Protein 7MCM (pdb70)

Foldseek 3Di:
DQQWDWDDDFQEIEIEGEPPVAQSACLDPSNLVVLLVVLVVNQVPLRHAEYEQAYPDAFRHQHDDVSLQSNVVSLVPRLHAYEYLGLAEQAQSSLLNNLSGPAYEYEQRHKYFVQQVVVVGARPHCSLVRVCVQQNDVVSCVRRVVRDIDGRVNCCVRRVHVYYHHSVCRVVVVVVVSVVLSVDNSVVSSLVVVLVVCVVDDDPVVSVVSVVVVD/DDQQWDWDDDFQEIETEGEDVVAQSACQDQSNLVVLLVVLVVNVVPLRHAEYEYAYPDAFRHQHDDVRLQSNLVSLLSRLHAYEYLGLAEQAQSSLLNNLSGPAYEYEQHHKYFVQQVVVVGARPHCSLVRVCVQQNDVVSCVRRVVRDIGGRVNCCVRRVHVYYHHSVCRVVVVVVVVCVRSVDNSVVSSLVVVLVSCVVDDDPVVSVVSCVVSPD

Sequence (432 aa):
TAPLRIDRAGRVQTWTIDVPDAANAITGSDFIDAFDAAVDAANADTDISSVVILTGAGRFFSAGGNSGIQRVPRALQRCEVPVIAAVNGAAIGAGCDLAVMCDLRIAAESAFFAESFVQLGLIPGDGGTWFLPRRAVGWARAAEMTLTGDRVDAATALSWGLVNEEVLSDDELLPAAHRLAERIAKNPAPAVRMAKRLLLESRRTASLDSTLALAAALQVTAPLRIDRAGRVQTWTIDVPDAANAITGSDFIDAFDAAVDAANADTDISVVILTGAGRFFSAGGNSGIQRVPRALQRCEVPVIAAVNGAAIGAGCDLAVMCDLRIAAEESAFFAESFVQLGLIPGDGGTWFLPRRAVGWWARAAEMTLTGDRVDAATALSWGLVNEEVLSDDELLPAAHRLAERIAKNPAPAVRMAKRLLLESSRTASLDSTLALAAALQP

Secondary structure (DSSP, 8-state):
--SEEEEEETTEEEEEE--GGGTT-S-SHHHHHHHHHHHHHHHH-TT--EEEEEESTTEEE-----GGGHHHHHHHH--S-EEEEE-SEEETHHHHHHHHSSEEEEETT-EEE-GGGGGT---TTSHHHHHHHHH-HHHHHHHHHH---EEHHHHHHHTSSS-EE-GGGHHHHHHHHHHHHHTS-HHHHHHHHHHHHHHHHS-HHHHHHHHHHH-/---SEEEEEETTEEEEEE--GGGTT-S-SHHHHHHHHHHHHHHHH-TT--EEEEEESTTEEE-----GGGHHHHHHHH--S-EEEEE-SEEETHHHHHHHHSSEEEEETT-EEE-GGGGGT---TTSHHHHHHHHH-HHHHHHHHHH---EEHHHHHHHTSSS-EE-GGGHHHHHHHHHHHHHTS-HHHHHHHHHHHHHHTTS-HHHHHHHHHHH--

Structure (mmCIF, N/CA/C/O backbone):
data_7MCM
#
_entry.id   7MCM
#
_cell.length_a   104.130
_cell.length_b   104.130
_cell.length_c   83.750
_cell.angle_alpha   90.000
_cell.angle_beta   90.000
_cell.angle_gamma   120.000
#
_symmetry.space_group_name_H-M   'P 63'
#
loop_
_entity.id
_entity.type
_entity.pdbx_description
1 polymer 'Enoyl-CoA hydratase'
2 non-polymer 1,2-ETHANEDIOL
3 water water
#
loop_
_atom_site.group_PDB
_atom_site.id
_atom_site.type_symbol
_atom_site.label_atom_id
_atom_site.label_alt_id
_atom_site.label_comp_id
_atom_site.label_asym_id
_atom_site.label_entity_id
_atom_site.label_seq_id
_atom_site.pdbx_PDB_ins_code
_atom_site.Cartn_x
_atom_site.Cartn_y
_atom_site.Cartn_z
_atom_site.occupancy
_atom_site.B_iso_or_equiv
_atom_site.auth_seq_id
_atom_site.auth_comp_id
_atom_site.auth_asym_id
_atom_site.auth_atom_id
_atom_site.pdbx_PDB_model_num
ATOM 1 N N . THR A 1 5 ? 15.94405 11.29260 39.37219 1.000 97.34914 3 THR A N 1
ATOM 2 C CA . THR A 1 5 ? 15.72291 12.71880 39.58739 1.000 89.77965 3 THR A CA 1
ATOM 3 C C . THR A 1 5 ? 16.56909 13.54581 38.61390 1.000 87.43651 3 THR A C 1
ATOM 4 O O . THR A 1 5 ? 17.46259 13.01471 37.95574 1.000 88.56459 3 THR A O 1
ATOM 8 N N . ALA A 1 6 ? 16.27026 14.83943 38.53017 1.000 79.40711 4 ALA A N 1
ATOM 9 C CA . ALA A 1 6 ? 17.01759 15.78156 37.70374 1.000 71.00784 4 ALA A CA 1
ATOM 10 C C . ALA A 1 6 ? 18.49283 15.83058 38.10081 1.000 66.02562 4 ALA A C 1
ATOM 11 O O . ALA A 1 6 ? 18.80408 16.18842 39.24529 1.000 65.94946 4 ALA A O 1
ATOM 13 N N . PRO A 1 7 ? 19.42278 15.49417 37.20122 1.000 64.62143 5 PRO A N 1
ATOM 14 C CA . PRO A 1 7 ? 20.84068 15.40106 37.60432 1.000 56.53075 5 PRO A CA 1
ATOM 15 C C . PRO A 1 7 ? 21.51044 16.73583 37.92086 1.000 49.52020 5 PRO A C 1
ATOM 16 O O . PRO A 1 7 ? 22.57546 16.72888 38.55147 1.000 48.03105 5 PRO A O 1
ATOM 20 N N . LEU A 1 8 ? 20.94195 17.87779 37.52273 1.000 54.27559 6 LEU A N 1
ATOM 21 C CA . LEU A 1 8 ? 21.55478 19.18370 37.79652 1.000 50.97032 6 LEU A CA 1
ATOM 22 C C . LEU A 1 8 ? 20.44654 20.15086 38.19462 1.000 48.65609 6 LEU A C 1
ATOM 23 O O . LEU A 1 8 ? 19.70450 20.63477 37.33363 1.000 57.94560 6 LEU A O 1
ATOM 28 N N . ARG A 1 9 ? 20.31573 20.40492 39.49528 1.000 49.68751 7 ARG A N 1
ATOM 29 C CA . ARG A 1 9 ? 19.29860 21.33129 39.98866 1.000 49.72459 7 ARG A CA 1
ATOM 30 C C . ARG A 1 9 ? 19.78198 22.76616 39.82793 1.000 49.12167 7 ARG A C 1
ATOM 31 O O . ARG A 1 9 ? 20.93121 23.08596 40.14954 1.000 48.74685 7 ARG A O 1
ATOM 39 N N . ILE A 1 10 ? 18.92086 23.62807 39.30567 1.000 49.84812 8 ILE A N 1
ATOM 40 C CA . ILE A 1 10 ? 19.27735 25.01287 39.03738 1.000 52.08684 8 ILE A CA 1
ATOM 41 C C . ILE A 1 10 ? 18.39202 25.90623 39.89744 1.000 59.09604 8 ILE A C 1
ATOM 42 O O . ILE A 1 10 ? 17.16549 25.92952 39.73199 1.000 53.38690 8 ILE A O 1
ATOM 47 N N . ASP A 1 11 ? 19.01032 26.62933 40.82830 1.000 49.67753 9 ASP A N 1
ATOM 48 C CA . ASP A 1 11 ? 18.31653 27.56902 41.69631 1.000 53.46083 9 ASP A CA 1
ATOM 49 C C . ASP A 1 11 ? 18.79562 28.96354 41.33998 1.000 47.57414 9 ASP A C 1
ATOM 50 O O . ASP A 1 11 ? 19.98057 29.16107 41.07659 1.000 46.10990 9 ASP A O 1
ATOM 55 N N . ARG A 1 12 ? 17.88715 29.93220 41.32287 1.000 48.34394 10 ARG A N 1
ATOM 56 C CA . ARG A 1 12 ? 18.28054 31.29859 41.01787 1.000 48.60428 10 ARG A CA 1
ATOM 57 C C . ARG A 1 12 ? 18.04486 32.16930 42.24155 1.000 43.83400 10 ARG A C 1
ATOM 58 O O . ARG A 1 12 ? 17.03853 32.01236 42.93414 1.000 46.99689 10 ARG A O 1
ATOM 66 N N . ALA A 1 13 ? 19.01609 33.04125 42.54312 1.000 41.26414 11 ALA A N 1
ATOM 67 C CA . ALA A 1 13 ? 18.89013 34.01057 43.64161 1.000 46.97144 11 ALA A CA 1
ATOM 68 C C . ALA A 1 13 ? 19.47310 35.34340 43.17106 1.000 42.73168 11 ALA A C 1
ATOM 69 O O . ALA A 1 13 ? 20.67056 35.60467 43.31943 1.000 44.44194 11 ALA A O 1
ATOM 71 N N . GLY A 1 14 ? 18.61957 36.18260 42.61196 1.000 41.33292 12 GLY A N 1
ATOM 72 C CA . GLY A 1 14 ? 19.06402 37.45949 42.10131 1.000 40.24969 12 GLY A CA 1
ATOM 73 C C . GLY A 1 14 ? 19.85339 37.33351 40.82272 1.000 39.95844 12 GLY A C 1
ATOM 74 O O . GLY A 1 14 ? 19.32471 36.90444 39.79456 1.000 44.32230 12 GLY A O 1
ATOM 75 N N . ARG A 1 15 ? 21.12031 37.73006 40.87429 1.000 34.04409 13 ARG A N 1
ATOM 76 C CA . ARG A 1 15 ? 22.02914 37.62928 39.74806 1.000 34.40600 13 ARG A CA 1
ATOM 77 C C . ARG A 1 15 ? 22.91186 36.38774 39.82696 1.000 37.71998 13 ARG A C 1
ATOM 78 O O . ARG A 1 15 ? 23.79961 36.21985 38.98739 1.000 38.14768 13 ARG A O 1
ATOM 86 N N . VAL A 1 16 ? 22.66218 35.50591 40.79785 1.000 38.66854 14 VAL A N 1
ATOM 87 C CA . VAL A 1 16 ? 23.46369 34.31358 41.04777 1.000 34.98705 14 VAL A CA 1
ATOM 88 C C . VAL A 1 16 ? 22.59541 33.07310 40.84000 1.000 41.49195 14 VAL A C 1
ATOM 89 O O . VAL A 1 16 ? 21.45967 33.01242 41.32904 1.000 41.67879 14 VAL A O 1
ATOM 93 N N . GLN A 1 17 ? 23.09639 32.11861 40.05978 1.000 36.51421 15 GLN A N 1
ATOM 94 C CA . GLN A 1 17 ? 22.48640 30.80002 39.96456 1.000 44.14175 15 GLN A CA 1
ATOM 95 C C . GLN A 1 17 ? 23.35624 29.80383 40.71702 1.000 40.72545 15 GLN A C 1
ATOM 96 O O . GLN A 1 17 ? 24.58702 29.87743 40.65626 1.000 39.82918 15 GLN A O 1
ATOM 102 N N . THR A 1 18 ? 22.71809 28.87695 41.42922 1.000 43.95476 16 THR A N 1
ATOM 103 C CA . THR A 1 18 ? 23.40665 27.73903 42.03237 1.000 38.98976 16 THR A CA 1
ATOM 104 C C . THR A 1 18 ? 23.02713 26.47783 41.26656 1.000 41.79267 16 THR A C 1
ATOM 105 O O . THR A 1 18 ? 21.83688 26.20682 41.05828 1.000 43.81526 16 THR A O 1
ATOM 109 N N . TRP A 1 19 ? 24.03915 25.72575 40.83678 1.000 39.41068 17 TRP A N 1
ATOM 110 C CA . TRP A 1 19 ? 23.87534 24.44534 40.15646 1.000 39.59978 17 TRP A CA 1
ATOM 111 C C . TRP A 1 19 ? 24.30651 23.33152 41.10353 1.000 41.67759 17 TRP A C 1
ATOM 112 O O . TRP A 1 19 ? 25.45501 23.32212 41.56449 1.000 38.32446 17 TRP A O 1
ATOM 123 N N . THR A 1 20 ? 23.39659 22.39727 41.39857 1.000 41.40066 18 THR A N 1
ATOM 124 C CA . THR A 1 20 ? 23.68724 21.30348 42.32078 1.000 43.31529 18 THR A CA 1
ATOM 125 C C . THR A 1 20 ? 23.70564 19.97347 41.57041 1.000 43.73918 18 THR A C 1
ATOM 126 O O . THR A 1 20 ? 22.66693 19.52015 41.06657 1.000 45.32292 18 THR A O 1
ATOM 130 N N . ILE A 1 21 ? 24.88646 19.35094 41.51141 1.000 41.51759 19 ILE A N 1
ATOM 131 C CA . ILE A 1 21 ? 25.02170 18.00984 40.95553 1.000 42.59852 19 ILE A CA 1
ATOM 132 C C . ILE A 1 21 ? 24.27359 17.03942 41.85084 1.000 46.11678 19 ILE A C 1
ATOM 133 O O . ILE A 1 21 ? 24.49553 17.00398 43.06818 1.000 46.79795 19 ILE A O 1
ATOM 138 N N . ASP A 1 22 ? 23.36381 16.25375 41.25206 1.000 50.82728 20 ASP A N 1
ATOM 139 C CA . ASP A 1 22 ? 22.47207 15.37352 42.01961 1.000 45.20053 20 ASP A CA 1
ATOM 140 C C . ASP A 1 22 ? 22.29626 14.05152 41.26386 1.000 46.90579 20 ASP A C 1
ATOM 141 O O . ASP A 1 22 ? 21.29285 13.83326 40.58783 1.000 53.60664 20 ASP A O 1
ATOM 146 N N . VAL A 1 23 ? 23.28640 13.16976 41.38461 1.000 47.93055 21 VAL A N 1
ATOM 147 C CA . VAL A 1 23 ? 23.22558 11.82308 40.81848 1.000 53.20640 21 VAL A CA 1
ATOM 148 C C . VAL A 1 23 ? 23.37222 10.85767 41.98644 1.000 52.97807 21 VAL A C 1
ATOM 149 O O . VAL A 1 23 ? 24.45644 10.29559 42.19816 1.000 54.79191 21 VAL A O 1
ATOM 153 N N . PRO A 1 24 ? 22.31379 10.64319 42.77248 1.000 59.06401 22 PRO A N 1
ATOM 154 C CA . PRO A 1 24 ? 22.48765 9.97083 44.06636 1.000 56.90091 22 PRO A CA 1
ATOM 155 C C . PRO A 1 24 ? 22.82323 8.49831 43.95877 1.000 66.54628 22 PRO A C 1
ATOM 156 O O . PRO A 1 24 ? 23.37519 7.94357 44.91677 1.000 69.13743 22 PRO A O 1
ATOM 160 N N . ASP A 1 25 ? 22.50773 7.84260 42.84461 1.000 60.60038 23 ASP A N 1
ATOM 161 C CA . ASP A 1 25 ? 22.85961 6.43568 42.69261 1.000 70.46252 23 ASP A CA 1
ATOM 162 C C . ASP A 1 25 ? 24.28833 6.23785 42.19805 1.000 66.08908 23 ASP A C 1
ATOM 163 O O . ASP A 1 25 ? 24.72875 5.09147 42.05519 1.000 72.96533 23 ASP A O 1
ATOM 168 N N . ALA A 1 26 ? 25.03173 7.31690 41.96521 1.000 62.79886 24 ALA A N 1
ATOM 169 C CA . ALA A 1 26 ? 26.38155 7.20744 41.43079 1.000 59.09162 24 ALA A CA 1
ATOM 170 C C . ALA A 1 26 ? 27.31388 8.24828 42.02979 1.000 55.76978 24 ALA A C 1
ATOM 171 O O . ALA A 1 26 ? 28.24350 8.70408 41.35644 1.000 58.44502 24 ALA A O 1
ATOM 173 N N . ALA A 1 27 ? 27.07028 8.64765 43.28190 1.000 52.63045 25 ALA A N 1
ATOM 174 C CA . ALA A 1 27 ? 27.94876 9.56482 44.00874 1.000 53.71237 25 ALA A CA 1
ATOM 175 C C . ALA A 1 27 ? 28.24447 10.81531 43.18139 1.000 50.24222 25 ALA A C 1
ATOM 176 O O . ALA A 1 27 ? 29.38753 11.26984 43.08457 1.000 48.12867 25 ALA A O 1
ATOM 178 N N . ASN A 1 28 ? 27.19710 11.36406 42.56125 1.000 45.01128 26 ASN A N 1
ATOM 179 C CA . ASN A 1 28 ? 27.27425 12.62140 41.80765 1.000 47.35546 26 ASN A CA 1
ATOM 180 C C . ASN A 1 28 ? 28.21830 12.53194 40.61175 1.000 46.75089 26 ASN A C 1
ATOM 181 O O . ASN A 1 28 ? 28.84217 13.53061 40.23296 1.000 43.09443 26 ASN A O 1
ATOM 186 N N . ALA A 1 29 ? 28.33320 11.34335 40.01084 1.000 48.52680 27 ALA A N 1
ATOM 187 C CA . ALA A 1 29 ? 29.10819 11.19787 38.78586 1.000 45.27098 27 ALA A CA 1
ATOM 188 C C . ALA A 1 29 ? 28.56960 12.11028 37.68740 1.000 47.68730 27 ALA A C 1
ATOM 189 O O . ALA A 1 29 ? 27.36821 12.36784 37.59098 1.000 51.58021 27 ALA A O 1
ATOM 191 N N . ILE A 1 30 ? 29.47916 12.61652 36.85835 1.000 47.29850 28 ILE A N 1
ATOM 192 C CA . ILE A 1 30 ? 29.12861 13.55629 35.80076 1.000 46.92616 28 ILE A CA 1
ATOM 193 C C . ILE A 1 30 ? 29.30196 12.94612 34.41701 1.000 43.56155 28 ILE A C 1
ATOM 194 O O . ILE A 1 30 ? 29.23146 13.65980 33.41416 1.000 42.89867 28 ILE A O 1
ATOM 199 N N . THR A 1 31 ? 29.52625 11.64682 34.33285 1.000 43.96738 29 THR A N 1
ATOM 200 C CA . THR A 1 31 ? 29.77438 11.00955 33.05250 1.000 47.34038 29 THR A CA 1
ATOM 201 C C . THR A 1 31 ? 28.51152 10.48222 32.39071 1.000 52.94645 29 THR A C 1
ATOM 202 O O . THR A 1 31 ? 28.59455 9.94977 31.27880 1.000 56.82358 29 THR A O 1
ATOM 206 N N . GLY A 1 32 ? 27.35343 10.60781 33.04142 1.000 52.97961 30 GLY A N 1
ATOM 207 C CA . GLY A 1 32 ? 26.11344 10.13646 32.44310 1.000 53.62989 30 GLY A CA 1
ATOM 208 C C . GLY A 1 32 ? 25.56965 11.12313 31.42562 1.000 57.41117 30 GLY A C 1
ATOM 209 O O . GLY A 1 32 ? 25.70086 12.33870 31.56766 1.000 49.95752 30 GLY A O 1
ATOM 210 N N . SER A 1 33 ? 24.95248 10.58534 30.36962 1.000 52.30306 31 SER A N 1
ATOM 211 C CA . SER A 1 33 ? 24.51745 11.45430 29.28218 1.000 52.57539 31 SER A CA 1
ATOM 212 C C . SER A 1 33 ? 23.43715 12.42668 29.73524 1.000 57.99903 31 SER A C 1
ATOM 213 O O . SER A 1 33 ? 23.35406 13.54583 29.21379 1.000 54.85469 31 SER A O 1
ATOM 216 N N . ASP A 1 34 ? 22.60381 12.03168 30.70072 1.000 55.00168 32 ASP A N 1
ATOM 217 C CA . ASP A 1 34 ? 21.60745 12.96528 31.22026 1.000 61.59397 32 ASP A CA 1
ATOM 218 C C . ASP A 1 34 ? 22.27413 14.18195 31.84770 1.000 51.36428 32 ASP A C 1
ATOM 219 O O . ASP A 1 34 ? 21.90562 15.32842 31.55839 1.000 56.50487 32 ASP A O 1
ATOM 224 N N . PHE A 1 35 ? 23.27613 13.95482 32.69613 1.000 50.20949 33 PHE A N 1
ATOM 225 C CA . PHE A 1 35 ? 23.95662 15.07810 33.32666 1.000 50.50038 33 PHE A CA 1
ATOM 226 C C . PHE A 1 35 ? 24.63963 15.95415 32.28895 1.000 50.28548 33 PHE A C 1
ATOM 227 O O . PHE A 1 35 ? 24.56236 17.18950 32.35090 1.000 47.26936 33 PHE A O 1
ATOM 235 N N . ILE A 1 36 ? 25.34532 15.32813 31.34793 1.000 48.45391 34 ILE A N 1
ATOM 236 C CA . ILE A 1 36 ? 26.05018 16.08328 30.32216 1.000 47.71499 34 ILE A CA 1
ATOM 237 C C . ILE A 1 36 ? 25.07371 16.96263 29.54944 1.000 52.30392 34 ILE A C 1
ATOM 238 O O . ILE A 1 36 ? 25.34008 18.14944 29.32357 1.000 49.09488 34 ILE A O 1
ATOM 243 N N . ASP A 1 37 ? 23.90810 16.40837 29.16993 1.000 53.79974 35 ASP A N 1
ATOM 244 C CA . ASP A 1 37 ? 22.88640 17.19953 28.47996 1.000 52.28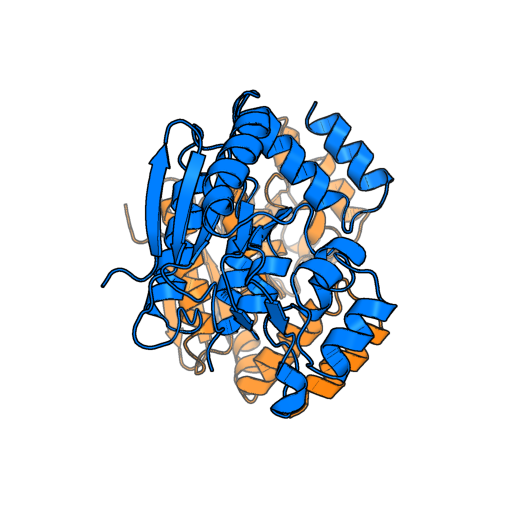972 35 ASP A CA 1
ATOM 245 C C . ASP A 1 37 ? 22.39259 18.36618 29.33282 1.000 53.29883 35 ASP A C 1
ATOM 246 O O . ASP A 1 37 ? 22.22021 19.48466 28.83164 1.000 52.57872 35 ASP A O 1
ATOM 251 N N . ALA A 1 38 ? 22.13867 18.11833 30.61790 1.000 49.74435 36 ALA A N 1
ATOM 252 C CA . ALA A 1 38 ? 21.68114 19.17859 31.50555 1.000 51.49613 36 ALA A CA 1
ATOM 253 C C . ALA A 1 38 ? 22.75734 20.24234 31.71483 1.000 49.08643 36 ALA A C 1
ATOM 254 O O . ALA A 1 38 ? 22.43796 21.42386 31.87833 1.000 45.00710 36 ALA A O 1
ATOM 256 N N . PHE A 1 39 ? 24.02762 19.84188 31.74716 1.000 49.22050 37 PHE A N 1
ATOM 257 C CA . PHE A 1 39 ? 25.10378 20.81173 31.91171 1.000 43.50719 37 PHE A CA 1
ATOM 258 C C . PHE A 1 39 ? 25.22476 21.71232 30.68775 1.000 43.66627 37 PHE A C 1
ATOM 259 O O . PHE A 1 39 ? 25.39641 22.92758 30.82360 1.000 40.08848 37 PHE A O 1
ATOM 267 N N . ASP A 1 40 ? 25.16911 21.12822 29.48706 1.000 44.57463 38 ASP A N 1
ATOM 268 C CA . ASP A 1 40 ? 25.10807 21.91471 28.25761 1.000 44.43664 38 ASP A CA 1
ATOM 269 C C . ASP A 1 40 ? 23.99449 22.94787 28.32661 1.000 46.74636 38 ASP A C 1
ATOM 270 O O . ASP A 1 40 ? 24.20244 24.13372 28.04505 1.000 45.24549 38 ASP A O 1
ATOM 275 N N . ALA A 1 41 ? 22.79267 22.49643 28.67944 1.000 45.54499 39 ALA A N 1
ATOM 276 C CA . ALA A 1 41 ? 21.63237 23.37806 28.70983 1.000 46.56711 39 ALA A CA 1
ATOM 277 C C . ALA A 1 41 ? 21.81484 24.48984 29.73097 1.000 46.77829 39 ALA A C 1
ATOM 278 O O . ALA A 1 41 ? 21.43909 25.63887 29.48036 1.000 44.66609 39 ALA A O 1
ATOM 280 N N . ALA A 1 42 ? 22.37941 24.15892 30.89392 1.000 45.06467 40 ALA A N 1
ATOM 281 C CA . ALA A 1 42 ? 22.56089 25.15308 31.94572 1.000 44.61482 40 ALA A CA 1
ATOM 282 C C . ALA A 1 42 ? 23.48653 26.26629 31.48900 1.000 44.83365 40 ALA A C 1
ATOM 283 O O . ALA A 1 42 ? 23.21572 27.45062 31.72121 1.000 42.37116 40 ALA A O 1
ATOM 285 N N . VAL A 1 43 ? 24.58049 25.90443 30.82082 1.000 39.77687 41 VAL A N 1
ATOM 286 C CA . VAL A 1 43 ? 25.51470 26.91081 30.32866 1.000 42.73257 41 VAL A CA 1
ATOM 287 C C . VAL A 1 43 ? 24.83128 27.83118 29.32636 1.000 43.65140 41 VAL A C 1
ATOM 288 O O . VAL A 1 43 ? 24.90524 29.06216 29.43525 1.000 41.77639 41 VAL A O 1
ATOM 292 N N . ASP A 1 44 ? 24.13437 27.24771 28.34935 1.000 41.76599 42 ASP A N 1
ATOM 293 C CA . ASP A 1 44 ? 23.49136 28.05524 27.31852 1.000 45.41131 42 ASP A CA 1
ATOM 294 C C . ASP A 1 44 ? 22.41665 28.96445 27.90693 1.000 47.49823 42 ASP A C 1
ATOM 295 O O . ASP A 1 44 ? 22.28125 30.12355 27.48965 1.000 44.34380 42 ASP A O 1
ATOM 300 N N . ALA A 1 45 ? 21.65715 28.46463 28.89234 1.000 46.55797 43 ALA A N 1
ATOM 301 C CA . ALA A 1 45 ? 20.61517 29.27912 29.50981 1.000 48.57987 43 ALA A CA 1
ATOM 302 C C . ALA A 1 45 ? 21.22497 30.39049 30.35149 1.000 42.97158 43 ALA A C 1
ATOM 303 O O . ALA A 1 45 ? 20.68771 31.50113 30.40459 1.000 43.99940 43 ALA A O 1
ATOM 305 N N . ALA A 1 46 ? 22.34137 30.11111 31.02210 1.000 43.87151 44 ALA A N 1
ATOM 306 C CA . ALA A 1 46 ? 22.99808 31.15595 31.79790 1.000 41.99308 44 ALA A CA 1
ATOM 307 C C . ALA A 1 46 ? 23.59665 32.22124 30.88360 1.000 43.10652 44 ALA A C 1
ATOM 308 O O . ALA A 1 46 ? 23.48403 33.42044 31.16830 1.000 42.21024 44 ALA A O 1
ATOM 310 N N . ASN A 1 47 ? 24.19812 31.80669 29.75920 1.000 38.01894 45 ASN A N 1
ATOM 311 C CA . ASN A 1 47 ? 24.73015 32.77708 28.80428 1.000 43.84376 45 ASN A CA 1
ATOM 312 C C . ASN A 1 47 ? 23.63064 33.68801 28.28211 1.000 41.65328 45 ASN A C 1
ATOM 313 O O . ASN A 1 47 ? 23.84586 34.89020 28.09563 1.000 44.36600 45 ASN A O 1
ATOM 318 N N . ALA A 1 48 ? 22.44709 33.12380 28.02947 1.000 45.48038 46 ALA A N 1
ATOM 319 C CA . ALA A 1 48 ? 21.35684 33.85862 27.41060 1.000 46.46571 46 ALA A CA 1
ATOM 320 C C . ALA A 1 48 ? 20.66755 34.80764 28.38400 1.000 49.72634 46 ALA A C 1
ATOM 321 O O . ALA A 1 48 ? 20.06193 35.79551 27.95425 1.000 49.38116 46 ALA A O 1
ATOM 323 N N . ASP A 1 49 ? 20.72485 34.51897 29.68279 1.000 46.13792 47 ASP A N 1
ATOM 324 C CA . ASP A 1 49 ? 20.09913 35.37396 30.69144 1.000 55.10076 47 ASP A CA 1
ATOM 325 C C . ASP A 1 49 ? 21.17561 36.33947 31.16934 1.000 48.62342 47 ASP A C 1
ATOM 326 O O . ASP A 1 49 ? 21.94461 36.04355 32.08431 1.000 48.32485 47 ASP A O 1
ATOM 331 N N . THR A 1 50 ? 21.22247 37.51382 30.53695 1.000 52.44412 48 THR A N 1
ATOM 332 C CA . THR A 1 50 ? 22.22619 38.53772 30.81889 1.000 53.85232 48 THR A CA 1
ATOM 333 C C . THR A 1 50 ? 22.12485 39.11415 32.22668 1.000 59.13650 48 THR A C 1
ATOM 334 O O . THR A 1 50 ? 23.03038 39.84521 32.64388 1.000 59.78472 48 THR A O 1
ATOM 338 N N . ASP A 1 51 ? 21.04382 38.84139 32.95480 1.000 56.21723 49 ASP A N 1
ATOM 339 C CA . ASP A 1 51 ? 20.99186 39.25829 34.34645 1.000 54.19592 49 ASP A CA 1
ATOM 340 C C . ASP A 1 51 ? 21.88804 38.39628 35.23315 1.000 49.92858 49 ASP A C 1
ATOM 341 O O . ASP A 1 51 ? 22.31108 38.86402 36.29579 1.000 52.63744 49 ASP A O 1
ATOM 346 N N . ILE A 1 52 ? 22.19567 37.16327 34.82012 1.000 43.95805 50 ILE A N 1
ATOM 347 C CA . ILE A 1 52 ? 23.03087 36.26310 35.61272 1.000 41.20052 50 ILE A CA 1
ATOM 348 C C . ILE A 1 52 ? 24.49284 36.67734 35.47705 1.000 44.03341 50 ILE A C 1
ATOM 349 O O . ILE A 1 52 ? 25.01201 36.81190 34.36277 1.000 39.52782 50 ILE A O 1
ATOM 354 N N . SER A 1 53 ? 25.18037 36.83726 36.60512 1.000 41.00795 51 SER A N 1
ATOM 355 C CA A SER A 1 53 ? 26.59001 37.20221 36.60837 0.592 39.25702 51 SER A CA 1
ATOM 356 C CA B SER A 1 53 ? 26.59286 37.17520 36.55762 0.408 39.24099 51 SER A CA 1
ATOM 357 C C . SER A 1 53 ? 27.49950 36.18484 37.27360 1.000 38.15326 51 SER A C 1
ATOM 358 O O . SER A 1 53 ? 28.72122 36.27221 37.10441 1.000 38.21376 51 SER A O 1
ATOM 363 N N . VAL A 1 54 ? 26.95950 35.24329 38.04484 1.000 34.89725 52 VAL A N 1
ATOM 364 C CA . VAL A 1 54 ? 27.78386 34.24509 38.72309 1.000 32.12920 52 VAL A CA 1
ATOM 365 C C . VAL A 1 54 ? 27.01971 32.92947 38.76544 1.000 30.86191 52 VAL A C 1
ATOM 366 O O . VAL A 1 54 ? 25.79673 32.91928 38.95560 1.000 36.60863 52 VAL A O 1
ATOM 370 N N . VAL A 1 55 ? 27.75111 31.82081 38.60596 1.000 30.92633 53 VAL A N 1
ATOM 371 C CA . VAL A 1 55 ? 27.25412 30.46876 38.86240 1.000 30.84682 53 VAL A CA 1
ATOM 372 C C . VAL A 1 55 ? 28.07578 29.87230 40.00049 1.000 34.00039 53 VAL A C 1
ATOM 373 O O . VAL A 1 55 ? 29.31097 29.97264 40.00039 1.000 35.37733 53 VAL A O 1
ATOM 377 N N . ILE A 1 56 ? 27.38138 29.29499 40.98052 1.000 37.16783 54 ILE A N 1
ATOM 378 C CA . ILE A 1 56 ? 27.95539 28.46592 42.03990 1.000 31.47158 54 ILE A CA 1
ATOM 379 C C . ILE A 1 56 ? 27.65504 27.00817 41.69870 1.000 38.41625 54 ILE A C 1
ATOM 380 O O . ILE A 1 56 ? 26.48340 26.62595 41.58502 1.000 33.36398 54 ILE A O 1
ATOM 385 N N . LEU A 1 57 ? 28.69982 26.19283 41.54849 1.000 36.83438 55 LEU A N 1
ATOM 386 C CA . LEU A 1 57 ? 28.56844 24.77824 41.21787 1.000 37.85279 55 LEU A CA 1
ATOM 387 C C . LEU A 1 57 ? 28.95501 23.94863 42.43501 1.000 35.25803 55 LEU A C 1
ATOM 388 O O . LEU A 1 57 ? 30.04162 24.12892 42.99193 1.000 33.92330 55 LEU A O 1
ATOM 393 N N . THR A 1 58 ? 28.06705 23.04717 42.84953 1.000 35.70983 56 THR A N 1
ATOM 394 C CA . THR A 1 58 ? 28.28464 22.26574 44.05919 1.000 36.96617 56 THR A CA 1
ATOM 395 C C . THR A 1 58 ? 27.57682 20.92274 43.89726 1.000 41.19248 56 THR A C 1
ATOM 396 O O . THR A 1 58 ? 26.89096 20.67769 42.90039 1.000 38.50862 56 THR A O 1
ATOM 400 N N . GLY A 1 59 ? 27.77348 20.04084 44.86585 1.000 39.18240 57 GLY A N 1
ATOM 401 C CA . GLY A 1 59 ? 27.19315 18.70284 44.82703 1.000 38.66210 57 GLY A CA 1
ATOM 402 C C . GLY A 1 59 ? 26.20003 18.48472 45.95136 1.000 40.31612 57 GLY A C 1
ATOM 403 O O . GLY A 1 59 ? 26.39355 18.97618 47.06370 1.000 47.26332 57 GLY A O 1
ATOM 404 N N . ALA A 1 60 ? 25.13816 17.73853 45.65574 1.000 40.70055 58 ALA A N 1
ATOM 405 C CA . ALA A 1 60 ? 24.20110 17.33797 46.69559 1.000 44.63038 58 ALA A CA 1
ATOM 406 C C . ALA A 1 60 ? 24.80765 16.23535 47.55569 1.000 51.45591 58 ALA A C 1
ATOM 407 O O . ALA A 1 60 ? 25.50047 15.34939 47.05267 1.000 48.93464 58 ALA A O 1
ATOM 409 N N . GLY A 1 61 ? 24.58025 16.31615 48.86475 1.000 49.61360 59 GLY A N 1
ATOM 410 C CA . GLY A 1 61 ? 24.99144 15.24277 49.74871 1.000 53.33804 59 GLY A CA 1
ATOM 411 C C . GLY A 1 61 ? 26.46582 15.29698 50.11961 1.000 49.46351 59 GLY A C 1
ATOM 412 O O . GLY A 1 61 ? 27.07216 16.36217 50.22591 1.000 47.29192 59 GLY A O 1
ATOM 413 N N . ARG A 1 62 ? 27.04706 14.10692 50.30899 1.000 52.24955 60 ARG A N 1
ATOM 414 C CA . ARG A 1 62 ? 28.40702 13.99065 50.82346 1.000 52.25566 60 ARG A CA 1
ATOM 415 C C . ARG A 1 62 ? 29.46780 14.24147 49.75832 1.000 46.56603 60 ARG A C 1
ATOM 416 O O . ARG A 1 62 ? 30.59339 14.61638 50.10152 1.000 46.79671 60 ARG A O 1
ATOM 418 N N . PHE A 1 63 ? 29.13222 14.08532 48.48195 1.000 47.49695 61 PHE A N 1
ATOM 419 C CA . PHE A 1 63 ? 30.09942 14.16254 47.39730 1.000 46.20938 61 PHE A CA 1
ATOM 420 C C . PHE A 1 63 ? 29.96385 15.47455 46.64189 1.000 39.12387 61 PHE A C 1
ATOM 421 O O . PHE A 1 63 ? 28.85325 15.98553 46.45853 1.000 44.64090 61 PHE A O 1
ATOM 429 N N . PHE A 1 64 ? 31.09641 16.01744 46.18860 1.000 35.73359 62 PHE A N 1
ATOM 430 C CA . PHE A 1 64 ? 31.01959 17.00116 45.11653 1.000 37.77014 62 PHE A CA 1
ATOM 431 C C . PHE A 1 64 ? 30.73455 16.28128 43.80648 1.000 40.31139 62 PHE A C 1
ATOM 432 O O . PHE A 1 64 ? 29.67744 16.47287 43.19439 1.000 43.79925 62 PHE A O 1
ATOM 440 N N . SER A 1 65 ? 31.65561 15.41020 43.39315 1.000 37.74551 63 SER A N 1
ATOM 441 C CA . SER A 1 65 ? 31.42675 14.50141 42.27635 1.000 39.57078 63 SER A CA 1
ATOM 442 C C . SER A 1 65 ? 32.44657 13.38005 42.35807 1.000 41.57896 63 SER A C 1
ATOM 443 O O . SER A 1 65 ? 33.65479 13.64140 42.32879 1.000 39.73857 63 SER A O 1
ATOM 446 N N . ALA A 1 66 ? 31.97784 12.14255 42.47510 1.000 45.39630 64 ALA A N 1
ATOM 447 C CA . ALA A 1 66 ? 32.94118 11.05254 42.33405 1.000 43.66028 64 ALA A CA 1
ATOM 448 C C . ALA A 1 66 ? 33.38909 10.85676 40.89750 1.000 45.08299 64 ALA A C 1
ATOM 449 O O . ALA A 1 66 ? 34.09246 9.86974 40.62802 1.000 53.75192 64 ALA A O 1
ATOM 451 N N . GLY A 1 67 ? 33.02127 11.74981 39.97741 1.000 47.84947 65 GLY A N 1
ATOM 452 C CA . GLY A 1 67 ? 33.44644 11.65458 38.59318 1.000 49.96499 65 GLY A CA 1
ATOM 453 C C . GLY A 1 67 ? 32.69070 10.65217 37.74058 1.000 55.97849 65 GLY A C 1
ATOM 454 O O . GLY A 1 67 ? 31.89236 11.04811 36.88747 1.000 55.89313 65 GLY A O 1
ATOM 455 N N . GLY A 1 68 ? 32.96082 9.36419 37.93126 1.000 58.65329 66 GLY A N 1
ATOM 456 C CA . GLY A 1 68 ? 32.31837 8.29421 37.19090 1.000 64.01532 66 GLY A CA 1
ATOM 457 C C . GLY A 1 68 ? 33.29197 7.59925 36.25600 1.000 73.67389 66 GLY A C 1
ATOM 458 O O . GLY A 1 68 ? 34.49610 7.86609 36.25032 1.000 78.08439 66 GLY A O 1
ATOM 459 N N . ASN A 1 69 ? 32.74336 6.69602 35.44478 1.000 76.94937 67 ASN A N 1
ATOM 460 C CA . ASN A 1 69 ? 33.54903 5.90063 34.51476 1.000 83.23678 67 ASN A CA 1
ATOM 461 C C . ASN A 1 69 ? 33.37379 6.37771 33.07192 1.000 82.80892 67 ASN A C 1
ATOM 462 O O . ASN A 1 69 ? 34.23255 7.07572 32.52583 1.000 78.72600 67 ASN A O 1
ATOM 464 N N . SER A 1 93 ? 35.27139 14.23988 22.00033 1.000 83.87912 91 SER A N 1
ATOM 465 C CA . SER A 1 93 ? 35.00167 13.08867 22.85672 1.000 84.70466 91 SER A CA 1
ATOM 466 C C . SER A 1 93 ? 33.87733 13.39742 23.85562 1.000 75.86045 91 SER A C 1
ATOM 467 O O . SER A 1 93 ? 33.67789 14.55336 24.23405 1.000 70.99486 91 SER A O 1
ATOM 470 N N . GLY A 1 94 ? 33.14047 12.35549 24.26087 1.000 81.49987 92 GLY A N 1
ATOM 471 C CA . GLY A 1 94 ? 31.95913 12.56272 25.09063 1.000 67.70872 92 GLY A CA 1
ATOM 472 C C . GLY A 1 94 ? 32.29603 13.12258 26.46184 1.000 57.47606 92 GLY A C 1
ATOM 473 O O . GLY A 1 94 ? 31.62281 14.03391 26.95194 1.000 48.28035 92 GLY A O 1
ATOM 474 N N . ILE A 1 95 ? 33.33775 12.57947 27.10053 1.000 58.42305 93 ILE A N 1
ATOM 475 C CA . ILE A 1 95 ? 33.83246 13.09172 28.37235 1.000 55.97092 93 ILE A CA 1
ATOM 476 C C . ILE A 1 95 ? 34.37933 14.50414 28.24968 1.000 49.52177 93 ILE A C 1
ATOM 477 O O . ILE A 1 95 ? 34.73745 15.10848 29.26734 1.000 46.62993 93 ILE A O 1
ATOM 479 N N . GLN A 1 96 ? 34.51021 15.01921 27.02509 1.000 42.82038 94 GLN A N 1
ATOM 480 C CA . GLN A 1 96 ? 34.97672 16.37579 26.78345 1.000 46.30941 94 GLN A CA 1
ATOM 481 C C . GLN A 1 96 ? 33.84302 17.37279 26.53580 1.000 47.27288 94 GLN A C 1
ATOM 482 O O . GLN A 1 96 ? 34.12267 18.55867 26.35444 1.000 40.96569 94 GLN A O 1
ATOM 488 N N . ARG A 1 97 ? 32.57603 16.93367 26.51939 1.000 45.15572 95 ARG A N 1
ATOM 489 C CA . ARG A 1 97 ? 31.47865 17.88955 26.35089 1.000 42.85631 95 ARG A CA 1
ATOM 490 C C . ARG A 1 97 ? 31.35115 18.81451 27.55180 1.000 42.74927 95 ARG A C 1
ATOM 491 O O . ARG A 1 97 ? 31.15330 20.02239 27.38446 1.000 43.54934 95 ARG A O 1
ATOM 499 N N . VAL A 1 98 ? 31.46471 18.27491 28.77043 1.000 41.30263 96 VAL A N 1
ATOM 500 C CA . VAL A 1 98 ? 31.40004 19.12872 29.96216 1.000 41.31295 96 VAL A CA 1
ATOM 501 C C . VAL A 1 98 ? 32.54043 20.14008 29.99511 1.000 41.77042 96 VAL A C 1
ATOM 502 O O . VAL A 1 98 ? 32.27214 21.33357 30.22449 1.000 40.66314 96 VAL A O 1
ATOM 506 N N . PRO A 1 99 ? 33.80629 19.76096 29.78653 1.000 42.74296 97 PRO A N 1
ATOM 507 C CA . PRO A 1 99 ? 34.85155 20.79642 29.68894 1.000 37.38884 97 PRO A CA 1
ATOM 508 C C . PRO A 1 99 ? 34.58386 21.82693 28.60576 1.000 37.85187 97 PRO A C 1
ATOM 509 O O . PRO A 1 99 ? 34.87331 23.00866 28.80972 1.000 36.18741 97 PRO A O 1
ATOM 513 N N . ARG A 1 100 ? 34.08265 21.41575 27.43694 1.000 38.31486 98 ARG A N 1
ATOM 514 C CA . ARG A 1 100 ? 33.83499 22.40183 26.39370 1.000 37.84435 98 ARG A CA 1
ATOM 515 C C . ARG A 1 100 ? 32.65934 23.30571 26.74412 1.000 43.29150 98 ARG A C 1
ATOM 516 O O . ARG A 1 100 ? 32.63999 24.47649 26.34212 1.000 41.92355 98 ARG A O 1
ATOM 524 N N . ALA A 1 101 ? 31.66753 22.78332 27.47149 1.000 41.37093 99 ALA A N 1
ATOM 525 C CA . ALA A 1 101 ? 30.56986 23.63058 27.93045 1.000 41.45822 99 ALA A CA 1
ATOM 526 C C . ALA A 1 101 ? 31.08618 24.72996 28.85320 1.000 42.69767 99 ALA A C 1
ATOM 527 O O . ALA A 1 101 ? 30.67530 25.89440 28.74163 1.000 42.23408 99 ALA A O 1
ATOM 529 N N . LEU A 1 102 ? 31.98677 24.37966 29.77373 1.000 39.66874 100 LEU A N 1
ATOM 530 C CA . LEU A 1 102 ? 32.55067 25.38195 30.67213 1.000 43.14613 100 LEU A CA 1
ATOM 531 C C . LEU A 1 102 ? 33.37831 26.41493 29.92741 1.000 43.73761 100 LEU A C 1
ATOM 532 O O . LEU A 1 102 ? 33.41879 27.58152 30.33639 1.000 45.56051 100 LEU A O 1
ATOM 537 N N . GLN A 1 103 ? 34.03537 26.02593 28.83202 1.000 38.83459 101 GLN A N 1
ATOM 538 C CA . GLN A 1 103 ? 34.83717 27.00779 28.10909 1.000 41.80640 101 GLN A CA 1
ATOM 539 C C . GLN A 1 103 ? 33.96954 28.05241 27.42211 1.000 44.45540 101 GLN A C 1
ATOM 540 O O . GLN A 1 103 ? 34.40754 29.19426 27.23881 1.000 47.73955 101 GLN A O 1
ATOM 546 N N . ARG A 1 104 ? 32.75095 27.69835 27.02463 1.000 41.27291 102 ARG A N 1
ATOM 547 C CA . ARG A 1 104 ? 31.88171 28.69089 26.40996 1.000 44.49307 102 ARG A CA 1
ATOM 548 C C . ARG A 1 104 ? 30.93924 29.35685 27.40754 1.000 42.72530 102 ARG A C 1
ATOM 549 O O . ARG A 1 104 ? 30.16238 30.23048 27.00996 1.000 41.15891 102 ARG A O 1
ATOM 557 N N . CYS A 1 105 ? 31.01783 29.00531 28.69083 1.000 38.46769 103 CYS A N 1
ATOM 558 C CA . CYS A 1 105 ? 30.23979 29.69847 29.71182 1.000 42.79999 103 CYS A CA 1
ATOM 559 C C . CYS A 1 105 ? 30.80002 31.10294 29.92062 1.000 42.69609 103 CYS A C 1
ATOM 560 O O . CYS A 1 105 ? 31.96855 31.26101 30.29397 1.000 35.50345 103 CYS A O 1
ATOM 563 N N . GLU A 1 106 ? 29.96542 32.11985 29.69809 1.000 39.45822 104 GLU A N 1
ATOM 564 C CA . GLU A 1 106 ? 30.41195 33.50386 29.77964 1.000 37.48587 104 GLU A CA 1
ATOM 565 C C . GLU A 1 106 ? 30.44724 34.04773 31.20084 1.000 42.28663 104 GLU A C 1
ATOM 566 O O . GLU A 1 106 ? 31.05606 35.09952 31.42599 1.000 42.09394 104 GLU A O 1
ATOM 572 N N . VAL A 1 107 ? 29.80410 33.38390 32.15491 1.000 39.04848 105 VAL A N 1
ATOM 573 C CA . VAL A 1 107 ? 29.72600 33.92398 33.51085 1.000 36.53190 105 VAL A CA 1
ATOM 574 C C . VAL A 1 107 ? 30.75756 33.20638 34.37187 1.000 37.99913 105 VAL A C 1
ATOM 575 O O . VAL A 1 107 ? 31.05180 32.02881 34.12492 1.000 34.50566 105 VAL A O 1
ATOM 579 N N . PRO A 1 108 ? 31.32953 33.87861 35.37484 1.000 36.89819 106 PRO A N 1
ATOM 580 C CA . PRO A 1 108 ? 32.25365 33.20881 36.29886 1.000 35.07362 106 PRO A CA 1
ATOM 581 C C . PRO A 1 108 ? 31.58194 32.04379 37.00271 1.000 35.85962 106 PRO A C 1
ATOM 582 O O . PRO A 1 108 ? 30.41062 32.12067 37.37631 1.000 32.56177 106 PRO A O 1
ATOM 586 N N . VAL A 1 109 ? 32.34589 30.97208 37.22444 1.000 33.04442 107 VAL A N 1
ATOM 587 C CA . VAL A 1 109 ? 31.84305 29.78950 37.91605 1.000 29.72746 107 VAL A CA 1
ATOM 588 C C . VAL A 1 109 ? 32.69128 29.54701 39.16112 1.000 32.64372 107 VAL A C 1
ATOM 589 O O . VAL A 1 109 ? 33.91485 29.38131 39.06870 1.000 31.77182 107 VAL A O 1
ATOM 593 N N . ILE A 1 110 ? 32.03304 29.50906 40.31555 1.000 36.14563 108 ILE A N 1
ATOM 594 C CA . ILE A 1 110 ? 32.65114 29.20129 41.60008 1.000 30.97583 108 ILE A CA 1
ATOM 595 C C . ILE A 1 110 ? 32.32369 27.75635 41.95592 1.000 32.73809 108 ILE A C 1
ATOM 596 O O . ILE A 1 110 ? 31.14669 27.40140 42.10917 1.000 33.91682 108 ILE A O 1
ATOM 601 N N . ALA A 1 111 ? 33.34895 26.91999 42.11112 1.000 28.54921 109 ALA A N 1
ATOM 602 C CA . ALA A 1 111 ? 33.14635 25.55979 42.60101 1.000 30.40215 109 ALA A CA 1
ATOM 603 C C . ALA A 1 111 ? 33.13924 25.58797 44.12321 1.000 32.96491 109 ALA A C 1
ATOM 604 O O . ALA A 1 111 ? 34.14348 25.95570 44.74153 1.000 30.31936 109 ALA A O 1
ATOM 606 N N . ALA A 1 112 ? 32.01301 25.20380 44.72398 1.000 31.92949 110 ALA A N 1
ATOM 607 C CA . ALA A 1 112 ? 31.89906 25.06300 46.17475 1.000 32.74396 110 ALA A CA 1
ATOM 608 C C . ALA A 1 112 ? 32.01599 23.57076 46.46559 1.000 35.81909 110 ALA A C 1
ATOM 609 O O . ALA A 1 112 ? 31.03004 22.82938 46.43602 1.000 38.12212 110 ALA A O 1
ATOM 611 N N . VAL A 1 113 ? 33.23900 23.12233 46.73867 1.000 35.62098 111 VAL A N 1
ATOM 612 C CA . VAL A 1 113 ? 33.53997 21.69066 46.79625 1.000 34.43260 111 VAL A CA 1
ATOM 613 C C . VAL A 1 113 ? 33.18568 21.19510 48.19587 1.000 38.74228 111 VAL A C 1
ATOM 614 O O . VAL A 1 113 ? 33.90132 21.45407 49.16672 1.000 39.01829 111 VAL A O 1
ATOM 618 N N . ASN A 1 114 ? 32.05848 20.49114 48.30086 1.000 33.86695 112 ASN A N 1
ATOM 619 C CA . ASN A 1 114 ? 31.50220 20.05643 49.57299 1.000 37.70337 112 ASN A CA 1
ATOM 620 C C . ASN A 1 114 ? 31.98169 18.68250 50.01145 1.000 41.14309 112 ASN A C 1
ATOM 621 O O . ASN A 1 114 ? 31.68227 18.27256 51.13565 1.000 43.91777 112 ASN A O 1
ATOM 626 N N . GLY A 1 115 ? 32.69689 17.95856 49.16159 1.000 41.02427 113 GLY A N 1
ATOM 627 C CA . GLY A 1 115 ? 33.12053 16.61938 49.51347 1.000 43.22206 113 GLY A CA 1
ATOM 628 C C . GLY A 1 115 ? 34.07244 16.07166 48.47954 1.000 38.50188 113 GLY A C 1
ATOM 629 O O . GLY A 1 115 ? 34.75252 16.83733 47.78602 1.000 37.28499 113 GLY A O 1
ATOM 630 N N . ALA A 1 116 ? 34.11267 14.74874 48.36422 1.000 40.11699 114 ALA A N 1
ATOM 631 C CA . ALA A 1 116 ? 35.00205 14.08126 47.42284 1.000 38.84150 114 ALA A CA 1
ATOM 632 C C . ALA A 1 116 ? 34.83342 14.64581 46.02167 1.000 37.15321 114 ALA A C 1
ATOM 633 O O . ALA A 1 116 ? 33.71789 14.73560 45.50617 1.000 37.41430 114 ALA A O 1
ATOM 635 N N . ALA A 1 117 ? 35.94906 15.04261 45.41460 1.000 34.68066 115 ALA A N 1
ATOM 636 C CA . ALA A 1 117 ? 35.99123 15.45042 44.01317 1.000 34.44155 115 ALA A CA 1
ATOM 637 C C . ALA A 1 117 ? 37.05193 14.57189 43.35524 1.000 33.71104 115 ALA A C 1
ATOM 638 O O . ALA A 1 117 ? 38.25059 14.85337 43.45459 1.000 33.45776 115 ALA A O 1
ATOM 640 N N . ILE A 1 118 ? 36.60252 13.51891 42.67182 1.000 31.56765 116 ILE A N 1
ATOM 641 C CA . ILE A 1 118 ? 37.46020 12.42418 42.22992 1.000 35.68579 116 ILE A CA 1
ATOM 642 C C . ILE A 1 118 ? 37.38116 12.28318 40.71788 1.000 34.03474 116 ILE A C 1
ATOM 643 O O . ILE A 1 118 ? 36.28646 12.28943 40.14223 1.000 36.04138 116 ILE A O 1
ATOM 648 N N . GLY A 1 119 ? 38.53568 12.08579 40.08822 1.000 34.32775 117 GLY A N 1
ATOM 649 C CA . GLY A 1 119 ? 38.55514 11.79636 38.66221 1.000 34.87927 117 GLY A CA 1
ATOM 650 C C . GLY A 1 119 ? 37.98447 12.95978 37.87624 1.000 31.44520 117 GLY A C 1
ATOM 651 O O . GLY A 1 119 ? 38.41055 14.10571 38.03205 1.000 31.20693 117 GLY A O 1
ATOM 652 N N . ALA A 1 120 ? 36.99880 12.66059 37.02588 1.000 37.00691 118 ALA A N 1
ATOM 653 C CA . ALA A 1 120 ? 36.32777 13.70777 36.26177 1.000 36.00178 118 ALA A CA 1
ATOM 654 C C . ALA A 1 120 ? 35.74494 14.76703 37.18150 1.000 33.16838 118 ALA A C 1
ATOM 655 O O . ALA A 1 120 ? 35.69599 15.94435 36.81715 1.000 32.62137 118 ALA A O 1
ATOM 657 N N . GLY A 1 121 ? 35.31725 14.37056 38.38203 1.000 32.92668 119 GLY A N 1
ATOM 658 C CA . GLY A 1 121 ? 34.80245 15.34569 39.32898 1.000 37.27346 119 GLY A CA 1
ATOM 659 C C . GLY A 1 121 ? 35.87921 16.28802 39.82974 1.000 30.74917 119 GLY A C 1
ATOM 660 O O . GLY A 1 121 ? 35.61840 17.46832 40.08112 1.000 32.65556 119 GLY A O 1
ATOM 661 N N . CYS A 1 122 ? 37.09702 15.77163 40.01447 1.000 29.33724 120 CYS A N 1
ATOM 662 C CA . CYS A 1 122 ? 38.23074 16.62630 40.35433 1.000 30.43334 120 CYS A CA 1
ATOM 663 C C . CYS A 1 122 ? 38.50391 17.63096 39.24261 1.000 32.52205 120 CYS A C 1
ATOM 664 O O . CYS A 1 122 ? 38.68354 18.82943 39.49835 1.000 30.69647 120 CYS A O 1
ATOM 667 N N . ASP A 1 123 ? 38.53990 17.15267 37.99306 1.000 28.51703 121 ASP A N 1
ATOM 668 C CA . ASP A 1 123 ? 38.85824 18.02432 36.87309 1.000 28.64039 121 ASP A CA 1
ATOM 669 C C . ASP A 1 123 ? 37.78461 19.08272 36.67945 1.000 30.45872 121 ASP A C 1
ATOM 670 O O . ASP A 1 123 ? 38.09868 20.22883 36.35378 1.000 25.06252 121 ASP A O 1
ATOM 675 N N . LEU A 1 124 ? 36.51564 18.71951 36.88469 1.000 27.60056 122 LEU A N 1
ATOM 676 C CA . LEU A 1 124 ? 35.44128 19.70355 36.77862 1.000 26.09762 122 LEU A CA 1
ATOM 677 C C . LEU A 1 124 ? 35.66851 20.87759 37.73309 1.000 29.21991 122 LEU A C 1
ATOM 678 O O . LEU A 1 124 ? 35.59562 22.04575 37.33013 1.000 29.44206 122 LEU A O 1
ATOM 683 N N . ALA A 1 125 ? 35.94742 20.58344 39.00725 1.000 27.53542 123 ALA A N 1
ATOM 684 C CA . ALA A 1 125 ? 36.21336 21.64396 39.97524 1.000 29.69972 123 ALA A CA 1
ATOM 685 C C . ALA A 1 125 ? 37.41032 22.49289 39.55785 1.000 30.19807 123 ALA A C 1
ATOM 686 O O . ALA A 1 125 ? 37.40408 23.71706 39.72087 1.000 27.16571 123 ALA A O 1
ATOM 688 N N . VAL A 1 126 ? 38.45358 21.84887 39.03371 1.000 29.91216 124 VAL A N 1
ATOM 689 C CA . VAL A 1 126 ? 39.66652 22.54148 38.62365 1.000 25.86507 124 VAL A CA 1
ATOM 690 C C . VAL A 1 126 ? 39.41187 23.40175 37.39198 1.000 28.51703 124 VAL A C 1
ATOM 691 O O . VAL A 1 126 ? 40.08119 24.41538 37.19027 1.000 29.07363 124 VAL A O 1
ATOM 695 N N . MET A 1 127 ? 38.42239 23.05087 36.57180 1.000 28.27585 125 MET A N 1
ATOM 696 C CA . MET A 1 127 ? 38.08962 23.87138 35.41176 1.000 25.61255 125 MET A CA 1
ATOM 697 C C . MET A 1 127 ? 37.25859 25.09604 35.74960 1.000 32.50576 125 MET A C 1
ATOM 698 O O . MET A 1 127 ? 37.12991 25.98121 34.89338 1.000 30.74414 125 MET A O 1
ATOM 703 N N . CYS A 1 128 ? 36.67798 25.15725 36.94350 1.000 30.26628 126 CYS A N 1
ATOM 704 C CA . CYS A 1 128 ? 35.94420 26.34625 37.34280 1.000 31.46387 126 CYS A CA 1
ATOM 705 C C . CYS A 1 128 ? 36.91660 27.48973 37.60415 1.000 32.05602 126 CYS A C 1
ATOM 706 O O . CYS A 1 128 ? 38.12267 27.28581 37.75554 1.000 29.98954 126 CYS A O 1
ATOM 709 N N . ASP A 1 129 ? 36.37619 28.70996 37.66582 1.000 29.23533 127 ASP A N 1
ATOM 710 C CA . ASP A 1 129 ? 37.23495 29.88807 37.77276 1.000 31.30603 127 ASP A CA 1
ATOM 711 C C . ASP A 1 129 ? 37.85299 30.01234 39.16218 1.000 30.58105 127 ASP A C 1
ATOM 712 O O . ASP A 1 129 ? 39.01772 30.40645 39.30024 1.000 29.46837 127 ASP A O 1
ATOM 717 N N . LEU A 1 130 ? 37.08437 29.68623 40.19499 1.000 30.15933 128 LEU A N 1
ATOM 718 C CA . LEU A 1 130 ? 37.46428 29.83469 41.59587 1.000 37.29577 128 LEU A CA 1
ATOM 719 C C . LEU A 1 130 ? 37.00834 28.58595 42.33034 1.000 32.16584 128 LEU A C 1
ATOM 720 O O . LEU A 1 130 ? 35.96931 28.02062 41.99429 1.000 31.89828 128 LEU A O 1
ATOM 725 N N . ARG A 1 131 ? 37.77531 28.15568 43.32929 1.000 31.60257 129 ARG A N 1
ATOM 726 C CA . ARG A 1 131 ? 37.36791 27.04349 44.18193 1.000 33.77626 129 ARG A CA 1
ATOM 727 C C . ARG A 1 131 ? 37.39945 27.46562 45.64293 1.000 33.38920 129 ARG A C 1
ATOM 728 O O . ARG A 1 131 ? 38.35112 28.11213 46.09175 1.000 31.25281 129 ARG A O 1
ATOM 736 N N . ILE A 1 132 ? 36.35909 27.08578 46.38545 1.000 33.23070 130 ILE A N 1
ATOM 737 C CA . ILE A 1 132 ? 36.38926 27.08038 47.84183 1.000 32.63448 130 ILE A CA 1
ATOM 738 C C . ILE A 1 132 ? 35.89645 25.70560 48.27040 1.000 34.38451 130 ILE A C 1
ATOM 739 O O . ILE A 1 132 ? 35.26663 24.98495 47.49250 1.000 35.14302 130 ILE A O 1
ATOM 744 N N . ALA A 1 133 ? 36.22476 25.31906 49.50426 1.000 38.53315 131 ALA A N 1
ATOM 745 C CA . ALA A 1 133 ? 36.01042 23.93509 49.91689 1.000 38.72951 131 ALA A CA 1
ATOM 746 C C . ALA A 1 133 ? 35.50665 23.83995 51.34961 1.000 39.44686 131 ALA A C 1
ATOM 747 O O . ALA A 1 133 ? 35.84813 24.65755 52.20882 1.000 43.65765 131 ALA A O 1
ATOM 749 N N . ALA A 1 134 ? 34.70032 22.81270 51.60001 1.000 40.11153 132 ALA A N 1
ATOM 750 C CA . ALA A 1 134 ? 34.39819 22.41561 52.96586 1.000 43.43971 132 ALA A CA 1
ATOM 751 C C . ALA A 1 134 ? 35.59598 21.67553 53.56561 1.000 46.24421 132 ALA A C 1
ATOM 752 O O . ALA A 1 134 ? 36.45472 21.15661 52.85071 1.000 45.53910 132 ALA A O 1
ATOM 754 N N . GLU A 1 135 ? 35.65594 21.63086 54.89842 1.000 46.45625 133 GLU A N 1
ATOM 755 C CA . GLU A 1 135 ? 36.78211 20.94852 55.53221 1.000 47.68435 133 GLU A CA 1
ATOM 756 C C . GLU A 1 135 ? 36.80264 19.45506 55.22964 1.000 48.76972 133 GLU A C 1
ATOM 757 O O . GLU A 1 135 ? 37.87124 18.83727 55.29920 1.000 44.61930 133 GLU A O 1
ATOM 763 N N . SER A 1 136 ? 35.66069 18.86264 54.88530 1.000 45.21388 134 SER A N 1
ATOM 764 C CA . SER A 1 136 ? 35.61010 17.44858 54.54165 1.000 48.94067 134 SER A CA 1
ATOM 765 C C . SER A 1 136 ? 35.85063 17.19447 53.06298 1.000 48.84505 134 SER A C 1
ATOM 766 O O . SER A 1 136 ? 35.76280 16.04306 52.62524 1.000 51.81397 134 SER A O 1
ATOM 769 N N . ALA A 1 137 ? 36.13187 18.22731 52.27873 1.000 45.18343 135 ALA A N 1
ATOM 770 C CA . ALA A 1 137 ? 36.39707 18.00384 50.86952 1.000 39.25743 135 ALA A CA 1
ATOM 771 C C . ALA A 1 137 ? 37.77730 17.37337 50.67009 1.000 44.65606 135 ALA A C 1
ATOM 772 O O . ALA A 1 137 ? 38.65935 17.45002 51.52991 1.000 40.94057 135 ALA A O 1
ATOM 774 N N . PHE A 1 138 ? 37.94053 16.70632 49.53070 1.000 35.68692 136 PHE A N 1
ATOM 775 C CA . PHE A 1 138 ? 39.26577 16.31598 49.06900 1.000 38.73729 136 PHE A CA 1
ATOM 776 C C . PHE A 1 138 ? 39.22586 16.14112 47.56234 1.000 37.37608 136 PHE A C 1
ATOM 777 O O . PHE A 1 138 ? 38.15449 16.02891 46.95754 1.000 37.27466 136 PHE A O 1
ATOM 785 N N . PHE A 1 139 ? 40.41619 16.15451 46.96329 1.000 31.42398 137 PHE A N 1
ATOM 786 C CA . PHE A 1 139 ? 40.59087 16.07531 45.52380 1.000 31.35323 137 PHE A CA 1
ATOM 787 C C . PHE A 1 139 ? 41.48935 14.89066 45.20425 1.000 36.35502 137 PHE A C 1
ATOM 788 O O . PHE A 1 139 ? 42.45356 14.61793 45.92961 1.000 38.28055 137 PHE A O 1
ATOM 796 N N . ALA A 1 140 ? 41.19711 14.21305 44.10026 1.000 33.07075 138 ALA A N 1
ATOM 797 C CA . ALA A 1 140 ? 42.03154 13.10116 43.65853 1.000 31.85014 138 ALA A CA 1
ATOM 798 C C . ALA A 1 140 ? 42.01526 13.07928 42.13981 1.000 31.78340 138 ALA A C 1
ATOM 799 O O . ALA A 1 140 ? 40.97289 12.81497 41.52641 1.000 32.38592 138 ALA A O 1
ATOM 801 N N . GLU A 1 141 ? 4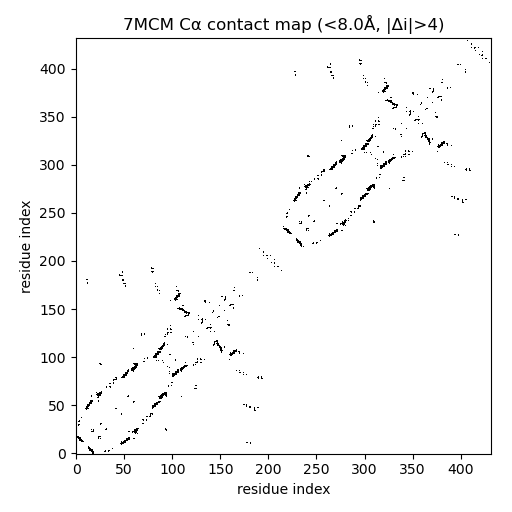3.18348 13.34247 41.55456 1.000 32.48249 139 GLU A N 1
ATOM 802 C CA . GLU A 1 141 ? 43.46355 13.15973 40.13087 1.000 28.55452 139 GLU A CA 1
ATOM 803 C C . GLU A 1 141 ? 43.80860 11.68956 39.93029 1.000 38.83436 139 GLU A C 1
ATOM 804 O O . GLU A 1 141 ? 44.95335 11.30313 39.67777 1.000 34.68588 139 GLU A O 1
ATOM 810 N N . SER A 1 142 ? 42.77107 10.86417 40.07850 1.000 31.50163 140 SER A N 1
ATOM 811 C CA . SER A 1 142 ? 42.89128 9.43301 40.32718 1.000 34.18350 140 SER A CA 1
ATOM 812 C C . SER A 1 142 ? 43.16841 8.59202 39.09196 1.000 32.55739 140 SER A C 1
ATOM 813 O O . SER A 1 142 ? 43.37446 7.38205 39.23731 1.000 37.47056 140 SER A O 1
ATOM 816 N N . PHE A 1 143 ? 43.17344 9.18821 37.89801 1.000 31.30458 141 PHE A N 1
ATOM 817 C CA . PHE A 1 143 ? 43.18026 8.41218 36.65774 1.000 29.11577 141 PHE A CA 1
ATOM 818 C C . PHE A 1 143 ? 44.33442 7.41293 36.59118 1.000 29.90177 141 PHE A C 1
ATOM 819 O O . PHE A 1 143 ? 44.14021 6.25962 36.17477 1.000 33.11029 141 PHE A O 1
ATOM 827 N N . VAL A 1 144 ? 45.54865 7.83643 36.97265 1.000 27.73749 142 VAL A N 1
ATOM 828 C CA . VAL A 1 144 ? 46.73499 6.97791 36.81751 1.000 28.10786 142 VAL A CA 1
ATOM 829 C C . VAL A 1 144 ? 46.57405 5.65472 37.56080 1.000 31.86891 142 VAL A C 1
ATOM 830 O O . VAL A 1 144 ? 47.07311 4.61453 37.11201 1.000 33.95858 142 VAL A O 1
ATOM 834 N N . GLN A 1 145 ? 45.86418 5.66087 38.69092 1.000 28.28901 143 GLN A N 1
ATOM 835 C CA . GLN A 1 145 ? 45.68290 4.44932 39.47113 1.000 36.43631 143 GLN A CA 1
ATOM 836 C C . GLN A 1 145 ? 44.81896 3.44370 38.73352 1.000 39.76019 143 GLN A C 1
ATOM 837 O O . GLN A 1 145 ? 44.82701 2.25767 39.07973 1.000 38.47079 143 GLN A O 1
ATOM 843 N N . LEU A 1 146 ? 44.10241 3.89082 37.70545 1.000 33.43231 144 LEU A N 1
ATOM 844 C CA . LEU A 1 146 ? 43.23478 3.03799 36.91088 1.000 34.04768 144 LEU A CA 1
ATOM 845 C C . LEU A 1 146 ? 43.86959 2.69112 35.57695 1.000 36.83628 144 LEU A C 1
ATOM 846 O O . LEU A 1 146 ? 43.21247 2.09084 34.72454 1.000 39.28202 144 LEU A O 1
ATOM 851 N N . GLY A 1 147 ? 45.14872 3.02340 35.39089 1.000 39.19085 145 GLY A N 1
ATOM 852 C CA . GLY A 1 147 ? 45.79242 2.81879 34.10612 1.000 38.27326 145 GLY A CA 1
ATOM 853 C C . GLY A 1 147 ? 45.38412 3.82469 33.05051 1.000 34.48524 145 GLY A C 1
ATOM 854 O O . GLY A 1 147 ? 45.51071 3.54140 31.85743 1.000 37.75589 145 GLY A O 1
ATOM 855 N N . LEU A 1 148 ? 44.85453 4.97448 33.45563 1.000 32.60423 146 LEU A N 1
ATOM 856 C CA . LEU A 1 148 ? 44.32410 5.97321 32.53692 1.000 31.66245 146 LEU A CA 1
ATOM 857 C C . LEU A 1 148 ? 45.01318 7.31530 32.73101 1.000 32.75823 146 LEU A C 1
ATOM 858 O O . LEU A 1 148 ? 45.71915 7.55534 33.71533 1.000 30.10425 146 LEU A O 1
ATOM 863 N N . ILE A 1 149 ? 44.75374 8.21879 31.79209 1.000 28.88098 147 ILE A N 1
ATOM 864 C CA . ILE A 1 149 ? 45.16737 9.61150 31.94617 1.000 27.89576 147 ILE A CA 1
ATOM 865 C C . ILE A 1 149 ? 43.89959 10.45004 32.03226 1.000 31.06550 147 ILE A C 1
ATOM 866 O O . ILE A 1 149 ? 42.81100 9.94183 31.72333 1.000 31.09488 147 ILE A O 1
ATOM 871 N N . PRO A 1 150 ? 43.97469 11.72092 32.47148 1.000 32.45382 148 PRO A N 1
ATOM 872 C CA . PRO A 1 150 ? 42.76394 12.55502 32.49407 1.000 32.91288 148 PRO A CA 1
ATOM 873 C C . PRO A 1 150 ? 42.29406 12.86978 31.08355 1.000 32.29509 148 PRO A C 1
ATOM 874 O O . PRO A 1 150 ? 42.84698 13.74817 30.41501 1.000 31.67070 148 PRO A O 1
ATOM 878 N N . GLY A 1 151 ? 41.28373 12.14300 30.61511 1.000 27.71715 149 GLY A N 1
ATOM 879 C CA . GLY A 1 151 ? 40.86155 12.29885 29.24231 1.000 34.42547 149 GLY A CA 1
ATOM 880 C C . GLY A 1 151 ? 40.06360 13.54538 28.95106 1.000 35.22506 149 GLY A C 1
ATOM 881 O O . GLY A 1 151 ? 39.69321 13.78043 27.79818 1.000 31.92686 149 GLY A O 1
ATOM 882 N N . ASP A 1 152 ? 39.78383 14.36011 29.96583 1.000 32.81799 150 ASP A N 1
ATOM 883 C CA . ASP A 1 152 ? 38.89202 15.50394 29.82097 1.000 37.22646 150 ASP A CA 1
ATOM 884 C C . ASP A 1 152 ? 39.62187 16.84380 29.84312 1.000 35.72193 150 ASP A C 1
ATOM 885 O O . ASP A 1 152 ? 38.96889 17.88840 29.92796 1.000 36.98457 150 ASP A O 1
ATOM 890 N N . GLY A 1 153 ? 40.95247 16.84750 29.76305 1.000 33.61375 151 GLY A N 1
ATOM 891 C CA . GLY A 1 153 ? 41.70122 18.08973 29.78471 1.000 28.46928 151 GLY A CA 1
ATOM 892 C C . GLY A 1 153 ? 42.18303 18.53093 31.14921 1.000 35.95209 151 GLY A C 1
ATOM 893 O O . GLY A 1 153 ? 42.74243 19.63368 31.26767 1.000 30.95479 151 GLY A O 1
ATOM 894 N N . GLY A 1 154 ? 42.00930 17.69543 32.17757 1.000 31.56249 152 GLY A N 1
ATOM 895 C CA . GLY A 1 154 ? 42.47786 18.04145 33.50866 1.000 33.09736 152 GLY A CA 1
ATOM 896 C C . GLY A 1 154 ? 43.96012 18.37268 33.58144 1.000 32.09747 152 GLY A C 1
ATOM 897 O O . GLY A 1 154 ? 44.37098 19.18038 34.41700 1.000 32.68614 152 GLY A O 1
ATOM 898 N N . THR A 1 155 ? 44.78402 17.76279 32.72027 1.000 33.79789 153 THR A N 1
ATOM 899 C CA . THR A 1 155 ? 46.21981 18.06198 32.75583 1.000 28.15330 153 THR A CA 1
ATOM 900 C C . THR A 1 155 ? 46.53425 19.47925 32.27877 1.000 33.23123 153 THR A C 1
ATOM 901 O O . THR A 1 155 ? 47.62302 19.99896 32.56876 1.000 28.94723 153 THR A O 1
ATOM 905 N N . TRP A 1 156 ? 45.62723 20.11035 31.53861 1.000 27.57771 154 TRP A N 1
ATOM 906 C CA . TRP A 1 156 ? 45.85955 21.49580 31.13780 1.000 31.26770 154 TRP A CA 1
ATOM 907 C C . TRP A 1 156 ? 45.51912 22.45983 32.26938 1.000 28.51393 154 TRP A C 1
ATOM 908 O O . TRP A 1 156 ? 46.23992 23.42987 32.49913 1.000 26.38194 154 TRP A O 1
ATOM 919 N N . PHE A 1 157 ? 44.43915 22.19816 33.00123 1.000 27.94552 155 PHE A N 1
ATOM 920 C CA . PHE A 1 157 ? 43.98864 23.12038 34.03492 1.000 26.65395 155 PHE A CA 1
ATOM 921 C C . PHE A 1 157 ? 44.71419 22.94581 35.36245 1.000 30.42080 155 PHE A C 1
ATOM 922 O O . PHE A 1 157 ? 44.89465 23.92724 36.09438 1.000 27.84446 155 PHE A O 1
ATOM 930 N N . LEU A 1 158 ? 45.09476 21.71913 35.72330 1.000 26.81642 156 LEU A N 1
ATOM 931 C CA . LEU A 1 158 ? 45.64134 21.50561 37.06120 1.000 27.43966 156 LEU A CA 1
ATOM 932 C C . LEU A 1 158 ? 46.96230 22.23593 37.29681 1.000 26.88590 156 LEU A C 1
ATOM 933 O O . LEU A 1 158 ? 47.12401 22.80894 38.38886 1.000 29.13875 156 LEU A O 1
ATOM 938 N N . PRO A 1 159 ? 47.93799 22.24703 36.37675 1.000 27.20937 157 PRO A N 1
ATOM 939 C CA . PRO A 1 159 ? 49.16758 23.01078 36.64947 1.000 32.73132 157 PRO A CA 1
ATOM 940 C C . PRO A 1 159 ? 48.91906 24.49331 36.78168 1.000 34.44180 157 PRO A C 1
ATOM 941 O O . PRO A 1 159 ? 49.71486 25.19016 37.42727 1.000 32.91481 157 PRO A O 1
ATOM 945 N N . ARG A 1 160 ? 47.83785 25.00115 36.20148 1.000 35.39836 158 ARG A N 1
ATOM 946 C CA A ARG A 1 160 ? 47.48911 26.41081 36.32210 0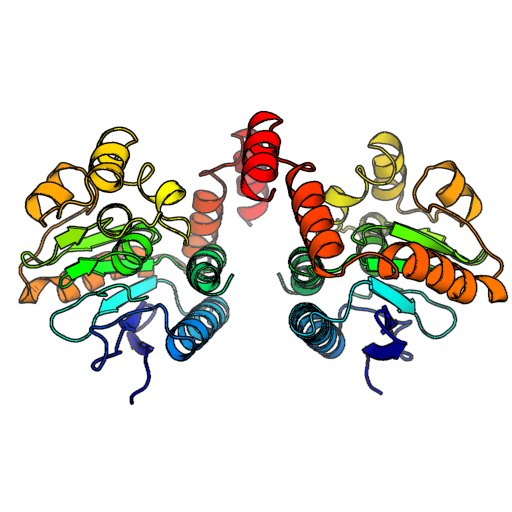.435 35.11819 158 ARG A CA 1
ATOM 947 C CA B ARG A 1 160 ? 47.52857 26.41443 36.33859 0.565 35.11787 158 ARG A CA 1
ATOM 948 C C . ARG A 1 160 ? 46.81793 26.73438 37.64584 1.000 38.31599 158 ARG A C 1
ATOM 949 O O . ARG A 1 160 ? 46.73596 27.90756 38.01323 1.000 42.46898 158 ARG A O 1
ATOM 964 N N . ALA A 1 161 ? 46.34915 25.72708 38.37688 1.000 33.09802 159 ALA A N 1
ATOM 965 C CA . ALA A 1 161 ? 45.79898 25.94505 39.70614 1.000 32.20719 159 ALA A CA 1
ATOM 966 C C . ALA A 1 161 ? 46.83936 25.75266 40.79769 1.000 33.57278 159 ALA A C 1
ATOM 967 O O . ALA A 1 161 ? 46.81852 26.47042 41.79874 1.000 36.17094 159 ALA A O 1
ATOM 969 N N . VAL A 1 162 ? 47.75018 24.78521 40.66070 1.000 29.22746 160 VAL A N 1
ATOM 970 C CA . VAL A 1 162 ? 48.65985 24.46952 41.75081 1.000 26.54187 160 VAL A CA 1
ATOM 971 C C . VAL A 1 162 ? 50.11877 24.52804 41.34957 1.000 32.51981 160 VAL A C 1
ATOM 972 O O . VAL A 1 162 ? 50.97826 24.22085 42.17384 1.000 29.98601 160 VAL A O 1
ATOM 976 N N . GLY A 1 163 ? 50.43839 24.92340 40.12267 1.000 31.08892 161 GLY A N 1
ATOM 977 C CA . GLY A 1 163 ? 51.82213 24.86143 39.69293 1.000 28.53249 161 GLY A CA 1
ATOM 978 C C . GLY A 1 163 ? 52.17043 23.47595 39.16961 1.000 32.38400 161 GLY A C 1
ATOM 979 O O . GLY A 1 163 ? 51.49138 22.48557 39.42789 1.000 31.15755 161 GLY A O 1
ATOM 980 N N . TRP A 1 164 ? 53.24801 23.40812 38.40388 1.000 29.95736 162 TRP A N 1
ATOM 981 C CA . TRP A 1 164 ? 53.49954 22.17494 37.67541 1.000 33.87974 162 TRP A CA 1
ATOM 982 C C . TRP A 1 164 ? 53.96485 21.04789 38.59704 1.000 33.41821 162 TRP A C 1
ATOM 983 O O . TRP A 1 164 ? 53.54149 19.89652 38.42845 1.000 30.27336 162 TRP A O 1
ATOM 994 N N . ALA A 1 165 ? 54.82213 21.34761 39.58476 1.000 29.59253 163 ALA A N 1
ATOM 995 C CA . ALA A 1 165 ? 55.33327 20.27897 40.44908 1.000 31.98813 163 ALA A CA 1
ATOM 996 C C . ALA A 1 165 ? 54.21477 19.61424 41.25473 1.000 29.49943 163 ALA A C 1
ATOM 997 O O . ALA A 1 165 ? 54.22137 18.39294 41.42581 1.000 28.32115 163 ALA A O 1
ATOM 999 N N . ARG A 1 166 ? 53.27094 20.40602 41.79912 1.000 29.15517 164 ARG A N 1
ATOM 1000 C CA . ARG A 1 166 ? 52.15264 19.83003 42.55048 1.000 31.97882 164 ARG A CA 1
ATOM 1001 C C . ARG A 1 166 ? 51.18311 19.08915 41.63240 1.000 29.65802 164 ARG A C 1
ATOM 1002 O O . ARG A 1 166 ? 50.62217 18.05622 42.01189 1.000 27.72147 164 ARG A O 1
ATOM 1010 N N . ALA A 1 167 ? 50.95814 19.60806 40.42627 1.000 28.61821 165 ALA A N 1
ATOM 1011 C CA . ALA A 1 167 ? 50.12952 18.88261 39.47159 1.000 26.83999 165 ALA A CA 1
ATOM 1012 C C . ALA A 1 167 ? 50.76276 17.54041 39.11616 1.000 30.09530 165 ALA A C 1
ATOM 1013 O O . ALA A 1 167 ? 50.06642 16.52784 38.96820 1.000 30.01260 165 ALA A O 1
ATOM 1015 N N . ALA A 1 168 ? 52.08757 17.50945 38.99246 1.000 27.61171 166 ALA A N 1
ATOM 1016 C CA . ALA A 1 168 ? 52.77579 16.25209 38.74915 1.000 30.10843 166 ALA A CA 1
ATOM 1017 C C . ALA A 1 168 ? 52.58092 15.30141 39.92077 1.000 28.42083 166 ALA A C 1
ATOM 1018 O O . ALA A 1 168 ? 52.26121 14.12089 39.73397 1.000 29.43098 166 ALA A O 1
ATOM 1020 N N . GLU A 1 169 ? 52.74320 15.80643 41.14850 1.000 30.07560 167 GLU A N 1
ATOM 1021 C CA . GLU A 1 169 ? 52.52992 14.95262 42.31289 1.000 33.37895 167 GLU A CA 1
ATOM 1022 C C . GLU A 1 169 ? 51.12319 14.37396 42.30663 1.000 27.02934 167 GLU A C 1
ATOM 1023 O O . GLU A 1 169 ? 50.93618 13.17446 42.53386 1.000 28.86544 167 GLU A O 1
ATOM 1029 N N . MET A 1 170 ? 50.11505 15.21662 42.05278 1.000 26.55426 168 MET A N 1
ATOM 1030 C CA . MET A 1 170 ? 48.73129 14.74451 42.08582 1.000 26.38921 168 MET A CA 1
ATOM 1031 C C . MET A 1 170 ? 48.43885 13.76233 40.95525 1.000 27.06057 168 MET A C 1
ATOM 1032 O O . MET A 1 170 ? 47.75735 12.75718 41.16629 1.000 27.11202 168 MET A O 1
ATOM 1037 N N . THR A 1 171 ? 48.94040 14.03813 39.75248 1.000 28.51617 169 THR A N 1
ATOM 1038 C CA . THR A 1 171 ? 48.61662 13.22392 38.58066 1.000 26.90680 169 THR A CA 1
ATOM 1039 C C . THR A 1 171 ? 49.38822 11.91132 38.54450 1.000 29.47828 169 THR A C 1
ATOM 1040 O O . THR A 1 171 ? 48.86497 10.91280 38.05088 1.000 27.52091 169 THR A O 1
ATOM 1044 N N . LEU A 1 172 ? 50.62881 11.89440 39.03253 1.000 27.10627 170 LEU A N 1
ATOM 1045 C CA . LEU A 1 172 ? 51.46432 10.71057 38.93428 1.000 29.38952 170 LEU A CA 1
ATOM 1046 C C . LEU A 1 172 ? 51.28782 9.76523 40.11226 1.000 27.98019 170 LEU A C 1
ATOM 1047 O O . LEU A 1 172 ? 51.56536 8.56900 39.97549 1.000 27.50346 170 LEU A O 1
ATOM 1052 N N . THR A 1 173 ? 50.84901 10.26667 41.26516 1.000 27.14310 171 THR A N 1
ATOM 1053 C CA . THR A 1 173 ? 50.48697 9.37545 42.36332 1.000 28.77251 171 THR A CA 1
ATOM 1054 C C . THR A 1 173 ? 49.00457 9.03476 42.36651 1.000 29.91063 171 THR A C 1
ATOM 1055 O O . THR A 1 173 ? 48.62572 7.92808 42.79462 1.000 32.95674 171 THR A O 1
ATOM 1059 N N . GLY A 1 174 ? 48.16189 9.96062 41.91645 1.000 29.73204 172 GLY A N 1
ATOM 1060 C CA . GLY A 1 174 ? 46.73063 9.78646 41.99926 1.000 30.87189 172 GLY A CA 1
ATOM 1061 C C . GLY A 1 174 ? 46.15823 9.92641 43.38714 1.000 37.20056 172 GLY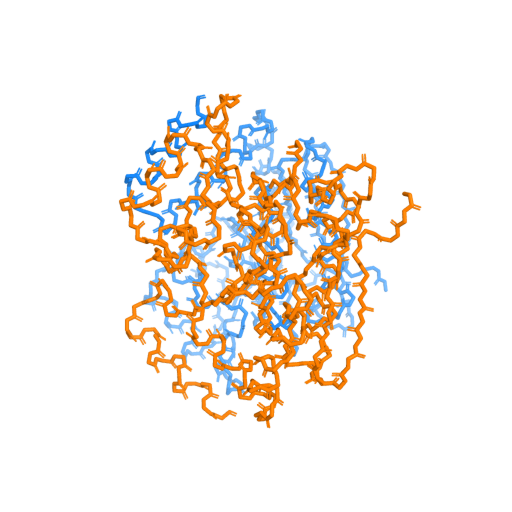 A C 1
ATOM 1062 O O . GLY A 1 174 ? 44.96350 9.67512 43.57297 1.000 36.70172 172 GLY A O 1
ATOM 1063 N N . ASP A 1 175 ? 46.96435 10.33923 44.36407 1.000 32.81478 173 ASP A N 1
ATOM 1064 C CA . ASP A 1 175 ? 46.56040 10.29834 45.76274 1.000 35.14804 173 ASP A CA 1
ATOM 1065 C C . ASP A 1 175 ? 45.66436 11.47751 46.13131 1.000 39.93924 173 ASP A C 1
ATOM 1066 O O . ASP A 1 175 ? 45.60248 12.49756 45.43967 1.000 38.94350 173 ASP A O 1
ATOM 1071 N N . ARG A 1 176 ? 44.96990 11.31636 47.25438 1.000 37.68850 174 ARG A N 1
ATOM 1072 C CA . ARG A 1 176 ? 44.02485 12.31117 47.73627 1.000 40.37725 174 ARG A CA 1
ATOM 1073 C C . ARG A 1 176 ? 44.72560 13.50473 48.36650 1.000 38.33792 174 ARG A C 1
ATOM 1074 O O . ARG A 1 176 ? 45.73729 13.36703 49.05822 1.000 40.55467 174 ARG A O 1
ATOM 1082 N N . VAL A 1 177 ? 44.16275 14.68054 48.13278 1.000 35.61770 175 VAL A N 1
ATOM 1083 C CA . VAL A 1 177 ? 44.62793 15.93054 48.71652 1.000 41.60554 175 VAL A CA 1
ATOM 1084 C C . VAL A 1 177 ? 43.49097 16.47369 49.57454 1.000 38.25512 175 VAL A C 1
ATOM 1085 O O . VAL A 1 177 ? 42.41890 16.78646 49.04494 1.000 38.04208 175 VAL A O 1
ATOM 1089 N N . ASP A 1 178 ? 43.71537 16.58957 50.88979 1.000 37.13314 176 ASP A N 1
ATOM 1090 C CA . ASP A 1 178 ? 42.63858 17.03651 51.76476 1.000 40.19823 176 ASP A CA 1
ATOM 1091 C C . ASP A 1 178 ? 42.48068 18.55803 51.67265 1.000 43.56817 176 ASP A C 1
ATOM 1092 O O . ASP A 1 178 ? 43.21108 19.24218 50.95122 1.000 42.45818 176 ASP A O 1
ATOM 1097 N N . ALA A 1 179 ? 41.49647 19.09799 52.40058 1.000 44.84818 177 ALA A N 1
ATOM 1098 C CA . ALA A 1 179 ? 41.13587 20.50176 52.21914 1.000 40.69810 177 ALA A CA 1
ATOM 1099 C C . ALA A 1 179 ? 42.25916 21.43516 52.65556 1.000 43.74764 177 ALA A C 1
ATOM 1100 O O . ALA A 1 179 ? 42.58059 22.39943 51.94885 1.000 44.05749 177 ALA A O 1
ATOM 1102 N N . ALA A 1 180 ? 42.87792 21.16229 53.80546 1.000 43.42960 178 ALA A N 1
ATOM 1103 C CA . ALA A 1 180 ? 43.94299 22.03837 54.28998 1.000 47.42052 178 ALA A CA 1
ATOM 1104 C C . ALA A 1 180 ? 45.14049 22.03753 53.34261 1.000 45.18884 178 ALA A C 1
ATOM 1105 O O . ALA A 1 180 ? 45.69938 23.09991 53.04185 1.000 44.98009 178 ALA A O 1
ATOM 1107 N N . THR A 1 181 ? 45.53888 20.85933 52.84471 1.000 39.90820 179 THR A N 1
ATOM 1108 C CA . THR A 1 181 ? 46.62079 20.80810 51.86257 1.000 40.07641 179 THR A CA 1
ATOM 1109 C C . THR A 1 181 ? 46.24675 21.57506 50.60078 1.000 41.82417 179 THR A C 1
ATOM 1110 O O . THR A 1 181 ? 47.05733 22.34947 50.07676 1.000 39.20352 179 THR A O 1
ATOM 1114 N N . ALA A 1 182 ? 45.01015 21.39169 50.11571 1.000 38.02442 180 ALA A N 1
ATOM 1115 C CA . ALA A 1 182 ? 44.53608 22.13149 48.94661 1.000 38.41803 180 ALA A CA 1
ATOM 1116 C C . ALA A 1 182 ? 44.64549 23.64009 49.15137 1.000 36.69412 180 ALA A C 1
ATOM 1117 O O . ALA A 1 182 ? 45.07247 24.36613 48.24582 1.000 33.33195 180 ALA A O 1
ATOM 1119 N N . LEU A 1 183 ? 44.24217 24.13455 50.32400 1.000 36.40154 181 LEU A N 1
ATOM 1120 C CA . LEU A 1 183 ? 44.41028 25.55531 50.61591 1.000 37.57796 181 LEU A CA 1
ATOM 1121 C C . LEU A 1 183 ? 45.88455 25.93036 50.58756 1.000 42.41820 181 LEU A C 1
ATOM 1122 O O . LEU A 1 183 ? 46.27878 26.92176 49.96735 1.000 38.29430 181 LEU A O 1
ATOM 1127 N N . SER A 1 184 ? 46.71873 25.12721 51.24251 1.000 41.32122 182 SER A N 1
ATOM 1128 C CA . SER A 1 184 ? 48.14449 25.41471 51.27983 1.000 43.15427 182 SER A CA 1
ATOM 1129 C C . SER A 1 184 ? 48.73674 25.51070 49.87616 1.000 40.31485 182 SER A C 1
ATOM 1130 O O . SER A 1 184 ? 49.58790 26.36476 49.61681 1.000 38.84863 182 SER A O 1
ATOM 1133 N N . TRP A 1 185 ? 48.26972 24.68388 48.94659 1.000 36.77336 183 TRP A N 1
ATOM 1134 C CA . TRP A 1 185 ? 48.82410 24.68020 47.59684 1.000 36.12786 183 TRP A CA 1
ATOM 1135 C C . TRP A 1 185 ? 48.17192 25.69826 46.66637 1.000 39.65276 183 TRP A C 1
ATOM 1136 O O . TRP A 1 185 ? 48.62563 25.84623 45.52837 1.000 34.63751 183 TRP A O 1
ATOM 1147 N N . GLY A 1 186 ? 47.12992 26.39933 47.10651 1.000 38.85399 184 GLY A N 1
ATOM 1148 C CA . GLY A 1 186 ? 46.40624 27.30346 46.22946 1.000 39.10640 184 GLY A CA 1
ATOM 1149 C C . GLY A 1 186 ? 45.37042 26.64560 45.34437 1.000 38.58993 184 GLY A C 1
ATOM 1150 O O . GLY A 1 186 ? 44.80360 27.31857 44.47059 1.000 35.24144 184 GLY A O 1
ATOM 1151 N N . LEU A 1 187 ? 45.10276 25.35208 45.55109 1.000 30.56540 185 LEU A N 1
ATOM 1152 C CA . LEU A 1 187 ? 44.04186 24.66457 44.82330 1.000 33.15090 185 LEU A CA 1
ATOM 1153 C C . LEU A 1 187 ? 42.66188 25.24072 45.14275 1.000 33.39866 185 LEU A C 1
ATOM 1154 O O . LEU A 1 187 ? 41.78850 25.28028 44.26651 1.000 31.30815 185 LEU A O 1
ATOM 1159 N N . VAL A 1 188 ? 42.44199 25.68291 46.38385 1.000 34.43531 186 VAL A N 1
ATOM 1160 C CA . VAL A 1 188 ? 41.22461 26.38765 46.77051 1.000 31.96852 186 VAL A CA 1
ATOM 1161 C C . VAL A 1 188 ? 41.62464 27.69307 47.45053 1.000 33.04396 186 VAL A C 1
ATOM 1162 O O . VAL A 1 188 ? 42.74184 27.83862 47.95562 1.000 32.97943 186 VAL A O 1
ATOM 1166 N N . ASN A 1 189 ? 40.69545 28.65850 47.44151 1.000 34.54480 187 ASN A N 1
ATOM 1167 C CA . ASN A 1 189 ? 40.94749 29.99474 47.98346 1.000 37.38641 187 ASN A CA 1
ATOM 1168 C C . ASN A 1 189 ? 40.58502 30.12019 49.45614 1.000 40.01942 187 ASN A C 1
ATOM 1169 O O . ASN A 1 189 ? 41.11350 31.00499 50.14507 1.000 38.51817 187 ASN A O 1
ATOM 1174 N N . GLU A 1 190 ? 39.64907 29.31099 49.94394 1.000 38.04202 188 GLU A N 1
ATOM 1175 C CA A GLU A 1 190 ? 39.34981 29.29872 51.36736 0.464 41.76973 188 GLU A CA 1
ATOM 1176 C CA B GLU A 1 190 ? 39.28923 29.32306 51.35565 0.536 41.76413 188 GLU A CA 1
ATOM 1177 C C . GLU A 1 190 ? 38.73058 27.95538 51.72534 1.000 44.58683 188 GLU A C 1
ATOM 1178 O O . GLU A 1 190 ? 38.24722 27.21230 50.86417 1.000 38.36657 188 GLU A O 1
ATOM 1189 N N . VAL A 1 191 ? 38.80158 27.63197 53.01471 1.000 42.31783 189 VAL A N 1
ATOM 1190 C CA . VAL A 1 191 ? 38.29224 26.37799 53.55629 1.000 45.16586 189 VAL A CA 1
ATOM 1191 C C . VAL A 1 191 ? 37.32820 26.72278 54.67636 1.000 45.18963 189 VAL A C 1
ATOM 1192 O O . VAL A 1 191 ? 37.66983 27.48785 55.58350 1.000 49.44274 189 VAL A O 1
ATOM 1196 N N . LEU A 1 192 ? 36.12034 26.18412 54.59816 1.000 47.53486 190 LEU A N 1
ATOM 1197 C CA . LEU A 1 192 ? 35.05558 26.50047 55.53401 1.000 49.35549 190 LEU A CA 1
ATOM 1198 C C . LEU A 1 192 ? 34.55132 25.23002 56.19551 1.000 52.90646 190 LEU A C 1
ATOM 1199 O O . LEU A 1 192 ? 34.76440 24.12080 55.69705 1.000 51.57909 190 LEU A O 1
ATOM 1204 N N . SER A 1 193 ? 33.92239 25.40191 57.35399 1.000 52.86323 191 SER A N 1
ATOM 1205 C CA . SER A 1 193 ? 33.17838 24.30392 57.94071 1.000 56.76142 191 SER A CA 1
ATOM 1206 C C . SER A 1 193 ? 32.08293 23.86700 56.97359 1.000 58.54277 191 SER A C 1
ATOM 1207 O O . SER A 1 193 ? 31.63802 24.63582 56.11502 1.000 57.10389 191 SER A O 1
ATOM 1210 N N . ASP A 1 194 ? 31.66032 22.60444 57.10232 1.000 56.13528 192 ASP A N 1
ATOM 1211 C CA . ASP A 1 194 ? 30.66470 22.07618 56.17265 1.000 55.28393 192 ASP A CA 1
ATOM 1212 C C . ASP A 1 194 ? 29.41694 22.95280 56.14146 1.000 59.28834 192 ASP A C 1
ATOM 1213 O O . ASP A 1 194 ? 28.82489 23.16194 55.07591 1.000 60.23648 192 ASP A O 1
ATOM 1218 N N . ASP A 1 195 ? 29.03491 23.51708 57.29003 1.000 58.17372 193 ASP A N 1
ATOM 1219 C CA . ASP A 1 195 ? 27.85843 24.37816 57.36649 1.000 59.40342 193 ASP A CA 1
ATOM 1220 C C . ASP A 1 195 ? 28.08802 25.76462 56.77441 1.000 57.52988 193 ASP A C 1
ATOM 1221 O O . ASP A 1 195 ? 27.12012 26.41273 56.36408 1.000 63.15766 193 ASP A O 1
ATOM 1223 N N . GLU A 1 196 ? 29.33103 26.23544 56.72482 1.000 59.70217 194 GLU A N 1
ATOM 1224 C CA . GLU A 1 196 ? 29.63850 27.58128 56.25790 1.000 54.47832 194 GLU A CA 1
ATOM 1225 C C . GLU A 1 196 ? 30.00982 27.64320 54.77745 1.000 55.51085 194 GLU A C 1
ATOM 1226 O O . GLU A 1 196 ? 30.24737 28.74025 54.26182 1.000 49.37260 194 GLU A O 1
ATOM 1232 N N . LEU A 1 197 ? 30.06708 26.50192 54.08586 1.000 56.07845 195 LEU A N 1
ATOM 1233 C CA . LEU A 1 197 ? 30.56711 26.47572 52.71322 1.000 48.34895 195 LEU A CA 1
ATOM 1234 C C . LEU A 1 197 ? 29.66850 27.27081 51.76667 1.000 46.08134 195 LEU A C 1
ATOM 1235 O O . LEU A 1 197 ? 30.13245 28.17554 51.06340 1.000 43.12081 195 LEU A O 1
ATOM 1240 N N . LEU A 1 198 ? 28.38499 26.92347 51.70266 1.000 46.60610 196 LEU A N 1
ATOM 1241 C CA . LEU A 1 198 ? 27.51217 27.61218 50.75820 1.000 45.85693 196 LEU A CA 1
ATOM 1242 C C . LEU A 1 198 ? 27.27908 29.06984 51.14788 1.000 46.57967 196 LEU A C 1
ATOM 1243 O O . LEU A 1 198 ? 27.27513 29.93182 50.25882 1.000 44.80683 196 LEU A O 1
ATOM 1248 N N . PRO A 1 199 ? 27.06416 29.39892 52.43428 1.000 50.00602 197 PRO A N 1
ATOM 1249 C CA . PRO A 1 199 ? 27.05824 30.82737 52.80774 1.000 50.41044 197 PRO A CA 1
ATOM 1250 C C . PRO A 1 199 ? 28.30058 31.57261 52.33415 1.000 47.74017 197 PRO A C 1
ATOM 1251 O O . PRO A 1 199 ? 28.19541 32.71100 51.86773 1.000 47.20943 197 PRO A O 1
ATOM 1255 N N . ALA A 1 200 ? 29.47613 30.95046 52.42084 1.000 46.56411 198 ALA A N 1
ATOM 1256 C CA . ALA A 1 200 ? 30.69111 31.60197 51.93466 1.000 44.74662 198 ALA A CA 1
ATOM 1257 C C . ALA A 1 200 ? 30.69340 31.73227 50.41828 1.000 40.82805 198 ALA A C 1
ATOM 1258 O O . ALA A 1 200 ? 31.19626 32.72535 49.88042 1.000 40.49113 198 ALA A O 1
ATOM 1260 N N . ALA A 1 201 ? 30.16780 30.73439 49.70633 1.000 39.90587 199 ALA A N 1
ATOM 1261 C CA . ALA A 1 201 ? 30.12672 30.83015 48.24795 1.000 40.35086 199 ALA A CA 1
ATOM 1262 C C . ALA A 1 201 ? 29.21001 31.95892 47.80189 1.000 40.41579 199 ALA A C 1
ATOM 1263 O O . ALA A 1 201 ? 29.51727 32.67795 46.84076 1.000 37.76211 199 ALA A O 1
ATOM 1265 N N . HIS A 1 202 ? 28.08819 32.14120 48.49950 1.000 40.66807 200 HIS A N 1
ATOM 1266 C CA . HIS A 1 202 ? 27.18304 33.22441 48.14514 1.000 43.73363 200 HIS A CA 1
ATOM 1267 C C . HIS A 1 202 ? 27.78976 34.58303 48.47162 1.000 41.56915 200 HIS A C 1
ATOM 1268 O O . HIS A 1 202 ? 27.59014 35.54620 47.72607 1.000 44.67798 200 HIS A O 1
ATOM 1275 N N . ARG A 1 203 ? 28.51181 34.69412 49.58802 1.000 42.74412 201 ARG A N 1
ATOM 1276 C CA . ARG A 1 203 ? 29.20498 35.94958 49.87889 1.000 43.56948 201 ARG A CA 1
ATOM 1277 C C . ARG A 1 203 ? 30.21366 36.28295 48.77911 1.000 39.34643 201 ARG A C 1
ATOM 1278 O O . ARG A 1 203 ? 30.31268 37.43667 48.33698 1.000 38.95574 201 ARG A O 1
ATOM 1286 N N . LEU A 1 204 ? 30.97857 35.28666 48.33671 1.000 37.03259 202 LEU A N 1
ATOM 1287 C CA . LEU A 1 204 ? 31.92763 35.48922 47.24439 1.000 38.79339 202 LEU A CA 1
ATOM 1288 C C . LEU A 1 204 ? 31.21029 35.85655 45.94822 1.000 37.20505 202 LEU A C 1
ATOM 1289 O O . LEU A 1 204 ? 31.58382 36.81949 45.26882 1.000 35.20573 202 LEU A O 1
ATOM 1294 N N . ALA A 1 205 ? 30.15354 35.11223 45.60737 1.000 33.97667 203 ALA A N 1
ATOM 1295 C CA . ALA A 1 205 ? 29.36738 35.41723 44.41706 1.000 31.25212 203 ALA A CA 1
ATOM 1296 C C . ALA A 1 205 ? 28.82268 36.84053 44.44884 1.000 36.87069 203 ALA A C 1
ATOM 1297 O O . ALA A 1 205 ? 28.81016 37.53042 43.42291 1.000 36.63808 203 ALA A O 1
ATOM 1299 N N . GLU A 1 206 ? 28.35579 37.29867 45.61156 1.000 36.52371 204 GLU A N 1
ATOM 1300 C CA . GLU A 1 206 ? 27.76967 38.63821 45.68320 1.000 37.53286 204 GLU A CA 1
ATOM 1301 C C . GLU A 1 206 ? 28.81696 39.73951 45.49224 1.000 39.87143 204 GLU A C 1
ATOM 1302 O O . GLU A 1 206 ? 28.49000 40.82409 44.99065 1.000 36.61844 204 GLU A O 1
ATOM 1308 N N . ARG A 1 207 ? 30.07085 39.48846 45.88119 1.000 35.19258 205 ARG A N 1
ATOM 1309 C CA . ARG A 1 207 ? 31.13162 40.47013 45.64290 1.000 36.50608 205 ARG A CA 1
ATOM 1310 C C . ARG A 1 207 ? 31.37397 40.66470 44.15066 1.000 33.58536 205 ARG A C 1
ATOM 1311 O O . ARG A 1 207 ? 31.81464 41.73815 43.72228 1.000 32.96536 205 ARG A O 1
ATOM 1319 N N . ILE A 1 208 ? 31.06425 39.64497 43.35014 1.000 31.93960 206 ILE A N 1
ATOM 1320 C CA . ILE A 1 208 ? 31.09851 39.76688 41.89912 1.000 31.63431 206 ILE A CA 1
ATOM 1321 C C . ILE A 1 208 ? 29.80424 40.36669 41.38007 1.000 30.54702 206 ILE A C 1
ATOM 1322 O O . ILE A 1 208 ? 29.81835 41.29078 40.56018 1.000 32.96604 206 ILE A O 1
ATOM 1327 N N . ALA A 1 209 ? 28.66744 39.83651 41.84535 1.000 33.33314 207 ALA A N 1
ATOM 1328 C CA . ALA A 1 209 ? 27.36235 40.18054 41.28732 1.000 35.77013 207 ALA A CA 1
ATOM 1329 C C . ALA A 1 209 ? 26.96399 41.62407 41.54851 1.000 36.86350 207 ALA A C 1
ATOM 1330 O O . ALA A 1 209 ? 26.05155 42.13093 40.88154 1.000 36.08733 207 ALA A O 1
ATOM 1332 N N . LYS A 1 210 ? 27.60274 42.29400 42.50906 1.000 31.97989 208 LYS A N 1
ATOM 1333 C CA . LYS A 1 210 ? 27.27720 43.69568 42.75298 1.000 33.90167 208 LYS A CA 1
ATOM 1334 C C . LYS A 1 210 ? 27.66999 44.58196 41.57526 1.000 33.68648 208 LYS A C 1
ATOM 1335 O O . LYS A 1 210 ? 27.12614 45.67754 41.43050 1.000 32.27946 208 LYS A O 1
ATOM 1341 N N . ASN A 1 211 ? 28.56962 44.11844 40.72137 1.000 32.57815 209 ASN A N 1
ATOM 1342 C CA . ASN A 1 211 ? 29.12231 44.88641 39.61587 1.000 36.18882 209 ASN A CA 1
ATOM 1343 C C . ASN A 1 211 ? 28.26931 44.75678 38.36066 1.000 33.31733 209 ASN A C 1
ATOM 1344 O O . ASN A 1 211 ? 27.53548 43.77408 38.19946 1.000 39.08036 209 ASN A O 1
ATOM 1349 N N . PRO A 1 212 ? 28.34858 45.73490 37.45128 1.000 34.66762 210 PRO A N 1
ATOM 1350 C CA . PRO A 1 212 ? 27.54024 45.67880 36.22494 1.000 38.72427 210 PRO A CA 1
ATOM 1351 C C . PRO A 1 212 ? 27.74352 44.36874 35.48171 1.000 39.57884 210 PRO A C 1
ATOM 1352 O O . PRO A 1 212 ? 28.87101 43.95406 35.21126 1.000 34.13145 210 PRO A O 1
ATOM 1356 N N . ALA A 1 213 ? 26.63787 43.69587 35.17374 1.000 39.54071 211 ALA A N 1
ATOM 1357 C CA . ALA A 1 213 ? 26.75124 42.36443 34.58457 1.000 42.87700 211 ALA A CA 1
ATOM 1358 C C . ALA A 1 213 ? 27.54990 42.34799 33.28675 1.000 36.66622 211 ALA A C 1
ATOM 1359 O O . ALA A 1 213 ? 28.37738 41.43906 33.12812 1.000 37.06173 211 ALA A O 1
ATOM 1361 N N . PRO A 1 214 ? 27.36022 43.27027 32.33145 1.000 41.69048 212 PRO A N 1
ATOM 1362 C CA . PRO A 1 214 ? 28.17217 43.18735 31.10518 1.000 44.85939 212 PRO A CA 1
ATOM 1363 C C . PRO A 1 214 ? 29.66565 43.31111 31.36165 1.000 38.84834 212 PRO A C 1
ATOM 1364 O O . PRO A 1 214 ? 30.45502 42.68614 30.64928 1.000 35.15239 212 PRO A O 1
ATOM 1368 N N . ALA A 1 215 ? 30.07872 44.12797 32.33482 1.000 39.05063 213 ALA A N 1
ATOM 1369 C CA . ALA A 1 215 ? 31.50559 44.27559 32.61219 1.000 36.66822 213 ALA A CA 1
ATOM 1370 C C . ALA A 1 215 ? 32.08433 43.00785 33.22873 1.000 34.82255 213 ALA A C 1
ATOM 1371 O O . ALA A 1 215 ? 33.22473 42.62548 32.92821 1.000 31.39218 213 ALA A O 1
ATOM 1373 N N . VAL A 1 216 ? 31.32111 42.35337 34.10768 1.000 33.85446 214 VAL A N 1
ATOM 1374 C CA . VAL A 1 216 ? 31.77528 41.08882 34.68259 1.000 31.00409 214 VAL A CA 1
ATOM 1375 C C . VAL A 1 216 ? 32.07055 40.08776 33.57295 1.000 35.59995 214 VAL A C 1
ATOM 1376 O O . VAL A 1 216 ? 33.08810 39.37707 33.59541 1.000 30.92497 214 VAL A O 1
ATOM 1380 N N . ARG A 1 217 ? 31.18713 40.02919 32.57560 1.000 35.48640 215 ARG A N 1
ATOM 1381 C CA . ARG A 1 217 ? 31.35449 39.07707 31.48630 1.000 34.29215 215 ARG A CA 1
ATOM 1382 C C . ARG A 1 217 ? 32.50405 39.47758 30.56880 1.000 33.54196 215 ARG A C 1
ATOM 1383 O O . ARG A 1 217 ? 33.23603 38.60786 30.08058 1.000 32.76521 215 ARG A O 1
ATOM 1391 N N . MET A 1 218 ? 32.65690 40.78205 30.29223 1.000 30.27968 216 MET A N 1
ATOM 1392 C CA . MET A 1 218 ? 33.79273 41.23439 29.48944 1.000 35.43281 216 MET A CA 1
ATOM 1393 C C . MET A 1 218 ? 35.10640 40.95754 30.19808 1.000 31.97774 216 MET A C 1
ATOM 1394 O O . MET A 1 218 ? 36.09524 40.59012 29.55453 1.000 29.93078 216 MET A O 1
ATOM 1399 N N . ALA A 1 219 ? 35.14238 41.17454 31.51599 1.000 27.13138 217 ALA A N 1
ATOM 1400 C CA . ALA A 1 219 ? 36.35316 40.91628 32.28457 1.000 28.15437 217 ALA A CA 1
ATOM 1401 C C . ALA A 1 219 ? 36.74231 39.44791 32.22447 1.000 30.91309 217 ALA A C 1
ATOM 1402 O O . ALA A 1 219 ? 37.91993 39.12322 32.04401 1.000 32.25469 217 ALA A O 1
ATOM 1404 N N . LYS A 1 220 ? 35.77175 38.54298 32.37151 1.000 29.18764 218 LYS A N 1
ATOM 1405 C CA . LYS A 1 220 ? 36.08927 37.12624 32.26582 1.000 29.71204 218 LYS A CA 1
ATOM 1406 C C . LYS A 1 220 ? 36.60743 36.78270 30.87151 1.000 32.35911 218 LYS A C 1
ATOM 1407 O O . LYS A 1 220 ? 37.59925 36.06056 30.73705 1.000 35.59909 218 LYS A O 1
ATOM 1413 N N . ARG A 1 221 ? 35.98321 37.32753 29.82468 1.000 29.56567 219 ARG A N 1
ATOM 1414 C CA . ARG A 1 221 ? 36.46769 37.07315 28.46918 1.000 37.93888 219 ARG A CA 1
ATOM 1415 C C . ARG A 1 221 ? 37.90830 37.55107 28.28740 1.000 33.97846 219 ARG A C 1
ATOM 1416 O O . ARG A 1 221 ? 38.71964 36.86525 27.66279 1.000 34.65778 219 ARG A O 1
ATOM 1418 N N . LEU A 1 222 ? 38.24745 38.72063 28.82659 1.000 35.20654 220 LEU A N 1
ATOM 1419 C CA . LEU A 1 222 ? 39.63268 39.18778 28.77058 1.000 37.88612 220 LEU A CA 1
ATOM 1420 C C . LEU A 1 222 ? 40.57654 38.29075 29.55375 1.000 32.06352 220 LEU A C 1
ATOM 1421 O O . LEU A 1 222 ? 41.68752 38.00457 29.09296 1.000 34.80746 220 LEU A O 1
ATOM 1426 N N . LEU A 1 223 ? 40.18103 37.87822 30.76071 1.000 35.24894 221 LEU A N 1
ATOM 1427 C CA . LEU A 1 223 ? 41.04022 36.98867 31.54206 1.000 36.33386 221 LEU A CA 1
ATOM 1428 C C . LEU A 1 223 ? 41.28326 35.67488 30.81112 1.000 37.37191 221 LEU A C 1
ATOM 1429 O O . LEU A 1 223 ? 42.40508 35.14975 30.82053 1.000 37.97114 221 LEU A O 1
ATOM 1434 N N . LEU A 1 224 ? 40.24262 35.13270 30.16749 1.000 34.26082 222 LEU A N 1
ATOM 1435 C CA . LEU A 1 224 ? 40.39630 33.89899 29.39778 1.000 39.30284 222 LEU A CA 1
ATOM 1436 C C . LEU A 1 224 ? 41.41685 34.07932 28.28487 1.000 44.70045 222 LEU A C 1
ATOM 1437 O O . LEU A 1 224 ? 42.29072 33.22234 28.08191 1.000 40.22785 222 LEU A O 1
ATOM 1442 N N . GLU A 1 225 ? 41.35199 35.22128 27.59030 1.000 45.74086 223 GLU A N 1
ATOM 1443 C CA . GLU A 1 225 ? 42.31248 35.51202 26.53002 1.000 45.86078 223 GLU A CA 1
ATOM 1444 C C . GLU A 1 225 ? 43.73525 35.51436 27.06609 1.000 43.74606 223 GLU A C 1
ATOM 1445 O O . GLU A 1 225 ? 44.65218 34.99999 26.41580 1.000 49.28376 223 GLU A O 1
ATOM 1451 N N . SER A 1 226 ? 43.93577 36.06395 28.26473 1.000 39.84635 224 SER A N 1
ATOM 1452 C CA . SER A 1 226 ? 45.28796 36.22339 28.78928 1.000 40.88641 224 SER A CA 1
ATOM 1453 C C . SER A 1 226 ? 45.95165 34.89541 29.14874 1.000 48.32054 224 SER A C 1
ATOM 1454 O O . SER A 1 226 ? 47.18941 34.82911 29.19530 1.000 48.56297 224 SER A O 1
ATOM 1457 N N . ARG A 1 227 ? 45.17509 33.82437 29.36074 1.000 49.67138 225 ARG A N 1
ATOM 1458 C CA A ARG A 1 227 ? 45.78061 32.53019 29.66527 0.475 51.08707 225 ARG A CA 1
ATOM 1459 C CA B ARG A 1 227 ? 45.78535 32.53433 29.66697 0.525 51.09614 225 ARG A CA 1
ATOM 1460 C C . ARG A 1 227 ? 46.72581 32.08081 28.56572 1.000 50.37546 225 ARG A C 1
ATOM 1461 O O . ARG A 1 227 ? 47.74896 31.44656 28.84422 1.000 56.00321 225 ARG A O 1
ATOM 1476 N N . THR A 1 228 ? 46.40178 32.37964 27.32175 1.000 52.90536 226 THR A N 1
ATOM 1477 C CA . THR A 1 228 ? 47.17525 31.84254 26.20948 1.000 58.07632 226 THR A CA 1
ATOM 1478 C C . THR A 1 228 ? 47.78738 32.90157 25.31092 1.000 57.36747 226 THR A C 1
ATOM 1479 O O . THR A 1 228 ? 48.90730 32.71755 24.83139 1.000 62.18808 226 THR A O 1
ATOM 1483 N N . ALA A 1 229 ? 47.08554 33.99987 25.06662 1.000 48.63007 227 ALA A N 1
ATOM 1484 C CA . ALA A 1 229 ? 47.51135 34.95297 24.05644 1.000 45.49269 227 ALA A CA 1
ATOM 1485 C C . ALA A 1 229 ? 48.74180 35.73504 24.51212 1.000 42.12805 227 ALA A C 1
ATOM 1486 O O . ALA A 1 229 ? 49.06825 35.80592 25.70109 1.000 41.41029 227 ALA A O 1
ATOM 1488 N N . SER A 1 230 ? 49.43965 36.31308 23.53215 1.000 39.63270 228 SER A N 1
ATOM 1489 C CA . SER A 1 230 ? 50.56368 37.20083 23.79400 1.000 38.57874 228 SER A CA 1
ATOM 1490 C C . SER A 1 230 ? 50.07959 38.47614 24.47899 1.000 35.66921 228 SER A C 1
ATOM 1491 O O . SER A 1 230 ? 48.88391 38.78745 24.52005 1.000 33.01721 228 SER A O 1
ATOM 1494 N N . LEU A 1 231 ? 51.03078 39.24292 25.00118 1.000 33.65999 229 LEU A N 1
ATOM 1495 C CA . LEU A 1 231 ? 50.67283 40.55218 25.53086 1.000 34.88617 229 LEU A CA 1
ATOM 1496 C C . LEU A 1 231 ? 50.04391 41.42913 24.45046 1.000 33.74932 229 LEU A C 1
ATOM 1497 O O . LEU A 1 231 ? 49.03553 42.10318 24.69857 1.000 32.49066 229 LEU A O 1
ATOM 1502 N N . ASP A 1 232 ? 50.61265 41.42137 23.23691 1.000 32.94984 230 ASP A N 1
ATOM 1503 C CA . ASP A 1 232 ? 50.06602 42.25202 22.15998 1.000 38.81118 230 ASP A CA 1
ATOM 1504 C C . ASP A 1 232 ? 48.60750 41.90030 21.85330 1.000 40.21468 230 ASP A C 1
ATOM 1505 O O . ASP A 1 232 ? 47.78597 42.78944 21.60260 1.000 36.92336 230 ASP A O 1
ATOM 1510 N N . SER A 1 233 ? 48.26949 40.61115 21.85424 1.000 35.01033 231 SER A N 1
ATOM 1511 C CA . SER A 1 233 ? 46.88895 40.22266 21.59234 1.000 36.43916 231 SER A CA 1
ATOM 1512 C C . SER A 1 233 ? 45.96701 40.72189 22.68935 1.000 36.36917 231 SER A C 1
ATOM 1513 O O . SER A 1 233 ? 44.84733 41.16827 22.41518 1.000 34.14338 231 SER A O 1
ATOM 1516 N N . THR A 1 234 ? 46.41038 40.62765 23.94322 1.000 31.17112 232 THR A N 1
ATOM 1517 C CA . THR A 1 234 ? 45.58774 41.10510 25.04114 1.000 32.10539 232 THR A CA 1
ATOM 1518 C C . THR A 1 234 ? 45.41516 42.61869 24.97140 1.000 33.07022 232 THR A C 1
ATOM 1519 O O . THR A 1 234 ? 44.30949 43.12568 25.18244 1.000 33.83174 232 THR A O 1
ATOM 1523 N N . LEU A 1 235 ? 46.48704 43.35215 24.63803 1.000 31.07881 233 LEU A N 1
ATOM 1524 C CA . LEU A 1 235 ? 46.38831 44.80851 24.52339 1.000 37.78271 233 LEU A CA 1
ATOM 1525 C C . LEU A 1 235 ? 45.42427 45.22153 23.41587 1.000 33.65366 233 LEU A C 1
ATOM 1526 O O . LEU A 1 235 ? 44.65737 46.17644 23.57484 1.000 35.38862 233 LEU A O 1
ATOM 1531 N N . ALA A 1 236 ? 45.47194 44.53560 22.27496 1.000 30.61126 234 ALA A N 1
ATOM 1532 C CA . ALA A 1 236 ? 44.54842 44.84547 21.18903 1.000 36.64948 234 ALA A CA 1
ATOM 1533 C C . ALA A 1 236 ? 43.10571 44.55429 21.59016 1.000 34.02809 234 ALA A C 1
ATOM 1534 O O . ALA A 1 236 ? 42.20828 45.35684 21.31338 1.000 33.12967 234 ALA A O 1
ATOM 1536 N N . LEU A 1 237 ? 42.86354 43.42772 22.27049 1.000 30.67810 235 LEU A N 1
ATOM 1537 C CA . LEU A 1 237 ? 41.49972 43.10351 22.68912 1.000 32.44062 235 LEU A CA 1
ATOM 1538 C C . LEU A 1 237 ? 40.98697 44.10000 23.72701 1.000 34.83331 235 LEU A C 1
ATOM 1539 O O . LEU A 1 237 ? 39.85135 44.57909 23.63056 1.000 32.46958 235 LEU A O 1
ATOM 1544 N N . ALA A 1 238 ? 41.80804 44.41608 24.73210 1.000 29.99598 236 ALA A N 1
ATOM 1545 C CA . ALA A 1 238 ? 41.41077 45.37138 25.76107 1.000 32.02004 236 ALA A CA 1
ATOM 1546 C C . ALA A 1 238 ? 41.09498 46.73941 25.16704 1.000 36.84244 236 ALA A C 1
ATOM 1547 O O . ALA A 1 238 ? 40.11216 47.37760 25.55589 1.000 46.31619 236 ALA A O 1
ATOM 1549 N N . ALA A 1 239 ? 41.92427 47.20862 24.23016 1.000 35.09016 237 ALA A N 1
ATOM 1550 C CA . ALA A 1 239 ? 41.65983 48.47740 23.56995 1.000 39.38971 237 ALA A CA 1
ATOM 1551 C C . ALA A 1 239 ? 40.34815 48.43401 22.79661 1.000 41.20365 237 ALA A C 1
ATOM 1552 O O . ALA A 1 239 ? 39.59408 49.40763 22.79625 1.000 44.33402 237 ALA A O 1
ATOM 1554 N N . ALA A 1 240 ? 40.04852 47.30594 22.14726 1.000 37.41078 238 ALA A N 1
ATOM 1555 C CA . ALA A 1 240 ? 38.81246 47.20044 21.37759 1.000 40.59459 238 ALA A CA 1
ATOM 1556 C C . ALA A 1 240 ? 37.58488 47.09550 22.27568 1.000 40.31003 238 ALA A C 1
ATOM 1557 O O . ALA A 1 240 ? 36.51504 47.58861 21.91068 1.000 45.61741 238 ALA A O 1
ATOM 1559 N N . LEU A 1 241 ? 37.71204 46.47092 23.44784 1.000 44.32899 239 LEU A N 1
ATOM 1560 C CA . LEU A 1 241 ? 36.54167 46.24277 24.28640 1.000 41.60134 239 LEU A CA 1
ATOM 1561 C C . LEU A 1 241 ? 36.16177 47.48952 25.05680 1.000 48.07074 239 LEU A C 1
ATOM 1562 O O . LEU A 1 241 ? 34.99930 47.63410 25.45219 1.000 63.56577 239 LEU A O 1
ATOM 1567 N N . GLN A 1 242 ? 37.12455 48.36935 25.29473 1.000 50.98824 240 GLN A N 1
ATOM 1568 C CA . GLN A 1 242 ? 36.91125 49.55704 26.08688 1.000 57.53182 240 GLN A CA 1
ATOM 1569 C C . GLN A 1 242 ? 36.40047 50.70542 25.21650 1.000 63.99720 240 GLN A C 1
ATOM 1570 O O . GLN A 1 242 ? 35.34119 50.62219 24.59289 1.000 75.67539 240 GLN A O 1
ATOM 1576 N N . VAL B 1 4 ? 11.24444 29.71636 4.93873 1.000 78.22490 2 VAL B N 1
ATOM 1577 C CA . VAL B 1 4 ? 10.64379 29.47932 3.62743 1.000 86.90039 2 VAL B CA 1
ATOM 1578 C C . VAL B 1 4 ? 10.80794 28.01391 3.20091 1.000 89.11332 2 VAL B C 1
ATOM 1579 O O . VAL B 1 4 ? 9.84274 27.35873 2.80075 1.000 80.47052 2 VAL B O 1
ATOM 1583 N N . THR B 1 5 ? 12.04299 27.51821 3.29198 1.000 87.79727 3 THR B N 1
ATOM 1584 C CA . THR B 1 5 ? 12.37755 26.13411 2.97075 1.000 82.84176 3 THR B CA 1
ATOM 1585 C C . THR B 1 5 ? 13.47971 25.68742 3.91910 1.000 76.41885 3 THR B C 1
ATOM 1586 O O . THR B 1 5 ? 14.04215 26.49750 4.66380 1.000 77.60828 3 THR B O 1
ATOM 1590 N N . ALA B 1 6 ? 13.76494 24.38528 3.91167 1.000 69.50713 4 ALA B N 1
ATOM 1591 C CA . ALA B 1 6 ? 14.90020 23.87081 4.66980 1.000 61.62323 4 ALA B CA 1
ATOM 1592 C C . ALA B 1 6 ? 16.15209 24.59431 4.19100 1.000 51.71172 4 ALA B C 1
ATOM 1593 O O . ALA B 1 6 ? 16.49721 24.48514 3.00812 1.000 54.97281 4 ALA B O 1
ATOM 1595 N N . PRO B 1 7 ? 16.83834 25.35494 5.05142 1.000 45.18012 5 PRO B N 1
ATOM 1596 C CA . PRO B 1 7 ? 17.95450 26.19480 4.58183 1.000 44.15913 5 PRO B CA 1
ATOM 1597 C C . PRO B 1 7 ? 19.19440 25.42999 4.16276 1.000 46.09388 5 PRO B C 1
ATOM 1598 O O . PRO B 1 7 ? 20.06347 26.02194 3.50976 1.000 37.86917 5 PRO B O 1
ATOM 1602 N N . LEU B 1 8 ? 19.32104 24.15389 4.51689 1.000 44.55445 6 LEU B N 1
ATOM 1603 C CA . LEU B 1 8 ? 20.50084 23.36402 4.15896 1.000 44.81369 6 LEU B CA 1
ATOM 1604 C C . LEU B 1 8 ? 20.01239 21.96855 3.77237 1.000 45.57968 6 LEU B C 1
ATOM 1605 O O . LEU B 1 8 ? 19.69442 21.15915 4.64813 1.000 51.02990 6 LEU B O 1
ATOM 1610 N N . ARG B 1 9 ? 19.93894 21.69438 2.46625 1.000 43.81518 7 ARG B N 1
ATOM 1611 C CA . ARG B 1 9 ? 19.50922 20.38170 1.98634 1.000 44.14047 7 ARG B CA 1
ATOM 1612 C C . ARG B 1 9 ? 20.66141 19.38958 2.10657 1.000 42.54667 7 ARG B C 1
ATOM 1613 O O . ARG B 1 9 ? 21.78581 19.67958 1.68695 1.000 39.35167 7 ARG B O 1
ATOM 1621 N N . ILE B 1 10 ? 20.38363 18.21136 2.65375 1.000 48.30692 8 ILE B N 1
ATOM 1622 C CA . ILE B 1 10 ? 21.41941 17.21129 2.88242 1.000 51.19225 8 ILE B CA 1
ATOM 1623 C C . ILE B 1 10 ? 21.10810 15.98084 2.04609 1.000 47.24155 8 ILE B C 1
ATOM 1624 O O . ILE B 1 10 ? 20.05190 15.36175 2.21099 1.000 50.99570 8 ILE B O 1
ATOM 1629 N N . ASP B 1 11 ? 22.00653 15.67093 1.10857 1.000 47.69490 9 ASP B N 1
ATOM 1630 C CA . ASP B 1 11 ? 21.92446 14.51185 0.22614 1.000 52.05228 9 ASP B CA 1
ATOM 1631 C C . ASP B 1 11 ? 23.07117 13.57086 0.55386 1.000 49.98073 9 ASP B C 1
ATOM 1632 O O . ASP B 1 11 ? 24.17349 14.02717 0.85697 1.000 44.30940 9 ASP B O 1
ATOM 1637 N N . ARG B 1 12 ? 22.82589 12.26827 0.52003 1.000 49.82851 10 ARG B N 1
ATOM 1638 C CA . ARG B 1 12 ? 23.90814 11.30862 0.70436 1.000 53.81907 10 ARG B CA 1
ATOM 1639 C C . ARG B 1 12 ? 24.06993 10.42045 -0.51868 1.000 57.21736 10 ARG B C 1
ATOM 1640 O O . ARG B 1 12 ? 23.08487 9.91734 -1.06368 1.000 52.77444 10 ARG B O 1
ATOM 1648 N N . ALA B 1 13 ? 25.32786 10.19158 -0.90947 1.000 56.62093 11 ALA B N 1
ATOM 1649 C CA . ALA B 1 13 ? 25.68576 9.25514 -1.98193 1.000 59.09308 11 ALA B CA 1
ATOM 1650 C C . ALA B 1 13 ? 26.86949 8.43485 -1.47072 1.000 50.94069 11 ALA B C 1
ATOM 1651 O O . ALA B 1 13 ? 28.02665 8.84049 -1.60992 1.000 47.59864 11 ALA B O 1
ATOM 1653 N N . GLY B 1 14 ? 26.57910 7.29680 -0.84821 1.000 56.86768 12 GLY B N 1
ATOM 1654 C CA . GLY B 1 14 ? 27.62584 6.45176 -0.29828 1.000 51.59028 12 GLY B CA 1
ATOM 1655 C C . GLY B 1 14 ? 28.24976 7.07825 0.93213 1.000 48.25385 12 GLY B C 1
ATOM 1656 O O . GLY B 1 14 ? 27.54957 7.33995 1.91464 1.000 56.92810 12 GLY B O 1
ATOM 1657 N N . ARG B 1 15 ? 29.54991 7.36382 0.88474 1.000 44.41754 13 ARG B N 1
ATOM 1658 C CA . ARG B 1 15 ? 30.23819 8.02495 1.98705 1.000 42.77039 13 ARG B CA 1
ATOM 1659 C C . ARG B 1 15 ? 30.35335 9.53302 1.79172 1.000 44.33163 13 ARG B C 1
ATOM 1660 O O . ARG B 1 15 ? 31.04840 10.20382 2.56572 1.000 38.03181 13 ARG B O 1
ATOM 1668 N N . VAL B 1 16 ? 29.67922 10.08603 0.79087 1.000 39.06570 14 VAL B N 1
ATOM 1669 C CA . VAL B 1 16 ? 29.75845 11.50859 0.48613 1.000 37.58463 14 VAL B CA 1
ATOM 1670 C C . VAL B 1 16 ? 28.39363 12.12984 0.73197 1.000 41.22316 14 VAL B C 1
ATOM 1671 O O . VAL B 1 16 ? 27.39511 11.69543 0.14996 1.000 43.11051 14 VAL B O 1
ATOM 1675 N N . GLN B 1 17 ? 28.35783 13.16979 1.56119 1.000 37.66346 15 GLN B N 1
ATOM 1676 C CA . GLN B 1 17 ? 27.15919 13.97251 1.75134 1.000 42.99243 15 GLN B CA 1
ATOM 1677 C C . GLN B 1 17 ? 27.32513 15.28804 1.01378 1.000 39.32967 15 GLN B C 1
ATOM 1678 O O . GLN B 1 17 ? 28.41064 15.87336 1.00771 1.000 36.16880 15 GLN B O 1
ATOM 1684 N N . THR B 1 18 ? 26.24962 15.75616 0.39591 1.000 37.72331 16 THR B N 1
ATOM 1685 C CA . THR B 1 18 ? 26.23052 17.09379 -0.17157 1.000 34.01308 16 THR B CA 1
ATOM 1686 C C . THR B 1 18 ? 25.30510 17.96260 0.66415 1.000 39.75326 16 THR B C 1
ATOM 1687 O O . THR B 1 18 ? 24.16439 17.57369 0.94800 1.000 37.06014 16 THR B O 1
ATOM 1691 N N . TRP B 1 19 ? 25.81546 19.11449 1.08346 1.000 36.71335 17 TRP B N 1
ATOM 1692 C CA . TRP B 1 19 ? 25.04479 20.12942 1.79132 1.000 36.86828 17 TRP B CA 1
ATOM 1693 C C . TRP B 1 19 ? 24.83278 21.28563 0.82650 1.000 35.87300 17 TRP B C 1
ATOM 1694 O O . TRP B 1 19 ? 25.80584 21.88210 0.35338 1.000 31.08605 17 TRP B O 1
ATOM 1705 N N . THR B 1 20 ? 23.56953 21.59402 0.52340 1.000 36.36038 18 THR B N 1
ATOM 1706 C CA . THR B 1 20 ? 23.23950 22.66161 -0.40913 1.000 35.61603 18 THR B CA 1
ATOM 1707 C C . THR B 1 20 ? 22.57944 23.78870 0.37617 1.000 38.11844 18 THR B C 1
ATOM 1708 O O . THR B 1 20 ? 21.47900 23.61592 0.91699 1.000 39.40608 18 THR B O 1
ATOM 1712 N N . ILE B 1 21 ? 23.25857 24.94155 0.43031 1.000 39.11257 19 ILE B N 1
ATOM 1713 C CA . ILE B 1 21 ? 22.68185 26.13222 1.04041 1.000 33.43556 19 ILE B CA 1
ATOM 1714 C C . ILE B 1 21 ? 21.46479 26.54060 0.23706 1.000 35.73188 19 ILE B C 1
ATOM 1715 O O . ILE B 1 21 ? 21.54050 26.69000 -0.98837 1.000 37.71408 19 ILE B O 1
ATOM 1720 N N . ASP B 1 22 ? 20.31765 26.71390 0.91546 1.000 34.84144 20 ASP B N 1
ATOM 1721 C CA . ASP B 1 22 ? 19.07462 26.99935 0.18603 1.000 36.83349 20 ASP B CA 1
ATOM 1722 C C . ASP B 1 22 ? 18.27265 28.06384 0.95469 1.000 41.56983 20 ASP B C 1
ATOM 1723 O O . ASP B 1 22 ? 17.30620 27.77147 1.66047 1.000 41.10582 20 ASP B O 1
ATOM 1728 N N . VAL B 1 23 ? 18.67928 29.32407 0.80509 1.000 39.57392 21 VAL B N 1
ATOM 1729 C CA . VAL B 1 23 ? 17.95577 30.45143 1.39146 1.000 39.81164 21 VAL B CA 1
ATOM 1730 C C . VAL B 1 23 ? 17.55426 31.36607 0.24030 1.000 41.98287 21 VAL B C 1
ATOM 1731 O O . VAL B 1 23 ? 18.20527 32.39450 0.00713 1.000 38.99715 21 VAL B O 1
ATOM 1735 N N . PRO B 1 24 ? 16.51264 31.01372 -0.52008 1.000 43.59845 22 PRO B N 1
ATOM 1736 C CA . PRO B 1 24 ? 16.25229 31.71540 -1.78295 1.000 44.54897 22 PRO B CA 1
ATOM 1737 C C . PRO B 1 24 ? 15.74404 33.13685 -1.61603 1.000 52.27296 22 PRO B C 1
ATOM 1738 O O . PRO B 1 24 ? 15.85138 33.91485 -2.56746 1.000 49.30782 22 PRO B O 1
ATOM 1742 N N . ASP B 1 25 ? 15.15977 33.49371 -0.47392 1.000 46.68918 23 ASP B N 1
ATOM 1743 C CA . ASP B 1 25 ? 14.69598 34.85834 -0.28063 1.000 49.42838 23 ASP B CA 1
ATOM 1744 C C . ASP B 1 25 ? 15.80469 35.80556 0.17092 1.000 47.77919 23 ASP B C 1
ATOM 1745 O O . ASP B 1 25 ? 15.53954 37.00039 0.34718 1.000 53.54078 23 ASP B O 1
ATOM 1750 N N . ALA B 1 26 ? 17.03608 35.30848 0.33579 1.000 51.21115 24 ALA B N 1
ATOM 1751 C CA . ALA B 1 26 ? 18.16862 36.13012 0.74561 1.000 49.90734 24 ALA B CA 1
ATOM 1752 C C . ALA B 1 26 ? 19.46368 35.68005 0.06279 1.000 43.50865 24 ALA B C 1
ATOM 1753 O O . ALA B 1 26 ? 20.55012 35.84351 0.62441 1.000 41.55732 24 ALA B O 1
ATOM 1755 N N . ALA B 1 27 ? 19.36645 35.13053 -1.14979 1.000 40.13868 25 ALA B N 1
ATOM 1756 C CA . ALA B 1 27 ? 20.53396 34.80874 -1.97219 1.000 38.14537 25 ALA B CA 1
ATOM 1757 C C . ALA B 1 27 ? 21.54079 33.94657 -1.21228 1.000 38.07160 25 ALA B C 1
ATOM 1758 O O . ALA B 1 27 ? 22.74578 34.20106 -1.21514 1.000 39.09249 25 ALA B O 1
ATOM 1760 N N . ASN B 1 28 ? 21.01392 32.92988 -0.52543 1.000 35.71532 26 ASN B N 1
ATOM 1761 C CA . ASN B 1 28 ? 21.80245 31.91257 0.17188 1.000 37.19298 26 ASN B CA 1
ATOM 1762 C C . ASN B 1 28 ? 22.66139 32.51068 1.28247 1.000 38.21399 26 ASN B C 1
ATOM 1763 O O . ASN B 1 28 ? 23.73757 31.99187 1.58675 1.000 35.68007 26 ASN B O 1
ATOM 1768 N N . ALA B 1 29 ? 22.18656 33.60160 1.88820 1.000 38.52636 27 ALA B N 1
ATOM 1769 C CA . ALA B 1 29 ? 22.85033 34.15162 3.06117 1.000 40.53221 27 ALA B CA 1
ATOM 1770 C C . ALA B 1 29 ? 22.90281 33.10879 4.17033 1.000 40.38193 27 ALA B C 1
ATOM 1771 O O . ALA B 1 29 ? 21.96296 32.32312 4.35077 1.000 37.08594 27 ALA B O 1
ATOM 1773 N N . ILE B 1 30 ? 24.00275 33.11116 4.92744 1.000 36.34376 28 ILE B N 1
ATOM 1774 C CA . ILE B 1 30 ? 24.21623 32.13272 5.98896 1.000 38.94576 28 ILE B CA 1
ATOM 1775 C C . ILE B 1 30 ? 24.14232 32.77432 7.36677 1.000 36.75303 28 ILE B C 1
ATOM 1776 O O . ILE B 1 30 ? 24.42324 32.11582 8.36910 1.000 39.66977 28 ILE B O 1
ATOM 1781 N N . THR B 1 31 ? 23.73313 34.02651 7.44949 1.000 38.57076 29 THR B N 1
ATOM 1782 C CA . THR B 1 31 ? 23.73164 34.72956 8.72250 1.000 45.54665 29 THR B CA 1
ATOM 1783 C C . THR B 1 31 ? 22.41250 34.60362 9.47805 1.000 45.72029 29 THR B C 1
ATOM 1784 O O . THR B 1 31 ? 22.32147 35.08625 10.61174 1.000 42.78078 29 THR B O 1
ATOM 1788 N N . GLY B 1 32 ? 21.40727 33.94789 8.89746 1.000 41.07291 30 GLY B N 1
ATOM 1789 C CA . GLY B 1 32 ? 20.13995 33.76905 9.59267 1.000 47.82269 30 GLY B CA 1
ATOM 1790 C C . GLY B 1 32 ? 20.20373 32.62753 10.59469 1.000 49.47088 30 GLY B C 1
ATOM 1791 O O . GLY B 1 32 ? 20.89644 31.63185 10.39620 1.000 43.79565 30 GLY B O 1
ATOM 1792 N N . SER B 1 33 ? 19.46796 32.78259 11.69982 1.000 47.70859 31 SER B N 1
ATOM 1793 C CA . SER B 1 33 ? 19.55986 31.79943 12.77537 1.000 46.42927 31 SER B CA 1
ATOM 1794 C C . SER B 1 33 ? 19.06831 30.42077 12.34374 1.000 51.27689 31 SER B C 1
ATOM 1795 O O . SER B 1 33 ? 19.54993 29.40740 12.86565 1.000 47.61606 31 SER B O 1
ATOM 1798 N N . ASP B 1 34 ? 18.10240 30.35027 11.42055 1.000 48.86585 32 ASP B N 1
ATOM 1799 C CA . ASP B 1 34 ? 17.67980 29.04417 10.91296 1.000 49.97763 32 ASP B CA 1
ATOM 1800 C C . ASP B 1 34 ? 18.82743 28.32196 10.22103 1.000 46.81754 32 ASP B C 1
ATOM 1801 O O . ASP B 1 34 ? 19.05964 27.13134 10.46076 1.000 47.03515 32 ASP B O 1
ATOM 1806 N N . PHE B 1 35 ? 19.54833 29.01603 9.33879 1.000 42.49958 33 PHE B N 1
ATOM 1807 C CA . PHE B 1 35 ? 20.66349 28.36196 8.66396 1.000 40.75676 33 PHE B CA 1
ATOM 1808 C C . PHE B 1 35 ? 21.73417 27.93581 9.65926 1.000 43.25573 33 PHE B C 1
ATOM 1809 O O . PHE B 1 35 ? 22.27245 26.82185 9.57413 1.000 41.96084 33 PHE B O 1
ATOM 1817 N N . ILE B 1 36 ? 22.09028 28.83025 10.58480 1.000 42.92987 34 ILE B N 1
ATOM 1818 C CA . ILE B 1 36 ? 23.14956 28.52476 11.54107 1.000 39.87669 34 ILE B CA 1
ATOM 1819 C C . ILE B 1 36 ? 22.80108 27.27439 12.33663 1.000 44.88779 34 ILE B C 1
ATOM 1820 O O . ILE B 1 36 ? 23.63196 26.36902 12.48885 1.000 41.33003 34 ILE B O 1
ATOM 1825 N N . ASP B 1 37 ? 21.54862 27.17810 12.80141 1.000 43.07444 35 ASP B N 1
ATOM 1826 C CA . ASP B 1 37 ? 21.09832 25.99196 13.52705 1.000 42.67394 35 ASP B CA 1
ATOM 1827 C C . ASP B 1 37 ? 21.22897 24.72743 12.67790 1.000 42.49593 35 ASP B C 1
ATOM 1828 O O . ASP B 1 37 ? 21.64987 23.67850 13.17724 1.000 44.51721 35 ASP B O 1
ATOM 1833 N N . ALA B 1 38 ? 20.84655 24.80070 11.39774 1.000 42.35983 36 ALA B N 1
ATOM 1834 C CA . ALA B 1 38 ? 20.94047 23.63760 10.51605 1.000 40.57576 36 ALA B CA 1
ATOM 1835 C C . ALA B 1 38 ? 22.39272 23.24807 10.25572 1.000 37.97203 36 ALA B C 1
ATOM 1836 O O . ALA B 1 38 ? 22.71662 22.06084 10.14114 1.000 36.46913 36 ALA B O 1
ATOM 1838 N N . PHE B 1 39 ? 23.27387 24.23904 10.13970 1.000 38.13776 37 PHE B N 1
ATOM 1839 C CA . PHE B 1 39 ? 24.68504 23.95707 9.91802 1.000 36.89521 37 PHE B CA 1
ATOM 1840 C C . PHE B 1 39 ? 25.28890 23.27579 11.13951 1.000 38.67237 37 PHE B C 1
ATOM 1841 O O . PHE B 1 39 ? 26.00645 22.27740 11.00645 1.000 39.70905 37 PHE B O 1
ATOM 1849 N N . ASP B 1 40 ? 24.98063 23.78053 12.33982 1.000 38.62786 38 ASP B N 1
ATOM 1850 C CA . ASP B 1 40 ? 25.34958 23.07755 13.56537 1.000 45.32690 38 ASP B CA 1
ATOM 1851 C C . ASP B 1 40 ? 24.88791 21.62561 13.52849 1.000 41.21613 38 ASP B C 1
ATOM 1852 O O . ASP B 1 40 ? 25.67749 20.70676 13.76400 1.000 37.56392 38 ASP B O 1
ATOM 1857 N N . ALA B 1 41 ? 23.60253 21.40349 13.23171 1.000 43.28105 39 ALA B N 1
ATOM 1858 C CA . ALA B 1 41 ? 23.05584 20.04636 13.25075 1.000 40.17087 39 ALA B CA 1
ATOM 1859 C C . ALA B 1 41 ? 23.73339 19.15511 12.21176 1.000 39.90532 39 ALA B C 1
ATOM 1860 O O . ALA B 1 41 ? 24.03151 17.98908 12.48888 1.000 41.79667 39 ALA B O 1
ATOM 1862 N N . ALA B 1 42 ? 23.98882 19.68941 11.01116 1.000 41.40026 40 ALA B N 1
ATOM 1863 C CA . ALA B 1 42 ? 24.60544 18.89469 9.95149 1.000 38.05237 40 ALA B CA 1
ATOM 1864 C C . ALA B 1 42 ? 26.01038 18.45402 10.33747 1.000 40.07578 40 ALA B C 1
ATOM 1865 O O . ALA B 1 42 ? 26.39530 17.30292 10.09815 1.000 39.95335 40 ALA B O 1
ATOM 1867 N N . VAL B 1 43 ? 26.79506 19.35691 10.92721 1.000 35.46000 41 VAL B N 1
ATOM 1868 C CA . VAL B 1 43 ? 28.13200 18.98852 11.38701 1.000 39.25792 41 VAL B CA 1
ATOM 1869 C C . VAL B 1 43 ? 28.04713 17.90010 12.44758 1.000 39.61658 41 VAL B C 1
ATOM 1870 O O . VAL B 1 43 ? 28.76261 16.89395 12.38816 1.000 33.48354 41 VAL B O 1
ATOM 1874 N N . ASP B 1 44 ? 27.17478 18.08495 13.44080 1.000 35.30950 42 ASP B N 1
ATOM 1875 C CA . ASP B 1 44 ? 27.07095 17.08826 14.49863 1.000 40.59878 42 ASP B CA 1
ATOM 1876 C C . ASP B 1 44 ? 26.59825 15.74082 13.95880 1.000 42.33722 42 ASP B C 1
ATOM 1877 O O . ASP B 1 44 ? 27.03372 14.68648 14.43916 1.000 38.23743 42 ASP B O 1
ATOM 1882 N N . ALA B 1 45 ? 25.69190 15.75133 12.97671 1.000 42.15152 43 ALA B N 1
ATOM 1883 C CA . ALA B 1 45 ? 25.19895 14.49372 12.42274 1.000 44.57929 43 ALA B CA 1
ATOM 1884 C C . ALA B 1 45 ? 26.26439 13.81027 11.57571 1.000 42.42916 43 ALA B C 1
ATOM 1885 O O . ALA B 1 45 ? 26.37033 12.57926 11.57482 1.000 41.10134 43 ALA B O 1
ATOM 1887 N N . ALA B 1 46 ? 27.05036 14.58945 10.83927 1.000 41.11161 44 ALA B N 1
ATOM 1888 C CA . ALA B 1 46 ? 28.11217 14.00186 10.03105 1.000 41.68748 44 ALA B CA 1
ATOM 1889 C C . ALA B 1 46 ? 29.21289 13.42127 10.91307 1.000 37.13440 44 ALA B C 1
ATOM 1890 O O . ALA B 1 46 ? 29.72931 12.33714 10.63095 1.000 41.03154 44 ALA B O 1
ATOM 1892 N N . ASN B 1 47 ? 29.56833 14.11435 12.00055 1.000 38.41915 45 ASN B N 1
ATOM 1893 C CA . ASN B 1 47 ? 30.52611 13.55167 12.95149 1.000 40.55320 45 ASN B CA 1
ATOM 1894 C C . ASN B 1 47 ? 30.03281 12.23127 13.52554 1.000 42.58953 45 ASN B C 1
ATOM 1895 O O . ASN B 1 47 ? 30.82156 11.30270 13.73442 1.000 42.80739 45 ASN B O 1
ATOM 1900 N N . ALA B 1 48 ? 28.73301 12.14190 13.81701 1.000 44.18225 46 ALA B N 1
ATOM 1901 C CA . ALA B 1 48 ? 28.19808 10.97119 14.49210 1.000 47.28618 46 ALA B CA 1
ATOM 1902 C C . ALA B 1 48 ? 28.06584 9.77632 13.55702 1.000 44.63472 46 ALA B C 1
ATOM 1903 O O . ALA B 1 48 ? 28.08728 8.63497 14.01975 1.000 46.28344 46 ALA B O 1
ATOM 1905 N N . ASP B 1 49 ? 27.91879 10.01074 12.25526 1.000 46.43705 47 ASP B N 1
ATOM 1906 C CA . ASP B 1 49 ? 27.73090 8.92626 11.29180 1.000 50.53728 47 ASP B CA 1
ATOM 1907 C C . ASP B 1 49 ? 29.09393 8.54106 10.73347 1.000 46.08467 47 ASP B C 1
ATOM 1908 O O . ASP B 1 49 ? 29.57508 9.11949 9.76331 1.000 46.51318 47 ASP B O 1
ATOM 1913 N N . THR B 1 50 ? 29.71118 7.52100 11.33681 1.000 52.59732 48 THR B N 1
ATOM 1914 C CA . THR B 1 50 ? 31.04932 7.11250 10.92107 1.000 54.50379 48 THR B CA 1
ATOM 1915 C C . THR B 1 50 ? 31.09940 6.56873 9.49589 1.000 53.42599 48 THR B C 1
ATOM 1916 O O . THR B 1 50 ? 32.19514 6.40757 8.95260 1.000 56.30359 48 THR B O 1
ATOM 1920 N N . ASP B 1 51 ? 29.95479 6.32214 8.86271 1.000 52.77899 49 ASP B N 1
ATOM 1921 C CA . ASP B 1 51 ? 29.97390 5.94789 7.45411 1.000 57.25043 49 ASP B CA 1
ATOM 1922 C C . ASP B 1 51 ? 30.33814 7.13354 6.55760 1.000 53.11873 49 ASP B C 1
ATOM 1923 O O . ASP B 1 51 ? 30.85105 6.93020 5.45080 1.000 60.33164 49 ASP B O 1
ATOM 1928 N N . ILE B 1 52 ? 30.09421 8.36583 7.00958 1.000 44.05899 50 ILE B N 1
ATOM 1929 C CA . ILE B 1 52 ? 30.36507 9.56119 6.21106 1.000 42.19978 50 ILE B CA 1
ATOM 1930 C C . ILE B 1 52 ? 31.84993 9.91209 6.26463 1.000 44.63162 50 ILE B C 1
ATOM 1931 O O . ILE B 1 52 ? 32.45694 9.95272 7.34239 1.000 42.52868 50 ILE B O 1
ATOM 1936 N N . SER B 1 53 ? 32.42860 10.22117 5.10242 1.000 34.97256 51 SER B N 1
ATOM 1937 C CA . SER B 1 53 ? 33.84762 10.53628 5.00409 1.000 39.25269 51 SER B CA 1
ATOM 1938 C C . SER B 1 53 ? 34.15538 11.87310 4.34599 1.000 34.24645 51 SER B C 1
ATOM 1939 O O . SER B 1 53 ? 35.27020 12.36925 4.51462 1.000 37.77591 51 SER B O 1
ATOM 1942 N N . VAL B 1 54 ? 33.23394 12.44395 3.57118 1.000 33.20278 52 VAL B N 1
ATOM 1943 C CA . VAL B 1 54 ? 33.46138 13.69866 2.85193 1.000 34.86833 52 VAL B CA 1
ATOM 1944 C C . VAL B 1 54 ? 32.14028 14.45416 2.79577 1.000 37.87286 52 VAL B C 1
ATOM 1945 O O . VAL B 1 54 ? 31.07941 13.84365 2.62026 1.000 31.69265 52 VAL B O 1
ATOM 1949 N N . VAL B 1 55 ? 32.21370 15.78121 2.92366 1.000 32.70614 53 VAL B N 1
ATOM 1950 C CA . VAL B 1 55 ? 31.08638 16.68702 2.69051 1.000 33.99724 53 VAL B CA 1
ATOM 1951 C C . VAL B 1 55 ? 31.44783 17.58582 1.52057 1.000 28.95031 53 VAL B C 1
ATOM 1952 O O . VAL B 1 55 ? 32.56567 18.10897 1.45994 1.000 29.32959 53 VAL B O 1
ATOM 1956 N N . ILE B 1 56 ? 30.52294 17.71522 0.57016 1.000 31.59681 54 ILE B N 1
ATOM 1957 C CA . ILE B 1 56 ? 30.58203 18.73375 -0.47507 1.000 30.90753 54 ILE B CA 1
ATOM 1958 C C . ILE B 1 56 ? 29.60421 19.84464 -0.09759 1.000 35.53929 54 ILE B C 1
ATOM 1959 O O . ILE B 1 56 ? 28.40123 19.59808 0.04825 1.000 30.05529 54 ILE B O 1
ATOM 1964 N N . LEU B 1 57 ? 30.10003 21.06980 0.03292 1.000 30.16810 55 LEU B N 1
ATOM 1965 C CA . LEU B 1 57 ? 29.27081 22.21830 0.39308 1.000 28.69888 55 LEU B CA 1
ATOM 1966 C C . LEU B 1 57 ? 29.09212 23.11110 -0.82674 1.000 28.00943 55 LEU B C 1
ATOM 1967 O O . LEU B 1 57 ? 30.07281 23.52718 -1.44288 1.000 26.89763 55 LEU B O 1
ATOM 1972 N N . THR B 1 58 ? 27.84001 23.41140 -1.17350 1.000 28.87135 56 THR B N 1
ATOM 1973 C CA . THR B 1 58 ? 27.56552 24.17244 -2.38262 1.000 27.31983 56 THR B CA 1
ATOM 1974 C C . THR B 1 58 ? 26.26886 24.95442 -2.17004 1.000 30.97272 56 THR B C 1
ATOM 1975 O O . THR B 1 58 ? 25.59666 24.80836 -1.14746 1.000 31.78166 56 THR B O 1
ATOM 1979 N N . GLY B 1 59 ? 25.93098 25.81020 -3.12625 1.000 30.00776 57 GLY B N 1
ATOM 1980 C CA . GLY B 1 59 ? 24.74285 26.66058 -3.02905 1.000 33.98159 57 GLY B CA 1
ATOM 1981 C C . GLY B 1 59 ? 23.71722 26.31342 -4.09357 1.000 32.93867 57 GLY B C 1
ATOM 1982 O O . GLY B 1 59 ? 24.07992 25.97334 -5.22183 1.000 35.34012 57 GLY B O 1
ATOM 1983 N N . ALA B 1 60 ? 22.43260 26.41742 -3.73321 1.000 35.10167 58 ALA B N 1
ATOM 1984 C CA . ALA B 1 60 ? 21.36346 26.24711 -4.70195 1.000 34.04339 58 ALA B CA 1
ATOM 1985 C C . ALA B 1 60 ? 21.24013 27.47889 -5.59264 1.000 44.22790 58 ALA B C 1
ATOM 1986 O O . ALA B 1 60 ? 21.30936 28.61600 -5.12075 1.000 43.64040 58 ALA B O 1
ATOM 1988 N N . GLY B 1 61 ? 21.04175 27.24805 -6.88665 1.000 39.25278 59 GLY B N 1
ATOM 1989 C CA . GLY B 1 61 ? 20.77593 28.35264 -7.78703 1.000 43.65510 59 GLY B CA 1
ATOM 1990 C C . GLY B 1 61 ? 22.04343 29.07142 -8.22350 1.000 41.55884 59 GLY B C 1
ATOM 1991 O O . GLY B 1 61 ? 23.10796 28.47705 -8.37798 1.000 39.27685 59 GLY B O 1
ATOM 1992 N N . ARG B 1 62 ? 21.91096 30.38844 -8.39873 1.000 43.70098 60 ARG B N 1
ATOM 1993 C CA . ARG B 1 62 ? 22.95082 31.22145 -8.98320 1.000 41.24273 60 ARG B CA 1
ATOM 1994 C C . ARG B 1 62 ? 24.05959 31.58796 -8.00305 1.000 42.30867 60 ARG B C 1
ATOM 1995 O O . ARG B 1 62 ? 25.16775 31.90704 -8.43842 1.000 43.61866 60 ARG B O 1
ATOM 2003 N N . PHE B 1 63 ? 23.78564 31.56131 -6.70439 1.000 39.96500 61 PHE B N 1
ATOM 2004 C CA . PHE B 1 63 ? 24.71218 32.01617 -5.68112 1.000 34.35185 61 PHE B CA 1
ATOM 2005 C C . PHE B 1 63 ? 25.30404 30.82204 -4.94824 1.000 34.26129 61 PHE B C 1
ATOM 2006 O O . PHE B 1 63 ? 24.64258 29.79614 -4.78305 1.000 33.27658 61 PHE B O 1
ATOM 2014 N N . PHE B 1 64 ? 26.56761 30.95167 -4.53209 1.000 28.74822 62 PHE B N 1
ATOM 2015 C CA . PHE B 1 64 ? 27.05927 30.09258 -3.45911 1.000 29.92153 62 PHE B CA 1
ATOM 2016 C C . PHE B 1 64 ? 26.50847 30.59485 -2.12887 1.000 31.18650 62 PHE B C 1
ATOM 2017 O O . PHE B 1 64 ? 25.72535 29.90754 -1.46183 1.000 32.22192 62 PHE B O 1
ATOM 2025 N N . SER B 1 65 ? 26.87503 31.82119 -1.75822 1.000 29.47873 63 SER B N 1
ATOM 2026 C CA . SER B 1 65 ? 26.26932 32.51490 -0.62495 1.000 31.19418 63 SER B CA 1
ATOM 2027 C C . SER B 1 65 ? 26.56359 34.00157 -0.75834 1.000 36.66918 63 SER B C 1
ATOM 2028 O O . SER B 1 65 ? 27.73485 34.39825 -0.79524 1.000 31.79120 63 SER B O 1
ATOM 2031 N N . ALA B 1 66 ? 25.50266 34.83078 -0.83636 1.000 35.77307 64 ALA B N 1
ATOM 2032 C CA . ALA B 1 66 ? 25.65946 36.28790 -0.78526 1.000 38.36443 64 ALA B CA 1
ATOM 2033 C C . ALA B 1 66 ? 26.01933 36.77808 0.58109 1.000 48.21500 64 ALA B C 1
ATOM 2034 O O . ALA B 1 66 ? 26.02153 38.00856 0.72434 1.000 43.16018 64 ALA B O 1
ATOM 2036 N N . GLY B 1 67 ? 26.31011 35.87279 1.52426 1.000 50.47458 65 GLY B N 1
ATOM 2037 C CA . GLY B 1 67 ? 26.70216 36.22043 2.87832 1.000 49.91088 65 GLY B CA 1
ATOM 2038 C C . GLY B 1 67 ? 25.57885 36.63735 3.81654 1.000 60.54282 65 GLY B C 1
ATOM 2039 O O . GLY B 1 67 ? 25.17728 35.84045 4.67152 1.000 57.10495 65 GLY B O 1
ATOM 2040 N N . GLY B 1 68 ? 25.07912 37.87375 3.69150 1.000 58.66810 66 GLY B N 1
ATOM 2041 C CA . GLY B 1 68 ? 23.99682 38.38165 4.52157 1.000 60.86878 66 GLY B CA 1
ATOM 2042 C C . GLY B 1 68 ? 24.47097 39.44352 5.50202 1.000 66.12747 66 GLY B C 1
ATOM 2043 O O . GLY B 1 68 ? 25.61895 39.89708 5.47497 1.000 66.84049 66 GLY B O 1
ATOM 2044 N N . ASN B 1 69 ? 23.55747 39.83010 6.39345 1.000 66.00114 67 ASN B N 1
ATOM 2045 C CA . ASN B 1 69 ? 23.83183 40.86759 7.39452 1.000 76.35261 67 ASN B CA 1
ATOM 2046 C C . ASN B 1 69 ? 24.03715 40.26847 8.78766 1.000 78.21354 67 ASN B C 1
ATOM 2047 O O . ASN B 1 69 ? 25.13723 40.32411 9.34869 1.000 76.59812 67 ASN B O 1
ATOM 2049 N N . SER B 1 93 ? 29.38166 34.76243 19.66605 1.000 87.17836 91 SER B N 1
ATOM 2050 C CA . SER B 1 93 ? 28.62439 35.61505 18.75289 1.000 87.83631 91 SER B CA 1
ATOM 2051 C C . SER B 1 93 ? 27.96359 34.74772 17.66686 1.000 77.99162 91 SER B C 1
ATOM 2052 O O . SER B 1 93 ? 28.48105 33.68900 17.31720 1.000 76.03931 91 SER B O 1
ATOM 2055 N N . GLY B 1 94 ? 26.82262 35.21320 17.14568 1.000 77.67946 92 GLY B N 1
ATOM 2056 C CA . GLY B 1 94 ? 25.99296 34.36902 16.28964 1.000 62.48459 92 GLY B CA 1
ATOM 2057 C C . GLY B 1 94 ? 26.62854 34.00366 14.95636 1.000 48.80612 92 GLY B C 1
ATOM 2058 O O . GLY B 1 94 ? 26.59185 32.84419 14.54506 1.000 46.03337 92 GLY B O 1
ATOM 2059 N N . ILE B 1 95 ? 27.19846 34.98664 14.25275 1.000 54.45761 93 ILE B N 1
ATOM 2060 C CA . ILE B 1 95 ? 27.89865 34.70718 13.00100 1.000 47.64188 93 ILE B CA 1
ATOM 2061 C C . ILE B 1 95 ? 29.14592 33.86728 13.20188 1.000 47.75959 93 ILE B C 1
ATOM 2062 O O . ILE B 1 95 ? 29.71736 33.39408 12.21813 1.000 50.62769 93 ILE B O 1
ATOM 2064 N N . GLN B 1 96 ? 29.58035 33.66287 14.44365 1.000 47.09737 94 GLN B N 1
ATOM 2065 C CA . GLN B 1 96 ? 30.78384 32.89194 14.71484 1.000 48.10462 94 GLN B CA 1
ATOM 2066 C C . GLN B 1 96 ? 30.49742 31.42787 15.01563 1.000 47.69655 94 GLN B C 1
ATOM 2067 O O . GLN B 1 96 ? 31.44170 30.64109 15.12732 1.000 36.33759 94 GLN B O 1
ATOM 2073 N N . ARG B 1 97 ? 29.22152 31.03823 15.09118 1.000 38.76683 95 ARG B N 1
ATOM 2074 C CA . ARG B 1 97 ? 28.87740 29.63445 15.28595 1.000 43.46817 95 ARG B CA 1
ATOM 2075 C C . ARG B 1 97 ? 29.28253 28.79061 14.08220 1.000 40.45126 95 ARG B C 1
ATOM 2076 O O . ARG B 1 97 ? 29.69058 27.63705 14.24136 1.000 38.01023 95 ARG B O 1
ATOM 2084 N N . VAL B 1 98 ? 29.13746 29.33212 12.86623 1.000 42.81437 96 VAL B N 1
ATOM 2085 C CA . VAL B 1 98 ? 29.52639 28.58082 11.66563 1.000 43.37452 96 VAL B CA 1
ATOM 2086 C C . VAL B 1 98 ? 31.01974 28.26528 11.63644 1.000 41.34275 96 VAL B C 1
ATOM 2087 O O . VAL B 1 98 ? 31.37722 27.09290 11.42089 1.000 39.62151 96 VAL B O 1
ATOM 2091 N N . PRO B 1 99 ? 31.93550 29.22735 11.84074 1.000 41.60126 97 PRO B N 1
ATOM 2092 C CA . PRO B 1 99 ? 33.35841 28.85905 11.91113 1.000 38.26848 97 PRO B CA 1
ATOM 2093 C C . PRO B 1 99 ? 33.64741 27.82717 12.98107 1.000 37.35584 97 PRO B C 1
ATOM 2094 O O . PRO B 1 99 ? 34.42755 26.89485 12.75241 1.000 38.61531 97 PRO B O 1
ATOM 2098 N N . ARG B 1 100 ? 33.01959 27.96311 14.14892 1.000 38.37975 98 ARG B N 1
ATOM 2099 C CA . ARG B 1 100 ? 33.27232 27.01742 15.22437 1.000 38.98847 98 ARG B CA 1
ATOM 2100 C C . ARG B 1 100 ? 32.72765 25.64178 14.87423 1.000 40.35285 98 ARG B C 1
ATOM 2101 O O . ARG B 1 100 ? 33.31228 24.62825 15.27268 1.000 40.80034 98 ARG B O 1
ATOM 2109 N N . ALA B 1 101 ? 31.62020 25.58327 14.12932 1.000 37.47962 99 ALA B N 1
ATOM 2110 C CA . ALA B 1 101 ? 31.09967 24.28965 13.68999 1.000 42.71388 99 ALA B CA 1
ATOM 2111 C C . ALA B 1 101 ? 32.08479 23.59338 12.75393 1.000 45.21597 99 ALA B C 1
ATOM 2112 O O . ALA B 1 101 ? 32.37476 22.39802 12.90795 1.000 40.44219 99 ALA B O 1
ATOM 2114 N N . LEU B 1 102 ? 32.63665 24.33581 11.78904 1.000 40.17571 100 LEU B N 1
ATOM 2115 C CA . LEU B 1 102 ? 33.59715 23.73466 10.87131 1.000 40.84654 100 LEU B CA 1
ATOM 2116 C C . LEU B 1 102 ? 34.84897 23.29690 11.60815 1.000 41.49493 100 LEU B C 1
ATOM 2117 O O . LEU B 1 102 ? 35.48722 22.31222 11.21889 1.000 45.21885 100 LEU B O 1
ATOM 2122 N N . GLN B 1 103 ? 35.19108 23.99748 12.69375 1.000 40.01592 101 GLN B N 1
ATOM 2123 C CA . GLN B 1 103 ? 36.34289 23.62639 13.50490 1.000 41.53646 101 GLN B CA 1
ATOM 2124 C C . GLN B 1 103 ? 36.14723 22.29350 14.19297 1.000 42.63809 101 GLN B C 1
ATOM 2125 O O . GLN B 1 103 ? 37.12721 21.59769 14.46121 1.000 40.33148 101 GLN B O 1
ATOM 2131 N N . ARG B 1 104 ? 34.91423 21.94442 14.54099 1.000 42.55139 102 ARG B N 1
ATOM 2132 C CA . ARG B 1 104 ? 34.67144 20.65612 15.16480 1.000 41.45329 102 ARG B CA 1
ATOM 2133 C C . ARG B 1 104 ? 34.20657 19.60225 14.16480 1.000 40.97952 102 ARG B C 1
ATOM 2134 O O . ARG B 1 104 ? 33.99506 18.44723 14.55553 1.000 40.17840 102 ARG B O 1
ATOM 2142 N N . CYS B 1 105 ? 34.08465 19.95725 12.88295 1.000 39.06532 103 CYS B N 1
ATOM 2143 C CA . CYS B 1 105 ? 33.71585 18.98202 11.86097 1.000 42.25933 103 CYS B CA 1
ATOM 2144 C C . CYS B 1 105 ? 34.88047 18.04432 11.57807 1.000 37.50696 103 CYS B C 1
ATOM 2145 O O . CYS B 1 105 ? 35.93515 18.48266 11.09917 1.000 34.35768 103 CYS B O 1
ATOM 2148 N N . GLU B 1 106 ? 34.66027 16.74681 11.81184 1.000 36.64125 104 GLU B N 1
ATOM 2149 C CA . GLU B 1 106 ? 35.71425 15.75213 11.67259 1.000 34.95853 104 GLU B CA 1
ATOM 2150 C C . GLU B 1 106 ? 35.91833 15.28801 10.24089 1.000 33.45803 104 GLU B C 1
ATOM 2151 O O . GLU B 1 106 ? 36.92849 14.63464 9.96186 1.000 38.59966 104 GLU B O 1
ATOM 2157 N N . VAL B 1 107 ? 34.98270 15.56027 9.33944 1.000 31.92313 105 VAL B N 1
ATOM 2158 C CA . VAL B 1 107 ? 35.14235 15.06552 7.97775 1.000 32.85114 105 VAL B CA 1
ATOM 2159 C C . VAL B 1 107 ? 35.62719 16.21179 7.09793 1.000 35.86416 105 VAL B C 1
ATOM 2160 O O . VAL B 1 107 ? 35.29509 17.37988 7.35717 1.000 31.19956 105 VAL B O 1
ATOM 2164 N N . PRO B 1 108 ? 36.43550 15.91922 6.07481 1.000 32.82623 106 PRO B N 1
ATOM 2165 C CA . PRO B 1 108 ? 36.84221 16.95607 5.11843 1.000 35.57163 106 PRO B CA 1
ATOM 2166 C C . PRO B 1 108 ? 35.63759 17.57222 4.41971 1.000 33.49401 106 PRO B C 1
ATOM 2167 O O . PRO B 1 108 ? 34.66071 16.88493 4.10849 1.000 31.40668 106 PRO B O 1
ATOM 2171 N N . VAL B 1 109 ? 35.72969 18.87874 4.15986 1.000 30.38610 107 VAL B N 1
ATOM 2172 C CA . VAL B 1 109 ? 34.67925 19.64650 3.49656 1.000 27.23191 107 VAL B CA 1
ATOM 2173 C C . VAL B 1 109 ? 35.24625 20.27221 2.22768 1.000 27.88767 107 VAL B C 1
ATOM 2174 O O . VAL B 1 109 ? 36.20933 21.04665 2.28414 1.000 30.68737 107 VAL B O 1
ATOM 2178 N N . ILE B 1 110 ? 34.62245 19.97512 1.09475 1.000 26.87451 108 ILE B N 1
ATOM 2179 C CA . ILE B 1 110 ? 34.97281 20.57292 -0.18998 1.000 29.56092 108 ILE B CA 1
ATOM 2180 C C . ILE B 1 110 ? 33.94972 21.66336 -0.50327 1.000 30.74774 108 ILE B C 1
ATOM 2181 O O . ILE B 1 110 ? 32.74997 21.38335 -0.58290 1.000 27.31978 108 ILE B O 1
ATOM 2186 N N . ALA B 1 111 ? 34.40594 22.91147 -0.67049 1.000 25.51272 109 ALA B N 1
ATOM 2187 C CA . ALA B 1 111 ? 33.51245 23.97933 -1.12856 1.000 29.36911 109 ALA B CA 1
ATOM 2188 C C . ALA B 1 111 ? 33.42843 23.93524 -2.64902 1.000 29.69057 109 ALA B C 1
ATOM 2189 O O . ALA B 1 111 ? 34.44175 24.11169 -3.33500 1.000 30.05381 109 ALA B O 1
ATOM 2191 N N . ALA B 1 112 ? 32.23514 23.67826 -3.18214 1.000 26.84007 110 ALA B N 1
ATOM 2192 C CA . ALA B 1 112 ? 32.01110 23.73337 -4.62439 1.000 26.62990 110 ALA B CA 1
ATOM 2193 C C . ALA B 1 112 ? 31.32088 25.06779 -4.89502 1.000 28.90651 110 ALA B C 1
ATOM 2194 O O . ALA B 1 112 ? 30.10282 25.19611 -4.80113 1.000 30.43198 110 ALA B O 1
ATOM 2196 N N . VAL B 1 113 ? 32.12354 26.08396 -5.20124 1.000 32.71762 111 VAL B N 1
ATOM 2197 C CA . VAL B 1 113 ? 31.64162 27.45753 -5.25650 1.000 29.84576 111 VAL B CA 1
ATOM 2198 C C . VAL B 1 113 ? 31.02213 27.66182 -6.63740 1.000 31.91451 111 VAL B C 1
ATOM 2199 O O . VAL B 1 113 ? 31.72410 27.83263 -7.63789 1.000 32.29499 111 VAL B O 1
ATOM 2203 N N . ASN B 1 114 ? 29.68884 27.65766 -6.68796 1.000 30.53693 112 ASN B N 1
ATOM 2204 C CA . ASN B 1 114 ? 28.94055 27.68492 -7.93674 1.000 32.63910 112 ASN B CA 1
ATOM 2205 C C . ASN B 1 114 ? 28.61096 29.09534 -8.41361 1.000 34.14604 112 ASN B C 1
ATOM 2206 O O . ASN B 1 114 ? 28.10008 29.25446 -9.52940 1.000 35.53012 112 ASN B O 1
ATOM 2211 N N . GLY B 1 115 ? 28.87183 30.11197 -7.60340 1.000 31.29780 113 GLY B N 1
ATOM 2212 C CA . GLY B 1 115 ? 28.53427 31.47258 -7.97955 1.000 34.70273 113 GLY B CA 1
ATOM 2213 C C . GLY B 1 115 ? 29.09035 32.44164 -6.97064 1.000 33.92688 113 GLY B C 1
ATOM 2214 O O . GLY B 1 115 ? 30.07057 32.12609 -6.29899 1.000 32.16117 113 GLY B O 1
ATOM 2215 N N . ALA B 1 116 ? 28.47120 33.61523 -6.84961 1.000 29.41110 114 ALA B N 1
ATOM 2216 C CA . ALA B 1 116 ? 28.93084 34.63452 -5.92306 1.000 30.91234 114 ALA B CA 1
ATOM 2217 C C . ALA B 1 116 ? 29.11058 34.08541 -4.51395 1.000 29.09040 114 ALA B C 1
ATOM 2218 O O . ALA B 1 116 ? 28.21909 33.43911 -3.96072 1.000 34.25760 114 ALA B O 1
ATOM 2220 N N . ALA B 1 117 ? 30.27924 34.34849 -3.94045 1.000 27.08407 115 ALA B N 1
ATOM 2221 C CA . ALA B 1 117 ? 30.58686 34.07228 -2.54074 1.000 26.20941 115 ALA B CA 1
ATOM 2222 C C . ALA B 1 117 ? 31.05127 35.40711 -1.95877 1.000 29.16373 115 ALA B C 1
ATOM 2223 O O . ALA B 1 117 ? 32.19548 35.81949 -2.17442 1.000 28.71620 115 ALA B O 1
ATOM 2225 N N . ILE B 1 118 ? 30.16247 36.07847 -1.23294 1.000 27.67748 116 ILE B N 1
ATOM 2226 C CA . ILE B 1 118 ? 30.32561 37.47376 -0.82937 1.000 26.43669 116 ILE B CA 1
ATOM 2227 C C . ILE B 1 118 ? 30.25125 37.54991 0.68371 1.000 29.39880 116 ILE B C 1
ATOM 2228 O O . ILE B 1 118 ? 29.36487 36.94295 1.29231 1.000 31.93123 116 ILE B O 1
ATOM 2233 N N . GLY B 1 119 ? 31.12999 38.33962 1.28454 1.000 30.20319 117 GLY B N 1
ATOM 2234 C CA . GLY B 1 119 ? 31.00746 38.56968 2.71224 1.000 32.04432 117 GLY B CA 1
ATOM 2235 C C . GLY B 1 119 ? 31.16279 37.28472 3.49483 1.000 31.39653 117 GLY B C 1
ATOM 2236 O O . GLY B 1 119 ? 32.14794 36.55515 3.35218 1.000 27.89082 117 GLY B O 1
ATOM 2237 N N . ALA B 1 120 ? 30.17780 37.00803 4.34888 1.000 34.62464 118 ALA B N 1
ATOM 2238 C CA . ALA B 1 120 ? 30.20286 35.76912 5.11907 1.000 38.14498 118 ALA B CA 1
ATOM 2239 C C . ALA B 1 120 ? 30.29060 34.54793 4.20889 1.000 31.34203 118 ALA B C 1
ATOM 2240 O O . ALA B 1 120 ? 30.87729 33.53500 4.59525 1.000 29.49306 118 ALA B O 1
ATOM 2242 N N . GLY B 1 121 ? 29.71473 34.62578 3.00298 1.000 31.17108 119 GLY B N 1
ATOM 2243 C CA . GLY B 1 121 ? 29.80001 33.51121 2.07193 1.000 29.82034 119 GLY B CA 1
ATOM 2244 C C . GLY B 1 121 ? 31.20606 33.29395 1.54923 1.000 33.48646 119 GLY B C 1
ATOM 2245 O O . GLY B 1 121 ? 31.64347 32.15375 1.37246 1.000 30.15631 119 GLY B O 1
ATOM 2246 N N . CYS B 1 122 ? 31.94213 34.38239 1.31747 1.000 29.58429 120 CYS B N 1
ATOM 2247 C CA . CYS B 1 122 ? 33.34756 34.25542 0.95570 1.000 29.09395 120 CYS B CA 1
ATOM 2248 C C . CYS B 1 122 ? 34.11992 33.55275 2.06721 1.000 28.27078 120 CYS B C 1
ATOM 2249 O O . CYS B 1 122 ? 34.86260 32.59494 1.81737 1.000 27.77332 120 CYS B O 1
ATOM 2252 N N . ASP B 1 123 ? 33.90399 33.97809 3.31511 1.000 27.49896 121 ASP B N 1
ATOM 2253 C CA . ASP B 1 123 ? 34.64610 33.41239 4.43803 1.000 28.23817 121 ASP B CA 1
ATOM 2254 C C . ASP B 1 123 ? 34.30237 31.93888 4.64999 1.000 28.03759 121 ASP B C 1
ATOM 2255 O O . ASP B 1 123 ? 35.18016 31.13939 4.97994 1.000 27.42139 121 ASP B O 1
ATOM 2260 N N . LEU B 1 124 ? 33.03018 31.56993 4.47515 1.000 27.94774 122 LEU B N 1
ATOM 2261 C CA . LEU B 1 124 ? 32.63180 30.17088 4.58605 1.000 28.01196 122 LEU B CA 1
ATOM 2262 C C . LEU B 1 124 ? 33.41372 29.29447 3.60806 1.000 29.57646 122 LEU B C 1
ATOM 2263 O O . LEU B 1 124 ? 33.95787 28.25393 3.99518 1.000 29.44322 122 LEU B O 1
ATOM 2268 N N . ALA B 1 125 ? 33.48641 29.69826 2.33291 1.000 26.35921 123 ALA B N 1
ATOM 2269 C CA . ALA B 1 125 ? 34.24326 28.90353 1.36695 1.000 27.75286 123 ALA B CA 1
ATOM 2270 C C . ALA B 1 125 ? 35.69056 28.75543 1.80049 1.000 27.53894 123 ALA B C 1
ATOM 2271 O O . ALA B 1 125 ? 36.26590 27.65871 1.74286 1.000 27.27929 123 ALA B O 1
ATOM 2273 N N . VAL B 1 126 ? 36.27556 29.84362 2.30009 1.000 28.70286 124 VAL B N 1
ATOM 2274 C CA . VAL B 1 126 ? 37.66524 29.85444 2.72439 1.000 27.99341 124 VAL B CA 1
ATOM 2275 C C . VAL B 1 126 ? 37.88669 29.01196 3.97822 1.000 30.25771 124 VAL B C 1
ATOM 2276 O O . VAL B 1 126 ? 39.00137 28.54041 4.22399 1.000 32.37514 124 VAL B O 1
ATOM 2280 N N . MET B 1 127 ? 36.85289 28.80843 4.78730 1.000 27.33875 125 MET B N 1
ATOM 2281 C CA . MET B 1 127 ? 36.97042 27.95304 5.96538 1.000 28.90287 125 MET B CA 1
ATOM 2282 C C . MET B 1 127 ? 36.92064 26.46634 5.63362 1.000 32.44684 125 MET B C 1
ATOM 2283 O O . MET B 1 127 ? 37.21745 25.64214 6.50924 1.000 28.20786 125 MET B O 1
ATOM 2288 N N . CYS B 1 128 ? 36.48322 26.10823 4.42701 1.000 28.97071 126 CYS B N 1
ATOM 2289 C CA . CYS B 1 128 ? 36.45769 24.71748 3.99145 1.000 29.60828 126 CYS B CA 1
ATOM 2290 C C . CYS B 1 128 ? 37.87198 24.23225 3.67369 1.000 28.55258 126 CYS B C 1
ATOM 2291 O O . CYS B 1 128 ? 38.80956 25.02378 3.53519 1.000 30.43690 126 CYS B O 1
ATOM 2294 N N . ASP B 1 129 ? 38.03164 22.90335 3.58351 1.000 28.98734 127 ASP B N 1
ATOM 2295 C CA . ASP B 1 129 ? 39.37534 22.33867 3.43688 1.000 29.85328 127 ASP B CA 1
ATOM 2296 C C . ASP B 1 129 ? 39.92149 22.51784 2.02750 1.000 32.40894 127 ASP B C 1
ATOM 2297 O O . ASP B 1 129 ? 41.12118 22.75997 1.84877 1.000 32.51149 127 ASP B O 1
ATOM 2302 N N . LEU B 1 130 ? 39.06190 22.38730 1.02850 1.000 31.41892 128 LEU B N 1
ATOM 2303 C CA . LEU B 1 130 ? 39.41719 22.45277 -0.38335 1.000 34.90679 128 LEU B CA 1
ATOM 2304 C C . LEU B 1 130 ? 38.36254 23.29000 -1.07272 1.000 32.31657 128 LEU B C 1
ATOM 2305 O O . LEU B 1 130 ? 37.18904 23.20447 -0.71324 1.000 28.33069 128 LEU B O 1
ATOM 2310 N N . ARG B 1 131 ? 38.77194 24.08668 -2.06205 1.000 30.89382 129 ARG B N 1
ATOM 2311 C CA . ARG B 1 131 ? 37.83183 24.85498 -2.86609 1.000 31.52006 129 ARG B CA 1
ATOM 2312 C C . ARG B 1 131 ? 38.03093 24.54858 -4.33792 1.000 30.74535 129 ARG B C 1
ATOM 2313 O O . ARG B 1 131 ? 39.16416 24.48245 -4.81890 1.000 30.31553 129 ARG B O 1
ATOM 2321 N N . ILE B 1 132 ? 36.91735 24.35158 -5.04390 1.000 29.25385 130 ILE B N 1
ATOM 2322 C CA . ILE B 1 132 ? 36.87728 24.39168 -6.49686 1.000 26.88478 130 ILE B CA 1
ATOM 2323 C C . ILE B 1 132 ? 35.71664 25.30281 -6.87404 1.000 30.55275 130 ILE B C 1
ATOM 2324 O O . ILE B 1 132 ? 34.79232 25.51674 -6.08496 1.000 30.23536 130 ILE B O 1
ATOM 2329 N N . ALA B 1 133 ? 35.76240 25.83868 -8.09836 1.000 30.52959 131 ALA B N 1
ATOM 2330 C CA . ALA B 1 133 ? 34.82444 26.88985 -8.47882 1.000 32.24213 131 ALA B CA 1
ATOM 2331 C C . ALA B 1 133 ? 34.32539 26.70606 -9.89966 1.000 29.59404 131 ALA B C 1
ATOM 2332 O O . ALA B 1 133 ? 35.03532 26.18719 -10.76706 1.000 32.13867 131 ALA B O 1
ATOM 2334 N N . ALA B 1 134 ? 33.08522 27.14805 -10.12036 1.000 32.28780 132 ALA B N 1
ATOM 2335 C CA . ALA B 1 134 ? 32.52873 27.33488 -11.45320 1.000 37.56303 132 ALA B CA 1
ATOM 2336 C C . ALA B 1 134 ? 33.10225 28.59462 -12.09020 1.000 33.61720 132 ALA B C 1
ATOM 2337 O O . ALA B 1 134 ? 33.50677 29.53078 -11.40030 1.000 36.52156 132 ALA B O 1
ATOM 2339 N N . GLU B 1 135 ? 33.09677 28.61782 -13.43114 1.000 35.50451 133 GLU B N 1
ATOM 2340 C CA A GLU B 1 135 ? 33.60599 29.78073 -14.15040 0.562 39.65435 133 GLU B CA 1
ATOM 2341 C CA B GLU B 1 135 ? 33.57837 29.77338 -14.18524 0.438 39.68236 133 GLU B CA 1
ATOM 2342 C C . GLU B 1 135 ? 32.83513 31.05182 -13.81078 1.000 43.53406 133 GLU B C 1
ATOM 2343 O O . GLU B 1 135 ? 33.38449 32.14943 -13.93962 1.000 39.65177 133 GLU B O 1
ATOM 2354 N N . SER B 1 136 ? 31.59183 30.93950 -13.35718 1.000 41.13235 134 SER B N 1
ATOM 2355 C CA . SER B 1 136 ? 30.82253 32.12521 -13.00807 1.000 40.82518 134 SER B CA 1
ATOM 2356 C C . SER B 1 136 ? 30.96565 32.50452 -11.54048 1.000 39.89800 134 SER B C 1
ATOM 2357 O O . SER B 1 136 ? 30.38386 33.50381 -11.11035 1.000 42.40169 134 SER B O 1
ATOM 2360 N N . ALA B 1 137 ? 31.75520 31.76359 -10.77263 1.000 36.60087 135 ALA B N 1
ATOM 2361 C CA . ALA B 1 137 ? 31.95294 32.11484 -9.37770 1.000 38.34322 135 ALA B CA 1
ATOM 2362 C C . ALA B 1 137 ? 32.84509 33.34447 -9.24636 1.000 34.81757 135 ALA B C 1
ATOM 2363 O O . ALA B 1 137 ? 33.66182 33.65641 -10.11878 1.000 36.30242 135 ALA B O 1
ATOM 2365 N N . PHE B 1 138 ? 32.68778 34.03848 -8.12196 1.000 31.61314 136 PHE B N 1
ATOM 2366 C CA . PHE B 1 138 ? 33.62697 35.07207 -7.72350 1.000 28.52492 136 PHE B CA 1
ATOM 2367 C C . PHE B 1 138 ? 33.56710 35.22243 -6.21300 1.000 31.91503 136 PHE B C 1
ATOM 2368 O O . PHE B 1 138 ? 32.62424 34.76857 -5.55673 1.000 32.59254 136 PHE B O 1
ATOM 2376 N N . PHE B 1 139 ? 34.60861 35.84580 -5.66745 1.000 27.00967 137 PHE B N 1
ATOM 2377 C CA . PHE B 1 139 ? 34.78351 36.00848 -4.23546 1.000 27.92606 137 PHE B CA 1
ATOM 2378 C C . PHE B 1 139 ? 34.93217 37.48873 -3.91170 1.000 33.70358 137 PHE B C 1
ATOM 2379 O O . PHE B 1 139 ? 35.51514 38.25125 -4.68940 1.000 29.10655 137 PHE B O 1
ATOM 2387 N N . ALA B 1 140 ? 34.38263 37.89918 -2.77685 1.000 29.60403 138 ALA B N 1
ATOM 2388 C CA . ALA B 1 140 ? 34.53930 39.27918 -2.33573 1.000 29.82200 138 ALA B CA 1
ATOM 2389 C C . ALA B 1 140 ? 34.51891 39.30257 -0.81975 1.000 30.27043 138 ALA B C 1
ATOM 2390 O O . ALA B 1 140 ? 33.51785 38.92262 -0.19836 1.000 28.17842 138 ALA B O 1
ATOM 2392 N N . GLU B 1 141 ? 35.63882 39.72202 -0.24377 1.000 26.03600 139 GLU B N 1
ATOM 2393 C CA . GLU B 1 141 ? 35.74387 40.06650 1.16927 1.000 28.83245 139 GLU B CA 1
ATOM 2394 C C . GLU B 1 141 ? 35.22592 41.49799 1.31859 1.000 32.48413 139 GLU B C 1
ATOM 2395 O O . GLU B 1 141 ? 35.97440 42.44823 1.54280 1.000 31.75077 139 GLU B O 1
ATOM 2401 N N . SER B 1 142 ? 33.90581 41.64006 1.15668 1.000 31.95965 140 SER B N 1
ATOM 2402 C CA . SER B 1 142 ? 33.29226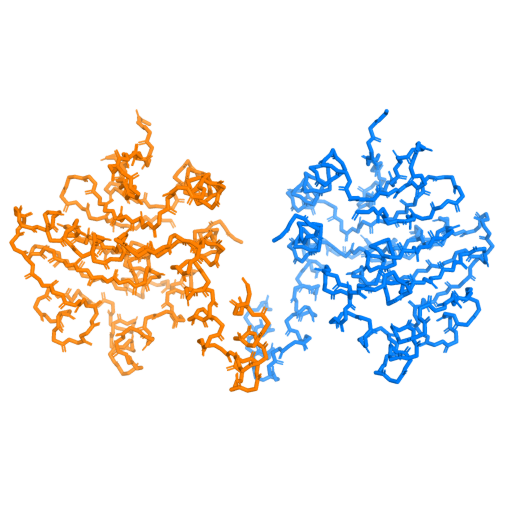 42.93842 0.87102 1.000 31.75050 140 SER B CA 1
ATOM 2403 C C . SER B 1 142 ? 33.11068 43.82686 2.09531 1.000 30.91630 140 SER B C 1
ATOM 2404 O O . SER B 1 142 ? 32.72731 44.99254 1.93038 1.000 30.14269 140 SER B O 1
ATOM 2407 N N . PHE B 1 143 ? 33.40788 43.32368 3.30009 1.000 29.69735 141 PHE B N 1
ATOM 2408 C CA . PHE B 1 143 ? 33.01249 43.99964 4.53603 1.000 29.74235 141 PHE B CA 1
ATOM 2409 C C . PHE B 1 143 ? 33.47225 45.45644 4.57754 1.000 29.95455 141 PHE B C 1
ATOM 2410 O O . PHE B 1 143 ? 32.70300 46.35693 4.93392 1.000 27.74124 141 PHE B O 1
ATOM 2418 N N . VAL B 1 144 ? 34.73560 45.70137 4.21900 1.000 27.94252 142 VAL B N 1
ATOM 2419 C CA . VAL B 1 144 ? 35.32828 47.03278 4.35746 1.000 27.65082 142 VAL B CA 1
ATOM 2420 C C . VAL B 1 144 ? 34.56704 48.07817 3.55405 1.000 26.19712 142 VAL B C 1
ATOM 2421 O O . VAL B 1 144 ? 34.54258 49.26404 3.92697 1.000 29.60177 142 VAL B O 1
ATOM 2425 N N . GLN B 1 145 ? 33.96043 47.67949 2.43061 1.000 27.68196 143 GLN B N 1
ATOM 2426 C CA . GLN B 1 145 ? 33.22301 48.63028 1.59914 1.000 31.08569 143 GLN B CA 1
ATOM 2427 C C . GLN B 1 145 ? 31.95735 49.13347 2.27467 1.000 32.84778 143 GLN B C 1
ATOM 2428 O O . GLN B 1 145 ? 31.39190 50.14352 1.84101 1.000 31.68393 143 GLN B O 1
ATOM 2434 N N . LEU B 1 146 ? 31.48337 48.43517 3.29620 1.000 30.17606 144 LEU B N 1
ATOM 2435 C CA . LEU B 1 146 ? 30.31112 48.84081 4.05490 1.000 35.94350 144 LEU B CA 1
ATOM 2436 C C . LEU B 1 146 ? 30.68572 49.37947 5.42685 1.000 35.01315 144 LEU B C 1
ATOM 2437 O O . LEU B 1 146 ? 29.81704 49.50578 6.29211 1.000 33.18958 144 LEU B O 1
ATOM 2442 N N . GLY B 1 147 ? 31.96565 49.67197 5.65050 1.000 27.15171 145 GLY B N 1
ATOM 2443 C CA . GLY B 1 147 ? 32.41384 50.11913 6.95069 1.000 33.93298 145 GLY B CA 1
ATOM 2444 C C . GLY B 1 147 ? 32.52142 49.04118 8.00402 1.000 31.72996 145 GLY B C 1
ATOM 2445 O O . GLY B 1 147 ? 32.52652 49.36135 9.19383 1.000 36.33543 145 GLY B O 1
ATOM 2446 N N . LEU B 1 148 ? 32.61205 47.77425 7.61266 1.000 30.10084 146 LEU B N 1
ATOM 2447 C CA . LEU B 1 148 ? 32.61169 46.64775 8.54082 1.000 34.58123 146 LEU B CA 1
ATOM 2448 C C . LEU B 1 148 ? 33.93346 45.91068 8.41615 1.000 33.06943 146 LEU B C 1
ATOM 2449 O O . LEU B 1 148 ? 34.70497 46.16028 7.48943 1.000 29.63530 146 LEU B O 1
ATOM 2454 N N . ILE B 1 149 ? 34.19204 45.00114 9.35829 1.000 30.10905 147 ILE B N 1
ATOM 2455 C CA . ILE B 1 149 ? 35.31727 44.07161 9.23754 1.000 33.25072 147 ILE B CA 1
ATOM 2456 C C . ILE B 1 149 ? 34.74010 42.66116 9.18326 1.000 37.32983 147 ILE B C 1
ATOM 2457 O O . ILE B 1 149 ? 33.55556 42.47532 9.49789 1.000 31.17363 147 ILE B O 1
ATOM 2462 N N . PRO B 1 150 ? 35.51871 41.63838 8.77336 1.000 33.08442 148 PRO B N 1
ATOM 2463 C CA . PRO B 1 150 ? 34.98078 40.27067 8.77434 1.000 32.93315 148 PRO B CA 1
ATOM 2464 C C . PRO B 1 150 ? 34.78511 39.75677 10.19558 1.000 36.82046 148 PRO B C 1
ATOM 2465 O O . PRO B 1 150 ? 35.74438 39.34319 10.85652 1.000 36.61144 148 PRO B O 1
ATOM 2469 N N . GLY B 1 151 ? 33.55165 39.80190 10.69171 1.000 33.48412 149 GLY B N 1
ATOM 2470 C CA . GLY B 1 151 ? 33.31564 39.43654 12.07513 1.000 38.50194 149 GLY B CA 1
ATOM 2471 C C . GLY B 1 151 ? 33.33937 37.95485 12.37078 1.000 37.45603 149 GLY B C 1
ATOM 2472 O O . GLY B 1 151 ? 33.23286 37.56088 13.53531 1.000 39.53151 149 GLY B O 1
ATOM 2473 N N . ASP B 1 152 ? 33.51114 37.11985 11.34699 1.000 34.46651 150 ASP B N 1
ATOM 2474 C CA . ASP B 1 152 ? 33.37541 35.67452 11.46657 1.000 36.87744 150 ASP B CA 1
ATOM 2475 C C . ASP B 1 152 ? 34.70624 34.92794 11.39858 1.000 35.16243 150 ASP B C 1
ATOM 2476 O O . ASP B 1 152 ? 34.70349 33.72021 11.17157 1.000 36.88667 150 ASP B O 1
ATOM 2481 N N . GLY B 1 153 ? 35.83810 35.61665 11.49929 1.000 32.97323 151 GLY B N 1
ATOM 2482 C CA . GLY B 1 153 ? 37.11992 34.93955 11.43179 1.000 34.17472 151 GLY B CA 1
ATOM 2483 C C . GLY B 1 153 ? 37.72576 34.82240 10.05114 1.000 32.98590 151 GLY B C 1
ATOM 2484 O O . GLY B 1 153 ? 38.77482 34.16520 9.89992 1.000 32.76762 151 GLY B O 1
ATOM 2485 N N . GLY B 1 154 ? 37.11646 35.45125 9.04491 1.000 30.44828 152 GLY B N 1
ATOM 2486 C CA . GLY B 1 154 ? 37.66015 35.40883 7.70110 1.000 28.82902 152 GLY B CA 1
ATOM 2487 C C . GLY B 1 154 ? 39.08813 35.91413 7.60337 1.000 30.94163 152 GLY B C 1
ATOM 2488 O O . GLY B 1 154 ? 39.86306 35.43517 6.76752 1.000 31.15711 152 GLY B O 1
ATOM 2489 N N . THR B 1 155 ? 39.46944 36.87472 8.45147 1.000 29.31098 153 THR B N 1
ATOM 2490 C CA . THR B 1 155 ? 40.84718 37.36090 8.38147 1.000 24.99951 153 THR B CA 1
ATOM 2491 C C . THR B 1 155 ? 41.86040 36.32052 8.86005 1.000 28.47803 153 THR B C 1
ATOM 2492 O O . THR B 1 155 ? 43.04591 36.45092 8.55134 1.000 31.34897 153 THR B O 1
ATOM 2496 N N . TRP B 1 156 ? 41.43503 35.32194 9.63167 1.000 29.08103 154 TRP B N 1
ATOM 2497 C CA . TRP B 1 156 ? 42.35824 34.25764 10.02871 1.000 32.91170 154 TRP B CA 1
ATOM 2498 C C . TRP B 1 156 ? 42.54630 33.23835 8.90787 1.000 31.89412 154 TRP B C 1
ATOM 2499 O O . TRP B 1 156 ? 43.67657 32.81635 8.62933 1.000 28.12913 154 TRP B O 1
ATOM 2510 N N . PHE B 1 157 ? 41.46167 32.88128 8.21142 1.000 28.58644 155 PHE B N 1
ATOM 2511 C CA . PHE B 1 157 ? 41.51437 31.83507 7.19619 1.000 27.59884 155 PHE B CA 1
ATOM 2512 C C . PHE B 1 157 ? 42.03065 32.34183 5.85104 1.000 27.90820 155 PHE B C 1
ATOM 2513 O O . PHE B 1 157 ? 42.72711 31.61078 5.14210 1.000 26.81484 155 PHE B O 1
ATOM 2521 N N . LEU B 1 158 ? 41.71560 33.58000 5.47229 1.000 23.06611 156 LEU B N 1
ATOM 2522 C CA . LEU B 1 158 ? 42.04603 34.02131 4.12032 1.000 26.20184 156 LEU B CA 1
ATOM 2523 C C . LEU B 1 158 ? 43.55065 34.05011 3.85817 1.000 29.72702 156 LEU B C 1
ATOM 2524 O O . LEU B 1 158 ? 43.96982 33.58242 2.78302 1.000 27.61826 156 LEU B O 1
ATOM 2529 N N . PRO B 1 159 ? 44.40673 34.54599 4.75636 1.000 29.79427 157 PRO B N 1
ATOM 2530 C CA . PRO B 1 159 ? 45.84682 34.50553 4.45432 1.000 32.96062 157 PRO B CA 1
ATOM 2531 C C . PRO B 1 159 ? 46.35984 33.09582 4.30708 1.000 34.94506 157 PRO B C 1
ATOM 2532 O O . PRO B 1 159 ? 47.31478 32.85855 3.55445 1.000 34.04039 157 PRO B O 1
ATOM 2536 N N . ARG B 1 160 ? 45.75604 32.14001 5.00803 1.000 34.09167 158 ARG B N 1
ATOM 2537 C CA A ARG B 1 160 ? 46.20653 30.76437 4.87300 0.650 36.14895 158 ARG B CA 1
ATOM 2538 C CA B ARG B 1 160 ? 46.16626 30.74577 4.89411 0.350 36.12766 158 ARG B CA 1
ATOM 2539 C C . ARG B 1 160 ? 45.75008 30.13031 3.56787 1.000 39.04117 158 ARG B C 1
ATOM 2540 O O . ARG B 1 160 ? 46.25999 29.06835 3.20935 1.000 39.79347 158 ARG B O 1
ATOM 2555 N N . ALA B 1 161 ? 44.84532 30.77818 2.83138 1.000 33.95922 159 ALA B N 1
ATOM 2556 C CA . ALA B 1 161 ? 44.44422 30.32469 1.50892 1.000 34.55274 159 ALA B CA 1
ATOM 2557 C C . ALA B 1 161 ? 45.21557 31.00787 0.39164 1.000 35.34014 159 ALA B C 1
ATOM 2558 O O . ALA B 1 161 ? 45.52305 30.36974 -0.61850 1.000 33.61614 159 ALA B O 1
ATOM 2560 N N . VAL B 1 162 ? 45.51023 32.30483 0.51408 1.000 30.42982 160 VAL B N 1
ATOM 2561 C CA . VAL B 1 162 ? 46.08583 33.04896 -0.59809 1.000 32.70961 160 VAL B CA 1
ATOM 2562 C C . VAL B 1 162 ? 47.36415 33.78499 -0.23120 1.000 30.63347 160 VAL B C 1
ATOM 2563 O O . VAL B 1 162 ? 47.91433 34.49037 -1.07316 1.000 31.89985 160 VAL B O 1
ATOM 2567 N N . GLY B 1 163 ? 47.87285 33.62691 0.98285 1.000 30.20132 161 GLY B N 1
ATOM 2568 C CA . GLY B 1 163 ? 49.04369 34.37150 1.40411 1.000 30.90328 161 GLY B CA 1
ATOM 2569 C C . GLY B 1 163 ? 48.65404 35.73748 1.94432 1.000 35.79949 161 GLY B C 1
ATOM 2570 O O . GLY B 1 163 ? 47.58906 36.27533 1.65536 1.000 32.09002 161 GLY B O 1
ATOM 2571 N N . TRP B 1 164 ? 49.55337 36.32093 2.72809 1.000 31.87614 162 TRP B N 1
ATOM 2572 C CA A TRP B 1 164 ? 49.18017 37.51711 3.47638 0.557 36.17589 162 TRP B CA 1
ATOM 2573 C CA B TRP B 1 164 ? 49.18826 37.51555 3.48017 0.443 36.16591 162 TRP B CA 1
ATOM 2574 C C . TRP B 1 164 ? 48.98868 38.74050 2.57914 1.000 31.39533 162 TRP B C 1
ATOM 2575 O O . TRP B 1 164 ? 48.12373 39.57598 2.85884 1.000 31.10428 162 TRP B O 1
ATOM 2596 N N . ALA B 1 165 ? 49.76158 38.87154 1.50005 1.000 31.85812 163 ALA B N 1
ATOM 2597 C CA . ALA B 1 165 ? 49.64257 40.06144 0.65918 1.000 29.46909 163 ALA B CA 1
ATOM 2598 C C . ALA B 1 165 ? 48.32638 40.06404 -0.11191 1.000 33.15426 163 ALA B C 1
ATOM 2599 O O . ALA B 1 165 ? 47.61853 41.08047 -0.14390 1.000 30.69614 163 ALA B O 1
ATOM 2601 N N . ARG B 1 166 ? 47.95266 38.92568 -0.70256 1.000 28.67500 164 ARG B N 1
ATOM 2602 C CA . ARG B 1 166 ? 46.67117 38.86528 -1.40934 1.000 30.46809 164 ARG B CA 1
ATOM 2603 C C . ARG B 1 166 ? 45.50056 38.98070 -0.44070 1.000 29.25075 164 ARG B C 1
ATOM 2604 O O . ARG B 1 166 ? 44.46194 39.54524 -0.78809 1.000 24.84734 164 ARG B O 1
ATOM 2612 N N . ALA B 1 167 ? 45.62870 38.42531 0.76675 1.000 28.51493 165 ALA B N 1
ATOM 2613 C CA . ALA B 1 167 ? 44.54496 38.58044 1.73300 1.000 29.81074 165 ALA B CA 1
ATOM 2614 C C . ALA B 1 167 ? 44.36597 40.04573 2.11830 1.000 27.64378 165 ALA B C 1
ATOM 2615 O O . ALA B 1 167 ? 43.24027 40.50911 2.32731 1.000 28.04539 165 ALA B O 1
ATOM 2617 N N . ALA B 1 168 ? 45.47644 40.77625 2.24931 1.000 24.56156 166 ALA B N 1
ATOM 2618 C CA . ALA B 1 168 ? 45.41163 42.20533 2.51256 1.000 29.89505 166 ALA B CA 1
ATOM 2619 C C . ALA B 1 168 ? 44.73110 42.92958 1.35927 1.000 26.94768 166 ALA B C 1
ATOM 2620 O O . ALA B 1 168 ? 43.83775 43.75612 1.57043 1.000 28.31759 166 ALA B O 1
ATOM 2622 N N . GLU B 1 169 ? 45.12249 42.60925 0.12372 1.000 24.79469 167 GLU B N 1
ATOM 2623 C CA . GLU B 1 169 ? 44.47744 43.22145 -1.02998 1.000 26.90979 167 GLU B CA 1
ATOM 2624 C C . GLU B 1 169 ? 42.97239 42.96896 -1.02073 1.000 28.83131 167 GLU B C 1
ATOM 2625 O O . GLU B 1 169 ? 42.17714 43.89888 -1.19418 1.000 27.65440 167 GLU B O 1
ATOM 2631 N N . MET B 1 170 ? 42.55409 41.71736 -0.79688 1.000 26.55064 168 MET B N 1
ATOM 2632 C CA . MET B 1 170 ? 41.11950 41.42889 -0.81920 1.000 24.69211 168 MET B CA 1
ATOM 2633 C C . MET B 1 170 ? 40.39556 42.10378 0.33795 1.000 23.90394 168 MET B C 1
ATOM 2634 O O . MET B 1 170 ? 39.27369 42.59826 0.17472 1.000 26.13001 168 MET B O 1
ATOM 2639 N N . THR B 1 171 ? 41.00187 42.10233 1.52296 1.000 23.72271 169 THR B N 1
ATOM 2640 C CA . THR B 1 171 ? 40.31115 42.60768 2.70389 1.000 25.28573 169 THR B CA 1
ATOM 2641 C C . THR B 1 171 ? 40.28837 44.12931 2.74466 1.000 27.81293 169 THR B C 1
ATOM 2642 O O . THR B 1 171 ? 39.31326 44.72790 3.21294 1.000 26.65442 169 THR B O 1
ATOM 2646 N N . LEU B 1 172 ? 41.34872 44.77370 2.27047 1.000 25.62018 170 LEU B N 1
ATOM 2647 C CA . LEU B 1 172 ? 41.43709 46.22401 2.38100 1.000 25.88675 170 LEU B CA 1
ATOM 2648 C C . LEU B 1 172 ? 40.79160 46.94847 1.21448 1.000 24.69810 170 LEU B C 1
ATOM 2649 O O . LEU B 1 172 ? 40.42227 48.12702 1.35876 1.000 27.76609 170 LEU B O 1
ATOM 2654 N N . THR B 1 173 ? 40.68374 46.30859 0.05159 1.000 23.32936 171 THR B N 1
ATOM 2655 C CA . THR B 1 173 ? 39.91291 46.90663 -1.03541 1.000 25.54443 171 THR B CA 1
ATOM 2656 C C . THR B 1 173 ? 38.46572 46.43235 -1.04111 1.000 28.34209 171 THR B C 1
ATOM 2657 O O . THR B 1 173 ? 37.57193 47.20084 -1.41167 1.000 27.89713 171 THR B O 1
ATOM 2661 N N . GLY B 1 174 ? 38.22396 45.18948 -0.63070 1.000 26.32719 172 GLY B N 1
ATOM 2662 C CA . GLY B 1 174 ? 36.91700 44.57949 -0.72523 1.000 27.20999 172 GLY B CA 1
ATOM 2663 C C . GLY B 1 174 ? 36.49474 44.20156 -2.12143 1.000 32.35108 172 GLY B C 1
ATOM 2664 O O . GLY B 1 174 ? 35.33423 43.81759 -2.32080 1.000 33.16444 172 GLY B O 1
ATOM 2665 N N . ASP B 1 175 ? 37.38841 44.29805 -3.09963 1.000 27.07226 173 ASP B N 1
ATOM 2666 C CA . ASP B 1 175 ? 36.96597 44.14814 -4.48434 1.000 34.92599 173 ASP B CA 1
ATOM 2667 C C . ASP B 1 175 ? 36.75374 42.67567 -4.84020 1.000 33.02427 173 ASP B C 1
ATOM 2668 O O . ASP B 1 175 ? 37.28232 41.76395 -4.19955 1.000 30.01743 173 ASP B O 1
ATOM 2673 N N . ARG B 1 176 ? 35.99686 42.45525 -5.90741 1.000 29.64737 174 ARG B N 1
ATOM 2674 C CA . ARG B 1 176 ? 35.66325 41.10353 -6.33585 1.000 34.68457 174 ARG B CA 1
ATOM 2675 C C . ARG B 1 176 ? 36.84815 40.44898 -7.02721 1.000 34.58359 174 ARG B C 1
ATOM 2676 O O . ARG B 1 176 ? 37.56391 41.09370 -7.79029 1.000 34.40361 174 ARG B O 1
ATOM 2684 N N . VAL B 1 177 ? 37.01298 39.15124 -6.78671 1.000 32.33757 175 VAL B N 1
ATOM 2685 C CA . VAL B 1 177 ? 38.05749 38.32079 -7.38241 1.000 30.25905 175 VAL B CA 1
ATOM 2686 C C . VAL B 1 177 ? 37.35558 37.25233 -8.22178 1.000 38.31962 175 VAL B C 1
ATOM 2687 O O . VAL B 1 177 ? 36.59468 36.43662 -7.68180 1.000 32.20065 175 VAL B O 1
ATOM 2691 N N . ASP B 1 178 ? 37.58877 37.26126 -9.53532 1.000 32.25472 176 ASP B N 1
ATOM 2692 C CA . ASP B 1 178 ? 36.86979 36.32545 -10.38917 1.000 37.03820 176 ASP B CA 1
ATOM 2693 C C . ASP B 1 178 ? 37.50805 34.93790 -10.28979 1.000 35.11263 176 ASP B C 1
ATOM 2694 O O . ASP B 1 178 ? 38.49020 34.73491 -9.57754 1.000 33.34649 176 ASP B O 1
ATOM 2699 N N . ALA B 1 179 ? 36.91836 33.95956 -10.99029 1.000 35.41852 177 ALA B N 1
ATOM 2700 C CA . ALA B 1 179 ? 37.34553 32.57040 -10.83262 1.000 32.45520 177 ALA B CA 1
ATOM 2701 C C . ALA B 1 179 ? 38.77643 32.37253 -11.31718 1.000 34.96683 177 ALA B C 1
ATOM 2702 O O . ALA B 1 179 ? 39.57213 31.67322 -10.67349 1.000 34.29759 177 ALA B O 1
ATOM 2704 N N . ALA B 1 180 ? 39.11580 32.96587 -12.46132 1.000 33.10368 178 ALA B N 1
ATOM 2705 C CA . ALA B 1 180 ? 40.45283 32.79590 -13.01325 1.000 37.42689 178 ALA B CA 1
ATOM 2706 C C . ALA B 1 180 ? 41.50547 33.39197 -12.09144 1.000 35.11641 178 ALA B C 1
ATOM 2707 O O . ALA B 1 180 ? 42.56739 32.79323 -11.88086 1.000 35.02585 178 ALA B O 1
ATOM 2709 N N . THR B 1 181 ? 41.24145 34.58066 -11.54770 1.000 31.74265 179 THR B N 1
ATOM 2710 C CA . THR B 1 181 ? 42.17510 35.17500 -10.59639 1.000 29.73103 179 THR B CA 1
ATOM 2711 C C . THR B 1 181 ? 42.26831 34.32737 -9.33678 1.000 29.52697 179 THR B C 1
ATOM 2712 O O . THR B 1 181 ? 43.36435 34.09720 -8.80903 1.000 31.72432 179 THR B O 1
ATOM 2716 N N . ALA B 1 182 ? 41.11960 33.85152 -8.84677 1.000 29.64158 180 ALA B N 1
ATOM 2717 C CA . ALA B 1 182 ? 41.09639 32.96301 -7.68943 1.000 30.80407 180 ALA B CA 1
ATOM 2718 C C . ALA B 1 182 ? 41.95543 31.72868 -7.92721 1.000 30.72802 180 ALA B C 1
ATOM 2719 O O . ALA B 1 182 ? 42.69260 31.30163 -7.03567 1.000 29.69660 180 ALA B O 1
ATOM 2721 N N . LEU B 1 183 ? 41.86077 31.13679 -9.12091 1.000 32.00661 181 LEU B N 1
ATOM 2722 C CA . LEU B 1 183 ? 42.70369 29.99411 -9.45616 1.000 35.36288 181 LEU B CA 1
ATOM 2723 C C . LEU B 1 183 ? 44.17285 30.38458 -9.42175 1.000 35.89994 181 LEU B C 1
ATOM 2724 O O . LEU B 1 183 ? 44.99229 29.70865 -8.79434 1.000 36.43771 181 LEU B O 1
ATOM 2729 N N . SER B 1 184 ? 44.50948 31.50445 -10.07271 1.000 34.97605 182 SER B N 1
ATOM 2730 C CA . SER B 1 184 ? 45.88579 31.98135 -10.13243 1.000 36.09483 182 SER B CA 1
ATOM 2731 C C . SER B 1 184 ? 46.47162 32.20335 -8.74176 1.000 34.82284 182 SER B C 1
ATOM 2732 O O . SER B 1 184 ? 47.66826 31.98541 -8.52468 1.000 34.29041 182 SER B O 1
ATOM 2735 N N . TRP B 1 185 ? 45.65689 32.65815 -7.79533 1.000 32.28030 183 TRP B N 1
ATOM 2736 C CA . TRP B 1 185 ? 46.13308 32.93125 -6.44616 1.000 33.36939 183 TRP B CA 1
ATOM 2737 C C . TRP B 1 185 ? 46.10834 31.70842 -5.53980 1.000 32.71959 183 TRP B C 1
ATOM 2738 O O . TRP B 1 185 ? 46.64488 31.76962 -4.42813 1.000 35.60286 183 TRP B O 1
ATOM 2749 N N . GLY B 1 186 ? 45.55772 30.58977 -5.99388 1.000 39.73727 184 GLY B N 1
ATOM 2750 C CA . GLY B 1 186 ? 45.42919 29.45050 -5.10957 1.000 37.85881 184 GLY B CA 1
ATOM 2751 C C . GLY B 1 186 ? 44.23564 29.52142 -4.18391 1.000 32.90290 184 GLY B C 1
ATOM 2752 O O . GLY B 1 186 ? 44.13370 28.70416 -3.25995 1.000 36.35450 184 GLY B O 1
ATOM 2753 N N . LEU B 1 187 ? 43.34589 30.49503 -4.37667 1.000 31.15666 185 LEU B N 1
ATOM 2754 C CA . LEU B 1 187 ? 42.11264 30.51774 -3.59581 1.000 32.26236 185 LEU B CA 1
ATOM 2755 C C . LEU B 1 187 ? 41.26188 29.28227 -3.89030 1.000 33.83014 185 LEU B C 1
ATOM 2756 O O . LEU B 1 187 ? 40.61847 28.74104 -2.98420 1.000 32.30850 185 LEU B O 1
ATOM 2761 N N . VAL B 1 188 ? 41.28111 28.80089 -5.13926 1.000 35.98573 186 VAL B N 1
ATOM 2762 C CA . VAL B 1 188 ? 40.64337 27.54963 -5.53262 1.000 29.52576 186 VAL B CA 1
ATOM 2763 C C . VAL B 1 188 ? 41.66497 26.68744 -6.26971 1.000 35.39653 186 VAL B C 1
ATOM 2764 O O . VAL B 1 188 ? 42.65271 27.18067 -6.82355 1.000 34.25243 186 VAL B O 1
ATOM 2768 N N . ASN B 1 189 ? 41.40990 25.37514 -6.26833 1.000 32.58257 187 ASN B N 1
ATOM 2769 C CA . ASN B 1 189 ? 42.30303 24.39599 -6.88197 1.000 37.45949 187 ASN B CA 1
ATOM 2770 C C . ASN B 1 189 ? 41.97240 24.12143 -8.34007 1.000 38.99994 187 ASN B C 1
ATOM 2771 O O . ASN B 1 189 ? 42.84788 23.68278 -9.09152 1.000 37.02318 187 ASN B O 1
ATOM 2776 N N . GLU B 1 190 ? 40.72442 24.31950 -8.75401 1.000 35.82323 188 GLU B N 1
ATOM 2777 C CA A GLU B 1 190 ? 40.38488 24.15593 -10.15684 0.537 38.90003 188 GLU B CA 1
ATOM 2778 C CA B GLU B 1 190 ? 40.32795 24.07577 -10.13536 0.463 38.90478 188 GLU B CA 1
ATOM 2779 C C . GLU B 1 190 ? 39.12044 24.94653 -10.45822 1.000 38.95241 188 GLU B C 1
ATOM 2780 O O . GLU B 1 190 ? 38.30518 25.23530 -9.57474 1.000 35.95974 188 GLU B O 1
ATOM 2791 N N . VAL B 1 191 ? 39.00440 25.34723 -11.72103 1.000 37.40496 189 VAL B N 1
ATOM 2792 C CA . VAL B 1 191 ? 37.86093 26.10020 -12.21883 1.000 38.37809 189 VAL B CA 1
ATOM 2793 C C . VAL B 1 191 ? 37.20293 25.25653 -13.29558 1.000 41.48057 189 VAL B C 1
ATOM 2794 O O . VAL B 1 191 ? 37.87425 24.80428 -14.22988 1.000 39.37377 189 VAL B O 1
ATOM 2798 N N . LEU B 1 192 ? 35.90144 25.02613 -13.15269 1.000 38.47498 190 LEU B N 1
ATOM 2799 C CA . LEU B 1 192 ? 35.15598 24.16965 -14.05721 1.000 40.57507 190 LEU B CA 1
ATOM 2800 C C . LEU B 1 192 ? 34.01274 24.95553 -14.67816 1.000 41.92172 190 LEU B C 1
ATOM 2801 O O . LEU B 1 192 ? 33.54909 25.95677 -14.12268 1.000 40.65493 190 LEU B O 1
ATOM 2806 N N . SER B 1 193 ? 33.56242 24.49816 -15.84400 1.000 42.90014 191 SER B N 1
ATOM 2807 C CA . SER B 1 193 ? 32.33576 25.04911 -16.39159 1.000 44.69595 191 SER B CA 1
ATOM 2808 C C . SER B 1 193 ? 31.19815 24.81469 -15.40380 1.000 46.27463 191 SER B C 1
ATOM 2809 O O . SER B 1 193 ? 31.25082 23.91408 -14.56079 1.000 49.12667 191 SER B O 1
ATOM 2812 N N . ASP B 1 194 ? 30.16100 25.64742 -15.50741 1.000 45.11554 192 ASP B N 1
ATOM 2813 C CA . ASP B 1 194 ? 29.05922 25.56814 -14.55529 1.000 47.57121 192 ASP B CA 1
ATOM 2814 C C . ASP B 1 194 ? 28.47334 24.15356 -14.49063 1.000 49.42949 192 ASP B C 1
ATOM 2815 O O . ASP B 1 194 ? 28.15557 23.65286 -13.40429 1.000 47.46278 192 ASP B O 1
ATOM 2820 N N . ASP B 1 195 ? 28.40809 23.46425 -15.63460 1.000 48.46571 193 ASP B N 1
ATOM 2821 C CA . ASP B 1 195 ? 27.87802 22.10544 -15.70232 1.000 49.91824 193 ASP B CA 1
ATOM 2822 C C . ASP B 1 195 ? 28.82445 21.05124 -15.13961 1.000 49.67426 193 ASP B C 1
ATOM 2823 O O . ASP B 1 195 ? 28.36089 19.96384 -14.77141 1.000 51.13412 193 ASP B O 1
ATOM 2828 N N . GLU B 1 196 ? 30.13202 21.31551 -15.11461 1.000 46.85021 194 GLU B N 1
ATOM 2829 C CA . GLU B 1 196 ? 31.12534 20.34610 -14.65827 1.000 45.37429 194 GLU B CA 1
ATOM 2830 C C . GLU B 1 196 ? 31.50735 20.49819 -13.19290 1.000 43.28093 194 GLU B C 1
ATOM 2831 O O . GLU B 1 196 ? 32.29983 19.69517 -12.69804 1.000 40.21247 194 GLU B O 1
ATOM 2837 N N . LEU B 1 197 ? 30.97586 21.49870 -12.48682 1.000 43.29763 195 LEU B N 1
ATOM 2838 C CA . LEU B 1 197 ? 31.42992 21.76928 -11.12464 1.000 38.78795 195 LEU B CA 1
ATOM 2839 C C . LEU B 1 197 ? 31.10501 20.61448 -10.17883 1.000 39.56171 195 LEU B C 1
ATOM 2840 O O . LEU B 1 197 ? 31.98900 20.08478 -9.49880 1.000 35.46721 195 LEU B O 1
ATOM 2845 N N . LEU B 1 198 ? 29.82891 20.23246 -10.09456 1.000 37.99996 196 LEU B N 1
ATOM 2846 C CA . LEU B 1 198 ? 29.43419 19.17969 -9.16352 1.000 38.98809 196 LEU B CA 1
ATOM 2847 C C . LEU B 1 198 ? 30.00586 17.81786 -9.56995 1.000 36.97826 196 LEU B C 1
ATOM 2848 O O . LEU B 1 198 ? 30.46437 17.08393 -8.68966 1.000 40.58709 196 LEU B O 1
ATOM 2853 N N . PRO B 1 199 ? 29.99750 17.42275 -10.86116 1.000 40.07065 197 PRO B N 1
ATOM 2854 C CA . PRO B 1 199 ? 30.77679 16.23130 -11.24514 1.000 41.67612 197 PRO B CA 1
ATOM 2855 C C . PRO B 1 199 ? 32.23126 16.27527 -10.79981 1.000 41.14829 197 PRO B C 1
ATOM 2856 O O . PRO B 1 199 ? 32.76538 15.25562 -10.34818 1.000 41.66063 197 PRO B O 1
ATOM 2860 N N . ALA B 1 200 ? 32.89327 17.43035 -10.90346 1.000 37.27628 198 ALA B N 1
ATOM 2861 C CA . ALA B 1 200 ? 34.27443 17.51573 -10.43773 1.000 37.80967 198 ALA B CA 1
ATOM 2862 C C . ALA B 1 200 ? 34.35819 17.41593 -8.92267 1.000 35.51814 198 ALA B C 1
ATOM 2863 O O . ALA B 1 200 ? 35.29632 16.81304 -8.38390 1.000 36.73867 198 ALA B O 1
ATOM 2865 N N . ALA B 1 201 ? 33.40244 18.01621 -8.21584 1.000 36.54322 199 ALA B N 1
ATOM 2866 C CA . ALA B 1 201 ? 33.41732 17.93560 -6.75993 1.000 35.34601 199 ALA B CA 1
ATOM 2867 C C . ALA B 1 201 ? 33.25845 16.49450 -6.30036 1.000 33.28159 199 ALA B C 1
ATOM 2868 O O . ALA B 1 201 ? 33.92352 16.05872 -5.35109 1.000 30.10014 199 ALA B O 1
ATOM 2870 N N . HIS B 1 202 ? 32.40842 15.72826 -6.98657 1.000 34.50495 200 HIS B N 1
ATOM 2871 C CA . HIS B 1 202 ? 32.24203 14.32484 -6.63040 1.000 33.43565 200 HIS B CA 1
ATOM 2872 C C . HIS B 1 202 ? 33.46991 13.49361 -6.98835 1.000 35.90423 200 HIS B C 1
ATOM 2873 O O . HIS B 1 202 ? 33.80953 12.55580 -6.26146 1.000 36.74278 200 HIS B O 1
ATOM 2880 N N . ARG B 1 203 ? 34.12477 13.77668 -8.11763 1.000 35.64715 201 ARG B N 1
ATOM 2881 C CA . ARG B 1 203 ? 35.36404 13.05810 -8.41357 1.000 38.53483 201 ARG B CA 1
ATOM 2882 C C . ARG B 1 203 ? 36.39887 13.30676 -7.32091 1.000 34.80810 201 ARG B C 1
ATOM 2883 O O . ARG B 1 203 ? 37.01882 12.36888 -6.81041 1.000 36.39638 201 ARG B O 1
ATOM 2891 N N . LEU B 1 204 ? 36.56429 14.56881 -6.91661 1.000 32.83045 202 LEU B N 1
ATOM 2892 C CA . LEU B 1 204 ? 37.50323 14.89548 -5.84769 1.000 34.38275 202 LEU B CA 1
ATOM 2893 C C . LEU B 1 204 ? 37.10357 14.23318 -4.52962 1.000 34.76084 202 LEU B C 1
ATOM 2894 O O . LEU B 1 204 ? 37.95448 13.68451 -3.82107 1.000 30.44327 202 LEU B O 1
ATOM 2899 N N . ALA B 1 205 ? 35.81449 14.29788 -4.17385 1.000 31.07513 203 ALA B N 1
ATOM 2900 C CA . ALA B 1 205 ? 35.32282 13.63996 -2.96428 1.000 27.27420 203 ALA B CA 1
ATOM 2901 C C . ALA B 1 205 ? 35.59762 12.13571 -2.98281 1.000 32.32761 203 ALA B C 1
ATOM 2902 O O . ALA B 1 205 ? 35.95927 11.55141 -1.95472 1.000 32.24514 203 ALA B O 1
ATOM 2904 N N . GLU B 1 206 ? 35.41132 11.48888 -4.13586 1.000 32.42466 204 GLU B N 1
ATOM 2905 C CA . GLU B 1 206 ? 35.63998 10.04694 -4.23783 1.000 35.08939 204 GLU B CA 1
ATOM 2906 C C . GLU B 1 206 ? 37.11301 9.67581 -4.10336 1.000 34.58300 204 GLU B C 1
ATOM 2907 O O . GLU B 1 206 ? 37.42708 8.55644 -3.67682 1.000 34.73104 204 GLU B O 1
ATOM 2913 N N . ARG B 1 207 ? 38.02545 10.57577 -4.47649 1.000 32.02717 205 ARG B N 1
ATOM 2914 C CA . ARG B 1 207 ? 39.44535 10.29708 -4.25724 1.000 41.31180 205 ARG B CA 1
ATOM 2915 C C . ARG B 1 207 ? 39.78136 10.24762 -2.76946 1.000 37.70010 205 ARG B C 1
ATOM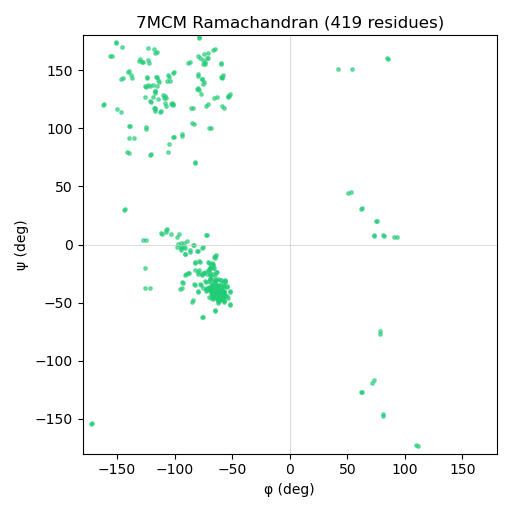 2916 O O . ARG B 1 207 ? 40.76526 9.60672 -2.37828 1.000 36.13647 205 ARG B O 1
ATOM 2924 N N . ILE B 1 208 ? 38.99879 10.93509 -1.94232 1.000 27.44637 206 ILE B N 1
ATOM 2925 C CA . ILE B 1 208 ? 39.10255 10.83868 -0.48854 1.000 28.61824 206 ILE B CA 1
ATOM 2926 C C . ILE B 1 208 ? 38.30475 9.66228 0.04872 1.000 33.85718 206 ILE B C 1
ATOM 2927 O O . ILE B 1 208 ? 38.81681 8.85830 0.83207 1.000 32.17962 206 ILE B O 1
ATOM 2932 N N . ALA B 1 209 ? 37.03791 9.55354 -0.37185 1.000 29.05564 207 ALA B N 1
ATOM 2933 C CA . ALA B 1 209 ? 36.11047 8.60169 0.22038 1.000 29.53321 207 ALA B CA 1
ATOM 2934 C C . ALA B 1 209 ? 36.48660 7.14733 -0.05968 1.000 34.63817 207 ALA B C 1
ATOM 2935 O O . ALA B 1 209 ? 35.98133 6.25727 0.62809 1.000 33.46022 207 ALA B O 1
ATOM 2937 N N . LYS B 1 210 ? 37.35322 6.88503 -1.04705 1.000 32.77983 208 LYS B N 1
ATOM 2938 C CA . LYS B 1 210 ? 37.79543 5.51318 -1.30938 1.000 33.60323 208 LYS B CA 1
ATOM 2939 C C . LYS B 1 210 ? 38.64138 4.94636 -0.17234 1.000 39.08309 208 LYS B C 1
ATOM 2940 O O . LYS B 1 210 ? 38.76953 3.72017 -0.06610 1.000 32.10810 208 LYS B O 1
ATOM 2946 N N . ASN B 1 211 ? 39.22488 5.81708 0.68559 1.000 29.65672 209 ASN B N 1
ATOM 2947 C CA . ASN B 1 211 ? 40.15402 5.42773 1.73203 1.000 31.54462 209 ASN B CA 1
ATOM 2948 C C . ASN B 1 211 ? 39.42099 5.04286 3.00669 1.000 33.37732 209 ASN B C 1
ATOM 2949 O O . ASN B 1 211 ? 38.28766 5.46283 3.23144 1.000 37.12115 209 ASN B O 1
ATOM 2954 N N . PRO B 1 212 ? 40.04755 4.23997 3.86816 1.000 33.61839 210 PRO B N 1
ATOM 2955 C CA . PRO B 1 212 ? 39.38012 3.81180 5.10516 1.000 31.75055 210 PRO B CA 1
ATOM 2956 C C . PRO B 1 212 ? 38.87117 5.00501 5.90499 1.000 36.52562 210 PRO B C 1
ATOM 2957 O O . PRO B 1 212 ? 39.61900 5.94019 6.20428 1.000 32.68836 210 PRO B O 1
ATOM 2961 N N . ALA B 1 213 ? 37.58066 4.96030 6.25365 1.000 33.33864 211 ALA B N 1
ATOM 2962 C CA . ALA B 1 213 ? 36.93717 6.10530 6.89165 1.000 32.10935 211 ALA B CA 1
ATOM 2963 C C . ALA B 1 213 ? 37.62006 6.56166 8.17572 1.000 33.37537 211 ALA B C 1
ATOM 2964 O O . ALA B 1 213 ? 37.79768 7.78046 8.33860 1.000 37.19695 211 ALA B O 1
ATOM 2966 N N . PRO B 1 214 ? 38.01879 5.68788 9.10646 1.000 37.57375 212 PRO B N 1
ATOM 2967 C CA . PRO B 1 214 ? 38.69183 6.19956 10.31059 1.000 34.69778 212 PRO B CA 1
ATOM 2968 C C . PRO B 1 214 ? 40.00344 6.91330 10.01895 1.000 32.48378 212 PRO B C 1
ATOM 2969 O O . PRO B 1 214 ? 40.33519 7.88197 10.71123 1.000 31.39761 212 PRO B O 1
ATOM 2973 N N . ALA B 1 215 ? 40.77226 6.45121 9.02607 1.000 34.11030 213 ALA B N 1
ATOM 2974 C CA . ALA B 1 215 ? 42.05185 7.09235 8.72537 1.000 31.48355 213 ALA B CA 1
ATOM 2975 C C . ALA B 1 215 ? 41.85244 8.47836 8.11952 1.000 30.84075 213 ALA B C 1
ATOM 2976 O O . ALA B 1 215 ? 42.62901 9.40129 8.39708 1.000 31.25148 213 ALA B O 1
ATOM 2978 N N . VAL B 1 216 ? 40.83389 8.63941 7.27148 1.000 32.46790 214 VAL B N 1
ATOM 2979 C CA . VAL B 1 216 ? 40.52885 9.96002 6.72385 1.000 29.99217 214 VAL B CA 1
ATOM 2980 C C . VAL B 1 216 ? 40.26128 10.96574 7.84679 1.000 32.48161 214 VAL B C 1
ATOM 2981 O O . VAL B 1 216 ? 40.76250 12.10234 7.82371 1.000 30.57437 214 VAL B O 1
ATOM 2985 N N . ARG B 1 217 ? 39.49659 10.55694 8.86064 1.000 31.27931 215 ARG B N 1
ATOM 2986 C CA . ARG B 1 217 ? 39.15986 11.47653 9.94244 1.000 30.39077 215 ARG B CA 1
ATOM 2987 C C . ARG B 1 217 ? 40.36105 11.76274 10.83400 1.000 32.64535 215 ARG B C 1
ATOM 2988 O O . ARG B 1 217 ? 40.52412 12.89008 11.31818 1.000 30.88119 215 ARG B O 1
ATOM 2996 N N . MET B 1 218 ? 41.18104 10.74543 11.09801 1.000 30.02445 216 MET B N 1
ATOM 2997 C CA . MET B 1 218 ? 42.38724 10.95592 11.88852 1.000 30.50085 216 MET B CA 1
ATOM 2998 C C . MET B 1 218 ? 43.35378 11.87956 11.16307 1.000 31.81546 216 MET B C 1
ATOM 2999 O O . MET B 1 218 ? 43.98637 12.73914 11.78596 1.000 29.42489 216 MET B O 1
ATOM 3004 N N . ALA B 1 219 ? 43.49906 11.69882 9.84949 1.000 28.47521 217 ALA B N 1
ATOM 3005 C CA . ALA B 1 219 ? 44.37409 12.57414 9.07291 1.000 29.21550 217 ALA B CA 1
ATOM 3006 C C . ALA B 1 219 ? 43.89897 14.02315 9.11962 1.000 31.25348 217 ALA B C 1
ATOM 3007 O O . ALA B 1 219 ? 44.71352 14.94281 9.24326 1.000 32.24321 217 ALA B O 1
ATOM 3009 N N . LYS B 1 220 ? 42.58983 14.25397 8.99312 1.000 31.27117 218 LYS B N 1
ATOM 3010 C CA . LYS B 1 220 ? 42.09545 15.62673 9.07281 1.000 30.97621 218 LYS B CA 1
ATOM 3011 C C . LYS B 1 220 ? 42.35429 16.21765 10.45288 1.000 34.08263 218 LYS B C 1
ATOM 3012 O O . LYS B 1 220 ? 42.72069 17.38995 10.57320 1.000 36.38292 218 LYS B O 1
ATOM 3018 N N . ARG B 1 221 ? 42.15147 15.42062 11.50615 1.000 36.92496 219 ARG B N 1
ATOM 3019 C CA . ARG B 1 221 ? 42.44964 15.87499 12.86086 1.000 35.93422 219 ARG B CA 1
ATOM 3020 C C . ARG B 1 221 ? 43.92002 16.24058 12.99977 1.000 36.14621 219 ARG B C 1
ATOM 3021 O O . ARG B 1 221 ? 44.26298 17.22534 13.65995 1.000 32.85549 219 ARG B O 1
ATOM 3029 N N . LEU B 1 222 ? 44.80435 15.44552 12.39458 1.000 33.05324 220 LEU B N 1
ATOM 3030 C CA . LEU B 1 222 ? 46.22303 15.77868 12.39184 1.000 33.69020 220 LEU B CA 1
ATOM 3031 C C . LEU B 1 222 ? 46.49125 17.04931 11.59974 1.000 33.19176 220 LEU B C 1
ATOM 3032 O O . LEU B 1 222 ? 47.27059 17.90206 12.03589 1.000 32.25571 220 LEU B O 1
ATOM 3037 N N . LEU B 1 223 ? 45.86497 17.19279 10.42541 1.000 34.44224 221 LEU B N 1
ATOM 3038 C CA . LEU B 1 223 ? 46.05224 18.41649 9.64314 1.000 34.88839 221 LEU B CA 1
ATOM 3039 C C . LEU B 1 223 ? 45.56602 19.64888 10.40009 1.000 37.39547 221 LEU B C 1
ATOM 3040 O O . LEU B 1 223 ? 46.19390 20.71284 10.32447 1.000 40.07517 221 LEU B O 1
ATOM 3045 N N . LEU B 1 224 ? 44.43188 19.54063 11.10300 1.000 34.70536 222 LEU B N 1
ATOM 3046 C CA . LEU B 1 224 ? 43.95586 20.66142 11.91366 1.000 37.91067 222 LEU B CA 1
ATOM 3047 C C . LEU B 1 224 ? 44.96614 21.03652 12.98660 1.000 42.66102 222 LEU B C 1
ATOM 3048 O O . LEU B 1 224 ? 45.22324 22.22305 13.22121 1.000 40.90770 222 LEU B O 1
ATOM 3053 N N . GLU B 1 225 ? 45.54927 20.03705 13.64920 1.000 40.13206 223 GLU B N 1
ATOM 3054 C CA . GLU B 1 225 ? 46.53270 20.31364 14.69206 1.000 40.50280 223 GLU B CA 1
ATOM 3055 C C . GLU B 1 225 ? 47.75027 21.05062 14.14333 1.000 38.74340 223 GLU B C 1
ATOM 3056 O O . GLU B 1 225 ? 48.30880 21.92426 14.81872 1.000 42.42436 223 GLU B O 1
ATOM 3062 N N . SER B 1 226 ? 48.14816 20.75129 12.9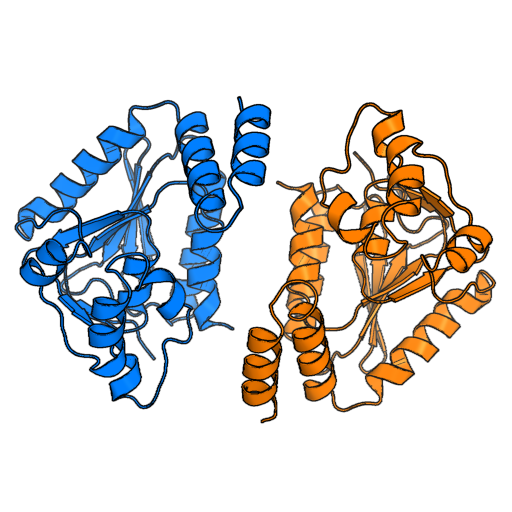0627 1.000 39.55058 224 SER B N 1
ATOM 3063 C CA A SER B 1 226 ? 49.37254 21.32407 12.36533 0.579 39.18774 224 SER B CA 1
ATOM 3064 C CA B SER B 1 226 ? 49.36390 21.32533 12.33061 0.421 39.23219 224 SER B CA 1
ATOM 3065 C C . SER B 1 226 ? 49.24645 22.81367 12.04175 1.000 46.10688 224 SER B C 1
ATOM 3066 O O . SER B 1 226 ? 50.27216 23.50694 11.97372 1.000 43.29367 224 SER B O 1
ATOM 3071 N N . ARG B 1 227 ? 48.02809 23.32985 11.85438 1.000 48.04483 225 ARG B N 1
ATOM 3072 C CA . ARG B 1 227 ? 47.88620 24.75142 11.53443 1.000 50.54968 225 ARG B CA 1
ATOM 3073 C C . ARG B 1 227 ? 48.43741 25.64169 12.63417 1.000 49.75143 225 ARG B C 1
ATOM 3074 O O . ARG B 1 227 ? 48.92144 26.74263 12.35407 1.000 53.20899 225 ARG B O 1
ATOM 3082 N N . THR B 1 228 ? 48.38283 25.19981 13.86890 1.000 48.92857 226 THR B N 1
ATOM 3083 C CA . THR B 1 228 ? 48.79633 26.07113 14.96571 1.000 57.49227 226 THR B CA 1
ATOM 3084 C C . THR B 1 228 ? 49.85204 25.45644 15.87201 1.000 52.53544 226 THR B C 1
ATOM 3085 O O . THR B 1 228 ? 50.74170 26.16980 16.34197 1.000 52.95072 226 THR B O 1
ATOM 3089 N N . ALA B 1 229 ? 49.77256 24.16018 16.13488 1.000 44.96748 227 ALA B N 1
ATOM 3090 C CA . ALA B 1 229 ? 50.60312 23.55412 17.15915 1.000 43.45597 227 ALA B CA 1
ATOM 3091 C C . ALA B 1 229 ? 52.06792 23.49186 16.72991 1.000 42.37988 227 ALA B C 1
ATOM 3092 O O . ALA B 1 229 ? 52.41338 23.59239 15.54999 1.000 42.24294 227 ALA B O 1
ATOM 3094 N N . SER B 1 230 ? 52.93745 23.33104 17.72178 1.000 40.77909 228 SER B N 1
ATOM 3095 C CA . SER B 1 230 ? 54.35499 23.13147 17.47379 1.000 37.93692 228 SER B CA 1
ATOM 3096 C C . SER B 1 230 ? 54.58184 21.80912 16.74103 1.000 41.60363 228 SER B C 1
ATOM 3097 O O . SER B 1 230 ? 53.69105 20.95725 16.63921 1.000 36.86819 228 SER B O 1
ATOM 3100 N N . LEU B 1 231 ? 55.80368 21.62399 16.23915 1.000 34.91111 229 LEU B N 1
ATOM 3101 C CA . LEU B 1 231 ? 56.14142 20.31508 15.69446 1.000 37.70098 229 LEU B CA 1
ATOM 3102 C C . LEU B 1 231 ? 56.00459 19.23560 16.75996 1.000 35.49314 229 LEU B C 1
ATOM 3103 O O . LEU B 1 231 ? 55.45842 18.16021 16.49813 1.000 35.34238 229 LEU B O 1
ATOM 3108 N N . ASP B 1 232 ? 56.46478 19.52229 17.97816 1.000 37.73414 230 ASP B N 1
ATOM 3109 C CA . ASP B 1 232 ? 56.42020 18.53516 19.05329 1.000 41.91988 230 ASP B CA 1
ATOM 3110 C C . ASP B 1 232 ? 54.99116 18.08391 19.34465 1.000 37.78724 230 ASP B C 1
ATOM 3111 O O . ASP B 1 232 ? 54.75187 16.90617 19.63926 1.000 39.39518 230 ASP B O 1
ATOM 3116 N N . SER B 1 233 ? 54.03692 19.01026 19.30346 1.000 36.10445 231 SER B N 1
ATOM 3117 C CA . SER B 1 233 ? 52.64506 18.64989 19.53960 1.000 37.09464 231 SER B CA 1
ATOM 3118 C C . SER B 1 233 ? 52.11905 17.72671 18.45212 1.000 38.46407 231 SER B C 1
ATOM 3119 O O . SER B 1 233 ? 51.37017 16.78462 18.73894 1.000 35.27035 231 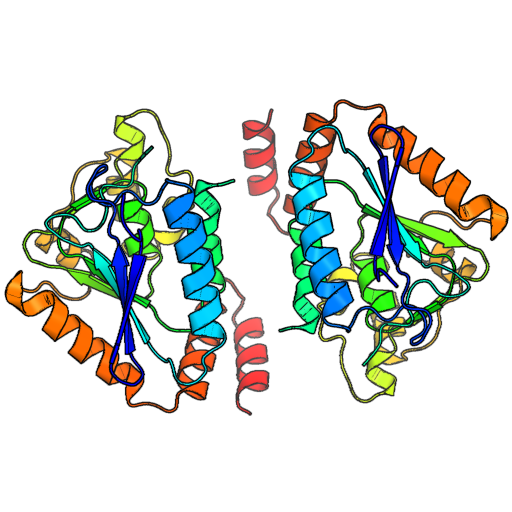SER B O 1
ATOM 3122 N N . THR B 1 234 ? 52.47344 18.00107 17.19299 1.000 32.04515 232 THR B N 1
ATOM 3123 C CA . THR B 1 234 ? 52.02247 17.14976 16.10008 1.000 33.10470 232 THR B CA 1
ATOM 3124 C C . THR B 1 234 ? 52.63890 15.76115 16.20674 1.000 33.53730 232 THR B C 1
ATOM 3125 O O . THR B 1 234 ? 51.95767 14.75278 15.98103 1.000 33.64913 232 THR B O 1
ATOM 3129 N N . LEU B 1 235 ? 53.92332 15.69195 16.57362 1.000 31.71399 233 LEU B N 1
ATOM 3130 C CA . LEU B 1 235 ? 54.57627 14.39974 16.73887 1.000 37.97890 233 LEU B CA 1
ATOM 3131 C C . LEU B 1 235 ? 53.91395 13.58584 17.84541 1.000 32.50287 233 LEU B C 1
ATOM 3132 O O . LEU B 1 235 ? 53.71329 12.37721 17.69775 1.000 33.49303 233 LEU B O 1
ATOM 3137 N N . ALA B 1 236 ? 53.57001 14.23290 18.96256 1.000 28.27023 234 ALA B N 1
ATOM 3138 C CA . ALA B 1 236 ? 52.91199 13.53221 20.06127 1.000 34.38718 234 ALA B CA 1
ATOM 3139 C C . ALA B 1 236 ? 51.52959 13.02425 19.65434 1.000 35.80565 234 ALA B C 1
ATOM 3140 O O . ALA B 1 236 ? 51.14577 11.90172 20.00687 1.000 33.29668 234 ALA B O 1
ATOM 3142 N N . LEU B 1 237 ? 50.75747 13.84586 18.93869 1.000 29.46544 235 LEU B N 1
ATOM 3143 C CA . LEU B 1 237 ? 49.42138 13.43181 18.51944 1.000 32.04702 235 LEU B CA 1
ATOM 3144 C C . LEU B 1 237 ? 49.50355 12.31718 17.48638 1.000 29.90478 235 LEU B C 1
ATOM 3145 O O . LEU B 1 237 ? 48.79388 11.31283 17.58792 1.000 33.07580 235 LEU B O 1
ATOM 3150 N N . ALA B 1 238 ? 50.37499 12.47299 16.48813 1.000 29.30129 236 ALA B N 1
ATOM 3151 C CA . ALA B 1 238 ? 50.52239 11.43069 15.47930 1.000 35.23580 236 ALA B CA 1
ATOM 3152 C C . ALA B 1 238 ? 50.89086 10.09465 16.11950 1.000 37.70316 236 ALA B C 1
ATOM 3153 O O . ALA B 1 238 ? 50.33837 9.05221 15.75343 1.000 39.24771 236 ALA B O 1
ATOM 3155 N N . ALA B 1 239 ? 51.80564 10.11048 17.09454 1.000 38.05162 237 ALA B N 1
ATOM 3156 C CA . ALA B 1 239 ? 52.17645 8.87986 17.79158 1.000 35.98148 237 ALA B CA 1
ATOM 3157 C C . ALA B 1 239 ? 50.99450 8.29554 18.54757 1.000 39.90594 237 ALA B C 1
ATOM 3158 O O . ALA B 1 239 ? 50.81584 7.06998 18.59305 1.000 41.55984 237 ALA B O 1
ATOM 3160 N N . ALA B 1 240 ? 50.17791 9.15746 19.15636 1.000 34.75311 238 ALA B N 1
ATOM 3161 C CA . ALA B 1 240 ? 49.02691 8.68365 19.91386 1.000 39.48464 238 ALA B CA 1
ATOM 3162 C C . ALA B 1 240 ? 47.90930 8.17805 19.00626 1.000 40.59101 238 ALA B C 1
ATOM 3163 O O . ALA B 1 240 ? 47.15601 7.28326 19.39798 1.000 42.14182 238 ALA B O 1
ATOM 3165 N N . LEU B 1 241 ? 47.76185 8.75240 17.81469 1.000 40.34398 239 LEU B N 1
ATOM 3166 C CA . LEU B 1 241 ? 46.63518 8.41658 16.94652 1.000 44.40431 239 LEU B CA 1
ATOM 3167 C C . LEU B 1 241 ? 46.83370 7.15622 16.12157 1.000 51.69930 239 LEU B C 1
ATOM 3168 O O . LEU B 1 241 ? 45.84012 6.57996 15.67460 1.000 55.74773 239 LEU B O 1
ATOM 3173 N N . GLN B 1 242 ? 48.07133 6.72093 15.89648 1.000 47.64573 240 GLN B N 1
ATOM 3174 C CA . GLN B 1 242 ? 48.29280 5.69761 14.87959 1.000 60.76493 240 GLN B CA 1
ATOM 3175 C C . GLN B 1 242 ? 47.51939 4.41578 15.16977 1.000 72.92643 240 GLN B C 1
ATOM 3176 O O . GLN B 1 242 ? 46.98948 3.82517 14.21174 1.000 77.50239 240 GLN B O 1
ATOM 3182 N N . PRO B 1 243 ? 47.35133 3.96620 16.42943 1.000 92.15670 241 PRO B N 1
ATOM 3183 C CA . PRO B 1 243 ? 46.26463 3.00440 16.67391 1.000 91.51030 241 PRO B CA 1
ATOM 3184 C C . PRO B 1 243 ? 44.87958 3.64931 16.54842 1.000 86.43866 241 PRO B C 1
ATOM 3185 O O . PRO B 1 243 ? 44.02148 3.12813 15.83406 1.000 87.32786 241 PRO B O 1
#

Radius of gyration: 24.22 Å; Cα contacts (8 Å, |Δi|>4): 886; chains: 2; bounding box: 46×47×74 Å

CATH classification: 3.90.226.10

Organism: Mycolicibacterium smegmatis (strain ATCC 700084 / mc(2)155) (NCBI:txid246196)

Nearest PDB structures (foldseek):
  7mcm-assembly1_B  TM=1.002E+00  e=1.432E-43  Mycolicibacterium smegmatis MC2 155
  2dub-assembly2_D-2  TM=9.055E-01  e=4.989E-21  Rattus norvegicus
  5xzd-assembly1_F  TM=9.220E-01  e=1.398E-19  Roseovarius nubinhibens ISM
  4di1-assembly1_B  TM=9.179E-01  e=6.148E-19  Mycobacterium marinum M
  3h02-assembly2_C  TM=8.902E-01  e=6.416E-18  Salmonella enterica subsp. enterica serovar Typhimurium

B-factor: mean 41.15, std 11.06, range [22.01, 97.35]

InterPro domains:
  IPR001753 Enoyl-CoA hydratase/isomerase-like domain [PF00378] (13-237)
  IPR018376 Enoyl-CoA hydratase/isomerase, conserved site [PS00166] (107-127)
  IPR029045 ClpP/crotonase-like domain superfamily [SSF52096] (3-253)

Solvent-accessible surface area: 20317 Å² total; per-residue (Å²): 132,60,28,12,99,80,76,119,62,55,120,6,19,14,0,12,0,22,27,103,134,45,30,4,11,10,49,39,77,103,3,16,73,28,0,28,60,2,0,73,57,0,26,83,44,93,86,0,0,0,0,0,0,5,8,25,67,82,76,0,0,27,0,44,140,109,43,59,57,98,8,14,158,0,8,84,100,1,84,0,13,1,0,0,0,0,24,2,6,0,39,7,13,0,0,0,2,0,7,12,6,60,43,24,0,0,1,107,62,2,40,0,4,1,16,28,63,108,122,72,101,131,9,36,10,28,0,73,106,18,0,32,111,23,14,36,191,78,102,6,22,77,1,26,128,61,4,79,165,10,79,3,70,44,0,79,92,42,39,1,2,94,63,47,25,44,84,83,79,4,70,58,3,0,55,134,20,0,100,161,35,7,145,56,93,17,98,46,15,27,78,51,17,50,45,125,58,54,56,98,102,34,65,131,111,49,26,103,67,57,35,81,84,64,193,160,65,64,26,12,102,84,75,133,61,61,100,2,8,15,0,9,0,23,27,84,108,48,30,5,10,9,38,39,78,107,3,8,71,27,1,25,60,3,0,72,58,0,26,83,37,95,85,0,0,0,0,0,0,6,8,25,69,194,49,0,0,28,0,47,140,115,42,47,63,92,5,13,160,0,12,88,98,1,81,0,15,1,0,0,0,0,25,1,8,0,38,7,9,0,0,1,0,0,8,12,7,57,53,24,0,0,1,117,63,3,38,0,3,1,21,30,62,107,135,72,101,134,12,39,10,28,0,73,88,20,2,26,142,22,15,37,192,79,102,5,22,75,2,26,132,60,3,81,166,10,79,4,72,46,0,77,93,46,39,1,2,94,64,41,25,47,85,125,77,4,76,59,3,0,63,135,23,0,92,160,35,7,146,59,94,10,93,46,16,26,59,51,14,111,45,126,29,36,58,95,106,34,65,129,109,45,27,102,67,46,34,77,73,41,150,144